Protein AF-A0A6B0SFL0-F1 (afdb_monomer_lite)

pLDDT: mean 84.22, std 16.07, range [32.31, 98.69]

Secondary structure (DSSP, 8-state):
--------------PPPEEEEETTEEEEE-TTSTTTTEEE-SS-GGG--EEPP-PPPTT-SPPPTTTT-EEEEEETTT--EEEEE-----SS-TTTHHHHHHHHHHHHHHHHHHHHHHHHHTSTT----EEEEEEEEPPTT-EESSS-HHHHHHHHHHHHHHHTT---EEEEEEEEEETTS--TTTHHHHS-SSS---HHHHHHTEEEEEEEEEEEEES----THHHHHHHHHH--EEEEE-SSTT---SB-SHHHHHHHHHHHHHT--EETTEESEEEEGGGGG----HHHHHHHHHHHHHHHHHHH---GGGTB---EEEEEEEEEEEEEHHHH--S----------S--EEEEEEEEEEEEE--PBEEEGGGTHHHHT-HHHHHH-TTHHHHHHHHHHHHHHHHHS---PPP-

Organism: NCBI:txid2692200

Radius of gyration: 28.0 Å; chains: 1; bounding box: 56×73×91 Å

Structure (mmCIF, N/CA/C/O backbone):
data_AF-A0A6B0SFL0-F1
#
_entry.id   AF-A0A6B0SFL0-F1
#
loop_
_atom_site.group_PDB
_atom_site.id
_atom_site.type_symbol
_atom_site.label_atom_id
_atom_site.label_alt_id
_atom_site.label_comp_id
_atom_site.label_asym_id
_atom_site.label_entity_id
_atom_site.label_seq_id
_atom_site.pdbx_PDB_ins_code
_atom_site.Cartn_x
_atom_site.Cartn_y
_atom_site.Cartn_z
_atom_site.occupancy
_atom_site.B_iso_or_equiv
_atom_site.auth_seq_id
_atom_site.auth_comp_id
_atom_site.auth_asym_id
_atom_site.auth_atom_id
_atom_site.pdbx_PDB_model_num
ATOM 1 N N . MET A 1 1 ? 10.114 -43.367 42.768 1.00 38.12 1 MET A N 1
ATOM 2 C CA . MET A 1 1 ? 10.511 -42.370 41.753 1.00 38.12 1 MET A CA 1
ATOM 3 C C . MET A 1 1 ? 9.283 -42.096 40.900 1.00 38.12 1 MET A C 1
ATOM 5 O O . MET A 1 1 ? 8.923 -42.945 40.103 1.00 38.12 1 MET A O 1
ATOM 9 N N . SER A 1 2 ? 8.577 -40.996 41.168 1.00 33.88 2 SER A N 1
ATOM 10 C CA . SER A 1 2 ? 7.399 -40.563 40.404 1.00 33.88 2 SER A CA 1
ATOM 11 C C . SER A 1 2 ? 7.755 -39.227 39.770 1.00 33.88 2 SER A C 1
ATOM 13 O O . SER A 1 2 ? 8.038 -38.274 40.492 1.00 33.88 2 SER A O 1
ATOM 15 N N . ALA A 1 3 ? 7.821 -39.190 38.442 1.00 37.44 3 ALA A N 1
ATOM 16 C CA . ALA A 1 3 ? 8.080 -37.978 37.682 1.00 37.44 3 ALA A CA 1
ATOM 17 C C . ALA A 1 3 ? 6.817 -37.106 37.705 1.00 37.44 3 ALA A C 1
ATOM 19 O O . ALA A 1 3 ? 5.772 -37.510 37.201 1.00 37.44 3 ALA A O 1
ATOM 20 N N . GLY A 1 4 ? 6.904 -35.946 38.356 1.00 33.75 4 GLY A N 1
ATOM 21 C CA . GLY A 1 4 ? 5.860 -34.928 38.336 1.00 33.75 4 GLY A CA 1
ATOM 22 C C . GLY A 1 4 ? 5.913 -34.145 37.027 1.00 33.75 4 GLY A C 1
ATOM 23 O O . GLY A 1 4 ? 6.911 -33.485 36.741 1.00 33.75 4 GLY A O 1
ATOM 24 N N . ASP A 1 5 ? 4.835 -34.237 36.253 1.00 43.72 5 ASP A N 1
ATOM 25 C CA . ASP A 1 5 ? 4.570 -33.466 35.038 1.00 43.72 5 ASP A CA 1
ATOM 26 C C . ASP A 1 5 ? 4.287 -31.998 35.422 1.00 43.72 5 ASP A C 1
ATOM 28 O O . ASP A 1 5 ? 3.163 -31.610 35.738 1.00 43.72 5 ASP A O 1
ATOM 32 N N . SER A 1 6 ? 5.342 -31.181 35.480 1.00 34.72 6 SER A N 1
ATOM 33 C CA . SER A 1 6 ? 5.263 -29.731 35.692 1.00 34.72 6 SER A CA 1
ATOM 34 C C . SER A 1 6 ? 4.993 -29.038 34.354 1.00 34.72 6 SER A C 1
ATOM 36 O O . SER A 1 6 ? 5.895 -28.466 33.732 1.00 34.72 6 SER A O 1
ATOM 38 N N . ARG A 1 7 ? 3.732 -29.042 33.918 1.00 35.38 7 ARG A N 1
ATOM 39 C CA . ARG A 1 7 ? 3.265 -28.121 32.877 1.00 35.38 7 ARG A CA 1
ATOM 40 C C . ARG A 1 7 ? 3.252 -26.710 33.457 1.00 35.38 7 ARG A C 1
ATOM 42 O O . ARG A 1 7 ? 2.317 -26.319 34.149 1.00 35.38 7 ARG A O 1
ATOM 49 N N . ARG A 1 8 ? 4.314 -25.945 33.195 1.00 33.91 8 ARG A N 1
ATOM 50 C CA . ARG A 1 8 ? 4.289 -24.488 33.358 1.00 33.91 8 ARG A CA 1
ATOM 51 C C . ARG A 1 8 ? 3.250 -23.939 32.384 1.00 33.91 8 ARG A C 1
ATOM 53 O O . ARG A 1 8 ? 3.479 -23.943 31.178 1.00 33.91 8 ARG A O 1
ATOM 60 N N . ALA A 1 9 ? 2.114 -23.494 32.914 1.00 35.31 9 ALA A N 1
ATOM 61 C CA . ALA A 1 9 ? 1.216 -22.615 32.183 1.00 35.31 9 ALA A CA 1
ATOM 62 C C . ALA A 1 9 ? 2.005 -21.365 31.741 1.00 35.31 9 ALA A C 1
ATOM 64 O O . ALA A 1 9 ? 2.836 -20.875 32.518 1.00 35.31 9 ALA A O 1
ATOM 65 N N . PRO A 1 10 ? 1.803 -20.857 30.514 1.00 33.91 10 PRO A N 1
ATOM 66 C CA . PRO A 1 10 ? 2.407 -19.601 30.111 1.00 33.91 10 PRO A CA 1
ATOM 67 C C . PRO A 1 10 ? 1.830 -18.493 30.996 1.00 33.91 10 PRO A C 1
ATOM 69 O O . PRO A 1 10 ? 0.628 -18.242 30.986 1.00 33.91 10 PRO A O 1
ATOM 72 N N . PHE A 1 11 ? 2.692 -17.849 31.781 1.00 32.31 11 PHE A N 1
ATOM 73 C CA . PHE A 1 11 ? 2.379 -16.585 32.436 1.00 32.31 11 PHE A CA 1
ATOM 74 C C . PHE A 1 11 ? 2.075 -15.557 31.334 1.00 32.31 11 PHE A C 1
ATOM 76 O O . PHE A 1 11 ? 2.993 -14.951 30.783 1.00 32.31 11 PHE A O 1
ATOM 83 N N . ARG A 1 12 ? 0.797 -15.370 30.980 1.00 37.88 12 ARG A N 1
ATOM 84 C CA . ARG A 1 12 ? 0.344 -14.098 30.410 1.00 37.88 12 ARG A CA 1
ATOM 85 C C . ARG A 1 12 ? 0.431 -13.107 31.565 1.00 37.88 12 ARG A C 1
ATOM 87 O O . ARG A 1 12 ? -0.352 -13.183 32.502 1.00 37.88 12 ARG A O 1
ATOM 94 N N . THR A 1 13 ? 1.445 -12.249 31.552 1.00 38.88 13 THR A N 1
ATOM 95 C CA . THR A 1 13 ? 1.439 -11.035 32.370 1.00 38.88 13 THR A CA 1
ATOM 96 C C . THR A 1 13 ? 0.148 -10.292 32.056 1.00 38.88 13 THR A C 1
ATOM 98 O O . THR A 1 13 ? -0.063 -9.943 30.894 1.00 38.88 13 THR A O 1
ATOM 101 N N . GLU A 1 14 ? -0.715 -10.109 33.056 1.00 42.31 14 GLU A N 1
ATOM 102 C CA . GLU A 1 14 ? -1.904 -9.264 32.954 1.00 42.31 14 GLU A CA 1
ATOM 103 C C . GLU A 1 14 ? -1.451 -7.894 32.444 1.00 42.31 14 GLU A C 1
ATOM 105 O O . GLU A 1 14 ? -0.725 -7.166 33.125 1.00 42.31 14 GLU A O 1
ATOM 110 N N . LYS A 1 15 ? -1.787 -7.576 31.191 1.00 51.19 15 LYS A N 1
ATOM 111 C CA . LYS A 1 15 ? -1.571 -6.233 30.667 1.00 51.19 15 LYS A CA 1
ATOM 112 C C . LYS A 1 15 ? -2.589 -5.344 31.374 1.00 51.19 15 LYS A C 1
ATOM 114 O O . LYS A 1 15 ? -3.782 -5.624 31.312 1.00 51.19 15 LYS A O 1
ATOM 119 N N . SER A 1 16 ? -2.119 -4.305 32.059 1.00 54.78 16 SER A N 1
ATOM 120 C CA . SER A 1 16 ? -2.984 -3.261 32.615 1.00 54.78 16 SER A CA 1
ATOM 121 C C . SER A 1 16 ? -3.909 -2.738 31.515 1.00 54.78 16 SER A C 1
ATOM 123 O O . SER A 1 16 ? -3.418 -2.392 30.434 1.00 54.78 16 SER A O 1
ATOM 125 N N . GLY A 1 17 ? -5.216 -2.705 31.776 1.00 60.44 17 GLY A N 1
ATOM 126 C CA . GLY A 1 17 ? -6.199 -2.369 30.753 1.00 60.44 17 GLY A CA 1
ATOM 127 C C . GLY A 1 17 ? -6.024 -0.976 30.143 1.00 60.44 17 GLY A C 1
ATOM 128 O O . GLY A 1 17 ? -5.354 -0.099 30.696 1.00 60.44 17 GLY A O 1
ATOM 129 N N . ILE A 1 18 ? -6.598 -0.779 28.957 1.00 69.81 18 ILE A N 1
ATOM 130 C CA . ILE A 1 18 ? -6.557 0.485 28.212 1.00 69.81 18 ILE A CA 1
ATOM 131 C C . ILE A 1 18 ? -7.777 1.321 28.581 1.00 69.81 18 ILE A C 1
ATOM 133 O O . ILE A 1 18 ? -8.865 1.040 28.098 1.00 69.81 18 ILE A O 1
ATOM 137 N N . ALA A 1 19 ? -7.615 2.326 29.442 1.00 75.81 19 ALA A N 1
ATOM 138 C CA . ALA A 1 19 ? -8.701 3.247 29.770 1.00 75.81 19 ALA A CA 1
ATOM 139 C C . ALA A 1 19 ? -8.926 4.266 28.641 1.00 75.81 19 ALA A C 1
ATOM 141 O O . ALA A 1 19 ? -7.960 4.807 28.096 1.00 75.81 19 ALA A O 1
ATOM 142 N N . TYR A 1 20 ? -10.190 4.514 28.308 1.00 75.94 20 TYR A N 1
ATOM 143 C CA . TYR A 1 20 ? -10.610 5.483 27.301 1.00 75.94 20 TYR A CA 1
ATOM 144 C C . TYR A 1 20 ? -11.957 6.124 27.664 1.00 75.94 20 TYR A C 1
ATOM 146 O O . TYR A 1 20 ? -12.727 5.594 28.472 1.00 75.94 20 TYR A O 1
ATOM 154 N N . GLY A 1 21 ? -12.211 7.295 27.088 1.00 77.50 21 GLY A N 1
ATOM 155 C CA . GLY A 1 21 ? -13.463 8.041 27.176 1.00 77.50 21 GLY A CA 1
ATOM 156 C C . GLY A 1 21 ? -14.233 7.949 25.864 1.00 77.50 21 GLY A C 1
ATOM 157 O O . GLY A 1 21 ? -13.642 7.724 24.810 1.00 77.50 21 GLY A O 1
ATOM 158 N N . SER A 1 22 ? -15.550 8.084 25.953 1.00 78.06 22 SER A N 1
ATOM 159 C CA . SER A 1 22 ? -16.486 8.212 24.831 1.00 78.06 22 SER A CA 1
ATOM 160 C C . SER A 1 22 ? -17.683 9.040 25.297 1.00 78.06 22 SER A C 1
ATOM 162 O O . SER A 1 22 ? -17.842 9.226 26.507 1.00 78.06 22 SER A O 1
ATOM 164 N N . ASP A 1 23 ? -18.555 9.458 24.382 1.00 77.31 23 ASP A N 1
ATOM 165 C CA . ASP A 1 23 ? -19.780 10.200 24.731 1.00 77.31 23 ASP A CA 1
ATOM 166 C C . ASP A 1 23 ? -20.696 9.437 25.722 1.00 77.31 23 ASP A C 1
ATOM 168 O O . ASP A 1 23 ? -21.453 10.043 26.480 1.00 77.31 23 ASP A O 1
ATOM 172 N N . ASP A 1 24 ? -20.569 8.105 25.795 1.00 73.81 24 ASP A N 1
ATOM 173 C CA . ASP A 1 24 ? -21.284 7.229 26.738 1.00 73.81 24 ASP A CA 1
ATOM 174 C C . ASP A 1 24 ? -20.595 7.070 28.116 1.00 73.81 24 ASP A C 1
ATOM 176 O O . ASP A 1 24 ? -21.060 6.305 28.971 1.00 73.81 24 ASP A O 1
ATOM 180 N N . GLY A 1 25 ? -19.459 7.739 28.344 1.00 74.00 25 GLY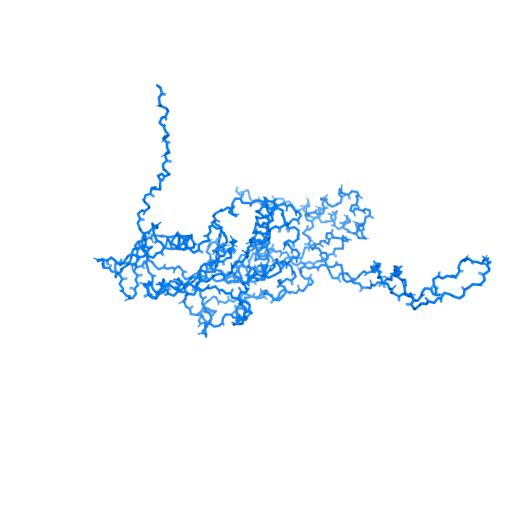 A N 1
ATOM 181 C CA . GLY A 1 25 ? -18.666 7.675 29.577 1.00 74.00 25 GLY A CA 1
ATOM 182 C C . GLY A 1 25 ? -17.349 6.891 29.461 1.00 74.00 25 GLY A C 1
ATOM 183 O O . GLY A 1 25 ? -16.849 6.620 28.367 1.00 74.00 25 GLY A O 1
ATOM 184 N N . SER A 1 26 ? -16.746 6.552 30.614 1.00 73.56 26 SER A N 1
ATOM 185 C CA . SER A 1 26 ? -15.437 5.875 30.670 1.00 73.56 26 SER A CA 1
ATOM 186 C C . SER A 1 26 ? -15.523 4.354 30.535 1.00 73.56 26 SER A C 1
ATOM 188 O O . SER A 1 26 ? -16.380 3.683 31.121 1.00 73.56 26 SER A O 1
ATOM 190 N N . ARG A 1 27 ? -14.573 3.794 29.789 1.00 76.25 27 ARG A N 1
ATOM 191 C CA . ARG A 1 27 ? -14.430 2.359 29.535 1.00 76.25 27 ARG A CA 1
ATOM 192 C C . ARG A 1 27 ? -12.961 1.954 29.706 1.00 76.25 27 ARG A C 1
ATOM 194 O O . ARG A 1 27 ? -12.054 2.772 29.558 1.00 76.25 27 ARG A O 1
ATOM 201 N N . GLN A 1 28 ? -12.707 0.693 30.032 1.00 70.56 28 GLN A N 1
ATOM 202 C CA . GLN A 1 28 ? -11.369 0.114 30.119 1.00 70.56 28 GLN A CA 1
ATOM 203 C C . GLN A 1 28 ? -11.315 -1.162 29.303 1.00 70.56 28 GLN A C 1
ATOM 205 O O . GLN A 1 28 ? -12.165 -2.029 29.468 1.00 70.56 28 GLN A O 1
ATOM 210 N N . ALA A 1 29 ? -10.284 -1.305 28.475 1.00 65.06 29 ALA A N 1
ATOM 211 C CA . ALA A 1 29 ? -10.096 -2.518 27.718 1.00 65.06 29 ALA A CA 1
ATOM 212 C C . ALA A 1 29 ? -9.156 -3.523 28.425 1.00 65.06 29 ALA A C 1
ATOM 214 O O . ALA A 1 29 ? -7.958 -3.243 28.508 1.00 65.06 29 ALA A O 1
ATOM 215 N N . ASN A 1 30 ? -9.644 -4.665 28.926 1.00 64.38 30 ASN A N 1
ATOM 216 C CA . ASN A 1 30 ? -8.859 -5.734 29.557 1.00 64.38 30 ASN A CA 1
ATOM 217 C C . ASN A 1 30 ? -8.643 -6.935 28.608 1.00 64.38 30 ASN A C 1
ATOM 219 O O . ASN A 1 30 ? -9.566 -7.699 28.361 1.00 64.38 30 ASN A O 1
ATOM 223 N N . PRO A 1 31 ? -7.419 -7.208 28.128 1.00 53.91 31 PRO A N 1
ATOM 224 C CA . PRO A 1 31 ? -7.148 -8.177 27.050 1.00 53.91 31 PRO A CA 1
ATOM 225 C C . PRO A 1 31 ? -7.230 -9.672 27.453 1.00 53.91 31 PRO A C 1
ATOM 227 O O . PRO A 1 31 ? -6.462 -10.506 26.969 1.00 53.91 31 PRO A O 1
ATOM 230 N N . SER A 1 32 ? -8.126 -10.034 28.374 1.00 48.06 32 SER A N 1
ATOM 231 C CA . SER A 1 32 ? -8.197 -11.367 28.984 1.00 48.06 32 SER A CA 1
ATOM 232 C C . SER A 1 32 ? -9.432 -12.193 28.589 1.00 48.06 32 SER A C 1
ATOM 234 O O . SER A 1 32 ? -9.444 -13.382 28.910 1.00 48.06 32 SER A O 1
ATOM 236 N N . ASN A 1 33 ? -10.448 -11.626 27.917 1.00 52.56 33 ASN A N 1
ATOM 237 C CA . ASN A 1 33 ? -11.645 -12.374 27.490 1.00 52.56 33 ASN A CA 1
ATOM 238 C C . ASN A 1 33 ? -12.402 -11.668 26.344 1.00 52.56 33 ASN A C 1
ATOM 240 O O . ASN A 1 33 ? -12.701 -10.499 26.493 1.00 52.56 33 ASN A O 1
ATOM 244 N N . ALA A 1 34 ? -12.791 -12.351 25.258 1.00 46.66 34 ALA A N 1
ATOM 245 C CA . ALA A 1 34 ? -13.352 -11.754 24.024 1.00 46.66 34 ALA A CA 1
ATOM 246 C C . ALA A 1 34 ? -14.526 -10.756 24.177 1.00 46.66 34 ALA A C 1
ATOM 248 O O . ALA A 1 34 ? -14.664 -9.850 23.360 1.00 46.66 34 ALA A O 1
ATOM 249 N N . ILE A 1 35 ? -15.377 -10.919 25.198 1.00 49.81 35 ILE A N 1
ATOM 250 C CA . ILE A 1 35 ? -16.490 -9.999 25.524 1.00 49.81 35 ILE A CA 1
ATOM 251 C C . ILE A 1 35 ? -16.125 -9.089 26.706 1.00 49.81 35 ILE A C 1
ATOM 253 O O . ILE A 1 35 ? -16.510 -7.925 26.720 1.00 49.81 35 ILE A O 1
ATOM 257 N N . ASP A 1 36 ? -15.306 -9.579 27.641 1.00 55.16 36 ASP A N 1
ATOM 258 C CA . ASP A 1 36 ? -14.780 -8.778 28.755 1.00 55.16 36 ASP A CA 1
ATOM 259 C C . ASP A 1 36 ? -13.549 -7.953 28.340 1.00 55.16 36 ASP A C 1
ATOM 261 O O . ASP A 1 36 ? -12.888 -7.360 29.193 1.00 55.16 36 ASP A O 1
ATOM 265 N N . VAL A 1 37 ? -13.231 -7.890 27.031 1.00 58.47 37 VAL A N 1
ATOM 266 C CA . VAL A 1 37 ? -12.192 -6.990 26.528 1.00 58.47 37 VAL A CA 1
ATOM 267 C C . VAL A 1 37 ? -12.556 -5.594 26.912 1.00 58.47 37 VAL A C 1
ATOM 269 O O . VAL A 1 37 ? -11.645 -4.847 27.163 1.00 58.47 37 VAL A O 1
ATOM 272 N N . PHE A 1 38 ? -13.830 -5.247 27.009 1.00 62.66 38 PHE A N 1
ATOM 273 C CA . PHE A 1 38 ? -14.257 -3.917 27.374 1.00 62.66 38 PHE A CA 1
ATOM 274 C C . PHE A 1 38 ? -15.097 -3.976 28.641 1.00 62.66 38 PHE A C 1
ATOM 276 O O . PHE A 1 38 ? -16.210 -4.490 28.658 1.00 62.66 38 PHE A O 1
ATOM 283 N N . GLU A 1 39 ? -14.554 -3.420 29.712 1.00 65.62 39 GLU A N 1
ATOM 284 C CA . GLU A 1 39 ? -15.231 -3.252 30.985 1.00 65.62 39 GLU A CA 1
ATOM 285 C C . GLU A 1 39 ? -15.618 -1.783 31.147 1.00 65.62 39 GLU A C 1
ATOM 287 O O . GLU A 1 39 ? -14.792 -0.878 31.010 1.00 65.62 39 GLU A O 1
ATOM 292 N N . GLN A 1 40 ? -16.884 -1.522 31.462 1.00 65.00 40 GLN A N 1
ATOM 293 C CA . GLN A 1 40 ? -17.289 -0.181 31.862 1.00 65.00 40 GLN A CA 1
ATOM 294 C C . GLN A 1 40 ? -16.694 0.122 33.240 1.00 65.00 40 GLN A C 1
ATOM 296 O O . GLN A 1 40 ? -16.871 -0.643 34.190 1.00 65.00 40 GLN A O 1
ATOM 301 N N . THR A 1 41 ? -15.991 1.244 33.361 1.00 67.00 41 THR A N 1
ATOM 302 C CA . THR A 1 41 ? -15.384 1.655 34.629 1.00 67.00 41 THR A CA 1
ATOM 303 C C . THR A 1 41 ? -16.188 2.771 35.275 1.00 67.00 41 THR A C 1
ATOM 305 O O . THR A 1 41 ? -16.720 3.637 34.593 1.00 67.00 41 THR A O 1
ATOM 308 N N . ASN A 1 42 ? -16.227 2.813 36.610 1.00 56.69 42 ASN A N 1
ATOM 309 C CA . ASN A 1 42 ? -16.803 3.937 37.365 1.00 56.69 42 ASN A CA 1
ATOM 310 C C . ASN A 1 42 ? -15.842 5.146 37.398 1.00 56.69 42 ASN A C 1
ATOM 312 O O . ASN A 1 42 ? -15.540 5.677 38.468 1.00 56.69 42 ASN A O 1
ATOM 316 N N . GLY A 1 43 ? -15.289 5.516 36.244 1.00 60.53 43 GLY A N 1
ATOM 317 C CA . GLY A 1 43 ? -14.375 6.642 36.074 1.00 60.53 43 GLY A CA 1
ATOM 318 C C . GLY A 1 43 ? -15.050 7.829 35.393 1.00 60.53 43 GLY A C 1
ATOM 319 O O . GLY A 1 43 ? -16.032 7.669 34.667 1.00 60.53 43 GLY A O 1
ATOM 320 N N . ASP A 1 44 ? -14.495 9.015 35.607 1.00 60.88 44 ASP A N 1
ATOM 321 C CA . ASP A 1 44 ? -14.902 10.229 34.904 1.00 60.88 44 ASP A CA 1
ATOM 322 C C . ASP A 1 44 ? -14.326 10.189 33.480 1.00 60.88 44 ASP A C 1
ATOM 324 O O . ASP A 1 44 ? -13.116 10.343 33.304 1.00 60.88 44 ASP A O 1
ATOM 328 N N . GLY A 1 45 ? -15.150 9.849 32.483 1.00 59.28 45 GLY A N 1
ATOM 329 C CA . GLY A 1 45 ? -14.724 9.736 31.078 1.00 59.28 45 GLY A CA 1
ATOM 330 C C . GLY A 1 45 ? -14.245 11.066 30.505 1.00 59.28 45 GLY A C 1
ATOM 331 O O . GLY A 1 45 ? -13.302 11.080 29.717 1.00 59.28 45 GLY A O 1
ATOM 332 N N . ASP A 1 46 ? -14.798 12.164 31.022 1.00 62.47 46 ASP A N 1
ATOM 333 C CA . ASP A 1 46 ? -14.504 13.546 30.633 1.00 62.47 46 ASP A CA 1
ATOM 334 C C . ASP A 1 46 ? -13.063 13.973 30.961 1.00 62.47 46 ASP A C 1
ATOM 336 O O . ASP A 1 46 ? -12.613 15.043 30.551 1.00 62.47 46 ASP A O 1
ATOM 340 N N . ARG A 1 47 ? -12.310 13.154 31.712 1.00 73.62 47 ARG A N 1
ATOM 341 C CA . ARG A 1 47 ? -10.911 13.447 32.054 1.00 73.62 47 ARG A CA 1
ATOM 342 C C . ARG A 1 47 ? -9.923 13.135 30.930 1.00 73.62 47 ARG A C 1
ATOM 344 O O . ARG A 1 47 ? -8.776 13.561 31.033 1.00 73.62 47 ARG A O 1
ATOM 351 N N . PHE A 1 48 ? -10.320 12.361 29.920 1.00 81.12 48 PHE A N 1
ATOM 352 C CA . PHE A 1 48 ? -9.449 12.020 28.796 1.00 81.12 48 PHE A CA 1
ATOM 353 C C . PHE A 1 48 ? -9.672 13.007 27.657 1.00 81.12 48 PHE A C 1
ATOM 355 O O . PHE A 1 48 ? -10.785 13.144 27.160 1.00 81.12 48 PHE A O 1
ATOM 362 N N . THR A 1 49 ? -8.611 13.693 27.240 1.00 84.00 49 THR A N 1
ATOM 363 C CA . THR A 1 49 ? -8.690 14.728 26.198 1.00 84.00 49 THR A CA 1
ATOM 364 C C . THR A 1 49 ? -7.835 14.422 24.972 1.00 84.00 49 THR A C 1
ATOM 366 O O . THR A 1 49 ? -7.946 15.127 23.969 1.00 84.00 49 THR A O 1
ATOM 369 N N . ASP A 1 50 ? -6.992 13.387 25.024 1.00 90.50 50 ASP A N 1
ATOM 370 C CA . ASP A 1 50 ? -6.082 13.057 23.929 1.00 90.50 50 ASP A CA 1
ATOM 371 C C . ASP A 1 50 ? -6.805 12.216 22.872 1.00 90.50 50 ASP A C 1
ATOM 373 O O . ASP A 1 50 ? -7.065 11.020 23.041 1.00 90.50 50 ASP A O 1
ATOM 377 N N . THR A 1 51 ? -7.159 12.876 21.772 1.00 94.25 51 THR A N 1
ATOM 378 C CA . THR A 1 51 ? -7.882 12.299 20.632 1.00 94.25 51 THR A CA 1
ATOM 379 C C . THR A 1 51 ? -6.923 11.814 19.547 1.00 94.25 51 THR A C 1
ATOM 381 O O . THR A 1 51 ? -5.741 12.166 19.507 1.00 94.25 51 THR A O 1
ATOM 384 N N . LEU A 1 52 ? -7.422 10.975 18.637 1.00 96.75 52 LEU A N 1
ATOM 385 C CA . LEU A 1 52 ? -6.639 10.521 17.489 1.00 96.75 52 LEU A CA 1
ATOM 386 C C . LEU A 1 52 ? -6.221 11.708 16.595 1.00 96.75 52 LEU A C 1
ATOM 388 O O . LEU A 1 52 ? -6.979 12.656 16.407 1.00 96.75 52 LEU A O 1
ATOM 392 N N . PRO A 1 53 ? -5.019 11.704 16.002 1.00 96.81 53 PRO A N 1
ATOM 393 C CA . PRO A 1 53 ? -4.521 12.888 15.312 1.00 96.81 53 PRO A CA 1
ATOM 394 C C . PRO A 1 53 ? -5.232 13.118 13.968 1.00 96.81 53 PRO A C 1
ATOM 396 O O . PRO A 1 53 ? -5.310 12.218 13.130 1.00 96.81 53 PRO A O 1
ATOM 399 N N . ALA A 1 54 ? -5.690 14.345 13.724 1.00 96.50 54 ALA A N 1
ATOM 400 C CA . ALA A 1 54 ? -6.265 14.795 12.454 1.00 96.50 54 ALA A CA 1
ATOM 401 C C . ALA A 1 54 ? -5.157 15.110 11.425 1.00 96.50 54 ALA A C 1
ATOM 403 O O . ALA A 1 54 ? -4.826 16.268 11.172 1.00 96.50 54 ALA A O 1
ATOM 404 N N . LEU A 1 55 ? -4.517 14.067 10.892 1.00 96.94 55 LEU A N 1
ATOM 405 C CA . LEU A 1 55 ? -3.347 14.191 10.013 1.00 96.94 55 LEU A CA 1
ATOM 406 C C . LEU A 1 55 ? -3.731 14.530 8.563 1.00 96.94 55 LEU A C 1
ATOM 408 O O . LEU A 1 55 ? -4.768 14.052 8.106 1.00 96.94 55 LEU A O 1
ATOM 412 N N . PRO A 1 56 ? -2.903 15.275 7.807 1.00 96.31 56 PRO A N 1
ATOM 413 C CA . PRO A 1 56 ? -3.096 15.443 6.366 1.00 96.31 56 PRO A CA 1
ATOM 414 C C . PRO A 1 56 ? -3.015 14.105 5.624 1.00 96.31 56 PRO A C 1
ATOM 416 O O . PRO A 1 56 ? -2.444 13.137 6.128 1.00 96.31 56 PRO A O 1
ATOM 419 N N . ILE A 1 57 ? -3.575 14.050 4.419 1.00 95.56 57 ILE A N 1
ATOM 420 C CA . ILE A 1 57 ? -3.487 12.886 3.522 1.00 95.56 57 ILE A CA 1
ATOM 421 C C . ILE A 1 57 ? -2.360 13.083 2.488 1.00 95.56 57 ILE A C 1
ATOM 423 O O . ILE A 1 57 ? -1.817 14.188 2.376 1.00 95.56 57 ILE A O 1
ATOM 427 N N . PRO A 1 58 ? -1.970 12.043 1.728 1.00 96.31 58 PRO A N 1
ATOM 428 C CA . PRO A 1 58 ? -0.876 12.132 0.769 1.00 96.31 58 PRO A CA 1
ATOM 429 C C . PRO A 1 58 ? -1.034 13.266 -0.255 1.00 96.31 58 PRO A C 1
ATOM 431 O O . PRO A 1 58 ? -2.141 13.655 -0.620 1.00 96.31 58 PRO A O 1
ATOM 434 N N . GLY A 1 59 ? 0.098 13.798 -0.712 1.00 95.56 59 GLY A N 1
ATOM 435 C CA . GLY A 1 59 ? 0.189 14.814 -1.762 1.00 95.56 59 GLY A CA 1
ATOM 436 C C . GLY A 1 59 ? 0.061 16.272 -1.310 1.00 95.56 59 GLY A C 1
ATOM 437 O O . GLY A 1 59 ? 0.256 17.160 -2.132 1.00 95.56 59 GLY A O 1
ATOM 438 N N . HIS A 1 60 ? -0.223 16.541 -0.034 1.00 95.44 60 HIS A N 1
ATOM 439 C CA . HIS A 1 60 ? -0.558 17.886 0.465 1.00 95.44 60 HIS A CA 1
ATOM 440 C C . HIS A 1 60 ? 0.596 18.640 1.151 1.00 95.44 60 HIS A C 1
ATOM 442 O O . HIS A 1 60 ? 0.378 19.484 2.018 1.00 95.44 60 HIS A O 1
ATOM 448 N N . GLY A 1 61 ? 1.839 18.330 0.797 1.00 92.69 61 GLY A N 1
ATOM 449 C CA . GLY A 1 61 ? 3.016 19.061 1.254 1.00 92.69 61 GLY A CA 1
ATOM 450 C C . GLY A 1 61 ? 3.854 19.568 0.087 1.00 92.69 61 GLY A C 1
ATOM 451 O O . GLY A 1 61 ? 3.335 19.962 -0.959 1.00 92.69 61 GLY A O 1
ATOM 452 N N . THR A 1 62 ? 5.171 19.614 0.270 1.00 90.62 62 THR A N 1
ATOM 453 C CA . THR A 1 62 ? 6.072 20.234 -0.702 1.00 90.62 62 THR A CA 1
ATOM 454 C C . THR A 1 62 ? 6.696 19.216 -1.647 1.00 90.62 62 THR A C 1
ATOM 456 O O . THR A 1 62 ? 6.979 18.062 -1.317 1.00 90.62 62 THR A O 1
ATOM 459 N N . ARG A 1 63 ? 6.909 19.662 -2.885 1.00 91.31 63 ARG A N 1
ATOM 460 C CA . ARG A 1 63 ? 7.691 18.930 -3.876 1.00 91.31 63 ARG A CA 1
ATOM 461 C C . ARG A 1 63 ? 9.175 19.195 -3.637 1.00 91.31 63 ARG A C 1
ATOM 463 O O . ARG A 1 63 ? 9.575 20.339 -3.443 1.00 91.31 63 ARG A O 1
ATOM 470 N N . ASP A 1 64 ? 9.963 18.127 -3.686 1.00 87.75 64 ASP A N 1
ATOM 471 C CA . ASP A 1 64 ? 11.421 18.216 -3.723 1.00 87.75 64 ASP A CA 1
ATOM 472 C C . ASP A 1 64 ? 11.871 18.976 -4.991 1.00 87.75 64 ASP A C 1
ATOM 474 O O . ASP A 1 64 ? 11.298 18.699 -6.052 1.00 87.75 64 ASP A O 1
ATOM 478 N N . PRO A 1 65 ? 12.847 19.904 -4.916 1.00 88.00 65 PRO A N 1
ATOM 479 C CA . PRO A 1 65 ? 13.291 20.694 -6.066 1.00 88.00 65 PRO A CA 1
ATOM 480 C C . PRO A 1 65 ? 13.685 19.867 -7.296 1.00 88.00 65 PRO A C 1
ATOM 482 O O . PRO A 1 65 ? 13.427 20.315 -8.409 1.00 88.00 65 PRO A O 1
ATOM 485 N N . GLU A 1 66 ? 14.240 18.668 -7.095 1.00 85.94 66 GLU A N 1
ATOM 486 C CA . GLU A 1 66 ? 14.701 17.770 -8.162 1.00 85.94 66 GLU A CA 1
ATOM 487 C C . GLU A 1 66 ? 13.620 16.746 -8.583 1.00 85.94 66 GLU A C 1
ATOM 489 O O . GLU A 1 66 ? 13.782 16.055 -9.591 1.00 85.94 66 GLU A O 1
ATOM 494 N N . CYS A 1 67 ? 12.492 16.596 -7.848 1.00 90.75 67 CYS A N 1
ATOM 495 C CA . CYS A 1 67 ? 11.386 15.696 -8.265 1.00 90.75 67 CYS A CA 1
ATOM 496 C C . CYS A 1 67 ? 10.885 16.190 -9.622 1.00 90.75 67 CYS A C 1
ATOM 498 O O . CYS A 1 67 ? 10.469 17.335 -9.746 1.00 90.75 67 CYS A O 1
ATOM 500 N N . GLY A 1 68 ? 10.845 15.304 -10.614 1.00 88.81 68 GLY A N 1
ATOM 501 C CA . GLY A 1 68 ? 10.337 15.555 -11.961 1.00 88.81 68 GLY A CA 1
ATOM 502 C C . GLY A 1 68 ? 11.378 15.931 -13.007 1.00 88.81 68 GLY A C 1
ATOM 503 O O . GLY A 1 68 ? 10.981 16.057 -14.162 1.00 88.81 68 GLY A O 1
ATOM 504 N N . ASP A 1 69 ? 12.654 16.031 -12.641 1.00 90.69 69 ASP A N 1
ATOM 505 C CA . ASP A 1 69 ? 13.747 16.163 -13.607 1.00 90.69 69 ASP A CA 1
ATOM 506 C C . ASP A 1 69 ? 13.775 14.982 -14.569 1.00 90.69 69 ASP A C 1
ATOM 508 O O . ASP A 1 69 ? 13.528 13.843 -14.173 1.00 90.69 69 ASP A O 1
ATOM 512 N N . ASP A 1 70 ? 14.065 15.242 -15.837 1.00 90.06 70 ASP A N 1
ATOM 513 C CA . ASP A 1 70 ? 14.055 14.198 -16.851 1.00 90.06 70 ASP A CA 1
ATOM 514 C C . ASP A 1 70 ? 15.172 13.173 -16.602 1.00 90.06 70 ASP A C 1
ATOM 516 O O . ASP A 1 70 ? 16.364 13.496 -16.642 1.00 90.06 70 ASP A O 1
ATOM 520 N N . VAL A 1 71 ? 14.788 11.928 -16.313 1.00 90.19 71 VAL A N 1
ATOM 521 C CA . VAL A 1 71 ? 15.729 10.836 -16.058 1.00 90.19 71 VAL A CA 1
ATOM 522 C C . VAL A 1 71 ? 15.412 9.634 -16.940 1.00 90.19 71 VAL A C 1
ATOM 524 O O . VAL A 1 71 ? 14.244 9.255 -17.077 1.00 90.19 71 VAL A O 1
ATOM 527 N N . PRO A 1 72 ? 16.442 8.983 -17.508 1.00 93.00 72 PRO A N 1
ATOM 528 C CA . PRO A 1 72 ? 16.221 7.756 -18.242 1.00 93.00 72 PRO A CA 1
ATOM 529 C C . PRO A 1 72 ? 15.791 6.642 -17.280 1.00 93.00 72 PRO A C 1
ATOM 531 O O . PRO A 1 72 ? 16.291 6.496 -16.155 1.00 93.00 72 PRO A O 1
ATOM 534 N N . ARG A 1 73 ? 14.850 5.833 -17.747 1.00 93.75 73 ARG A N 1
ATOM 535 C CA . ARG A 1 73 ? 14.424 4.564 -17.165 1.00 93.75 73 ARG A CA 1
ATOM 536 C C . ARG A 1 73 ? 14.446 3.499 -18.237 1.00 93.75 73 ARG A C 1
ATOM 538 O O . ARG A 1 73 ? 14.214 3.801 -19.399 1.00 93.75 73 ARG A O 1
ATOM 545 N N . PHE A 1 74 ? 14.664 2.254 -17.845 1.00 95.25 74 PHE A N 1
ATOM 546 C CA . PHE A 1 74 ? 14.716 1.145 -18.789 1.00 95.25 74 PHE A CA 1
ATOM 547 C C . PHE A 1 74 ? 13.740 0.038 -18.424 1.00 95.25 74 PHE A C 1
ATOM 549 O O . PHE A 1 74 ? 13.427 -0.178 -17.251 1.00 95.25 74 PHE A O 1
ATOM 556 N N . CYS A 1 75 ? 13.243 -0.655 -19.441 1.00 94.88 75 CYS A N 1
ATOM 557 C CA . CYS A 1 75 ? 12.427 -1.843 -19.280 1.00 94.88 75 CYS A CA 1
ATOM 558 C C . CYS A 1 75 ? 13.291 -3.034 -18.847 1.00 94.88 75 CYS A C 1
ATOM 560 O O . CYS A 1 75 ? 14.225 -3.410 -19.549 1.00 94.88 75 CYS A O 1
ATOM 562 N N . ALA A 1 76 ? 12.940 -3.668 -17.730 1.00 94.00 76 ALA A N 1
ATOM 563 C CA . ALA A 1 76 ? 13.624 -4.857 -17.222 1.00 94.00 76 ALA A CA 1
ATOM 564 C C . ALA A 1 76 ? 13.480 -6.092 -18.129 1.00 94.00 76 ALA A C 1
ATOM 566 O O . ALA A 1 76 ? 14.229 -7.045 -17.952 1.00 94.00 76 ALA A O 1
ATOM 567 N N . ASP A 1 77 ? 12.532 -6.087 -19.070 1.00 92.88 77 ASP A N 1
ATOM 568 C CA . ASP A 1 77 ? 12.219 -7.257 -19.896 1.00 92.88 77 ASP A CA 1
ATOM 569 C C . ASP A 1 77 ? 12.802 -7.142 -21.310 1.00 92.88 77 ASP A C 1
ATOM 571 O O . ASP A 1 77 ? 13.122 -8.156 -21.914 1.00 92.88 77 ASP A O 1
ATOM 575 N N . CYS A 1 78 ? 12.937 -5.926 -21.853 1.00 93.81 78 CYS A N 1
ATOM 576 C CA . CYS A 1 78 ? 13.435 -5.721 -23.219 1.00 93.81 78 CYS A CA 1
ATOM 577 C C . CYS A 1 78 ? 14.571 -4.701 -23.338 1.00 93.81 78 CYS A C 1
ATOM 579 O O . CYS A 1 78 ? 15.045 -4.476 -24.440 1.00 93.81 78 CYS A O 1
ATOM 581 N N . GLY A 1 79 ? 14.981 -4.039 -22.254 1.00 95.38 79 GLY A N 1
ATOM 582 C CA . GLY A 1 79 ? 16.027 -3.010 -22.276 1.00 95.38 79 GLY A CA 1
ATOM 583 C C . GLY A 1 79 ? 15.574 -1.629 -22.761 1.00 95.38 79 GLY A C 1
ATOM 584 O O . GLY A 1 79 ? 16.303 -0.664 -22.562 1.00 95.38 79 GLY A O 1
ATOM 585 N N . HIS A 1 80 ? 14.364 -1.495 -23.328 1.00 95.94 80 HIS A N 1
ATOM 586 C CA . HIS A 1 80 ? 13.895 -0.238 -23.923 1.00 95.94 80 HIS A CA 1
ATOM 587 C C . HIS A 1 80 ? 14.000 0.938 -22.949 1.00 95.94 80 HIS A C 1
ATOM 589 O O . HIS A 1 80 ? 13.459 0.881 -21.838 1.00 95.94 80 HIS A O 1
ATOM 595 N N . VAL A 1 81 ? 14.662 2.008 -23.388 1.00 94.56 81 VAL A N 1
ATOM 596 C CA . VAL A 1 81 ? 14.866 3.221 -22.599 1.00 94.56 81 VAL A CA 1
ATOM 597 C C . VAL A 1 81 ? 13.759 4.232 -22.880 1.00 94.56 81 VAL A C 1
ATOM 599 O O . VAL A 1 81 ? 13.471 4.579 -24.020 1.00 94.56 81 VAL A O 1
ATOM 602 N N . SER A 1 82 ? 13.166 4.741 -21.807 1.00 92.31 82 SER A N 1
ATOM 603 C CA . SER A 1 82 ? 12.163 5.801 -21.813 1.00 92.31 82 SER A CA 1
ATOM 604 C C . SER A 1 82 ? 12.582 6.911 -20.858 1.00 92.31 82 SER A C 1
ATOM 606 O O . SER A 1 82 ? 13.289 6.683 -19.877 1.00 92.31 82 SER A O 1
ATOM 608 N N . HIS A 1 83 ? 12.141 8.125 -21.145 1.00 89.88 83 HIS A N 1
ATOM 609 C CA . HIS A 1 83 ? 12.438 9.300 -20.344 1.00 89.88 83 HIS A CA 1
ATOM 610 C C . HIS A 1 83 ? 11.207 9.674 -19.531 1.00 89.88 83 HIS A C 1
ATOM 612 O O . HIS A 1 83 ? 10.121 9.874 -20.078 1.00 89.88 83 HIS A O 1
ATOM 618 N N . VAL A 1 84 ? 11.361 9.707 -18.209 1.00 86.94 84 VAL A N 1
ATOM 619 C CA . VAL A 1 84 ? 10.287 10.090 -17.295 1.00 86.94 84 VAL A CA 1
ATOM 620 C C . VAL A 1 84 ? 10.835 11.016 -16.223 1.00 86.94 84 VAL A C 1
ATOM 622 O O . VAL A 1 84 ? 11.990 10.913 -15.820 1.00 86.94 84 VAL A O 1
ATOM 625 N N . GLY A 1 85 ? 9.986 11.892 -15.690 1.00 88.44 85 GLY A N 1
ATOM 626 C CA . GLY A 1 85 ? 10.407 12.755 -14.590 1.00 88.44 85 GLY A CA 1
ATOM 627 C C . GLY A 1 85 ? 10.748 11.949 -13.326 1.00 88.44 85 GLY A C 1
ATOM 628 O O . GLY A 1 85 ? 9.958 11.100 -12.887 1.00 88.44 85 GLY A O 1
ATOM 629 N N . SER A 1 86 ? 11.871 12.271 -12.690 1.00 88.25 86 SER A N 1
ATOM 630 C CA . SER A 1 86 ? 12.410 11.648 -11.479 1.00 88.25 86 SER A CA 1
ATOM 631 C C . SER A 1 86 ? 11.357 11.571 -10.369 1.00 88.25 86 SER A C 1
ATOM 633 O O . SER A 1 86 ? 10.450 12.399 -10.289 1.00 88.25 86 SER A O 1
ATOM 635 N N . THR A 1 87 ? 11.409 10.560 -9.503 1.00 89.62 87 THR A N 1
ATOM 636 C CA . THR A 1 87 ? 10.408 10.382 -8.438 1.00 89.62 87 THR A CA 1
ATOM 637 C C . THR A 1 87 ? 11.078 10.489 -7.071 1.00 89.62 87 THR A C 1
ATOM 639 O O . THR A 1 87 ? 11.903 9.642 -6.749 1.00 89.62 87 THR A O 1
ATOM 642 N N . CYS A 1 88 ? 10.708 11.475 -6.242 1.00 91.94 88 CYS A N 1
ATOM 643 C CA . CYS A 1 88 ? 11.248 11.592 -4.877 1.00 91.94 88 CYS A CA 1
ATOM 644 C C . CYS A 1 88 ? 10.613 10.607 -3.882 1.00 91.94 88 CYS A C 1
ATOM 646 O O . CYS A 1 88 ? 11.122 10.430 -2.782 1.00 91.94 88 CYS A O 1
ATOM 648 N N . TYR A 1 89 ? 9.505 9.955 -4.259 1.00 93.06 89 TYR A N 1
ATOM 649 C CA . TYR A 1 89 ? 8.774 8.989 -3.426 1.00 93.06 89 TYR A CA 1
ATOM 650 C C . TYR A 1 89 ? 8.344 9.535 -2.048 1.00 93.06 89 TYR A C 1
ATOM 652 O O . TYR A 1 89 ? 8.125 8.754 -1.123 1.00 93.06 89 TYR A O 1
ATOM 660 N N . SER A 1 90 ? 8.206 10.857 -1.910 1.00 95.12 90 SER A N 1
ATOM 661 C CA . SER A 1 90 ? 7.655 11.485 -0.707 1.00 95.12 90 SER A CA 1
ATOM 662 C C . SER A 1 90 ? 6.131 11.368 -0.683 1.00 95.12 90 SER A C 1
ATOM 664 O O . SER A 1 90 ? 5.476 11.603 -1.701 1.00 95.12 90 SER A O 1
ATOM 666 N N . TRP A 1 91 ? 5.573 11.052 0.490 1.00 96.31 91 TRP A N 1
ATOM 667 C CA . TRP A 1 91 ? 4.127 11.056 0.738 1.00 96.31 91 TRP A CA 1
ATOM 668 C C . TRP A 1 91 ? 3.524 12.456 0.717 1.00 96.31 91 TRP A C 1
ATOM 670 O O . TRP A 1 91 ? 2.336 12.598 0.466 1.00 96.31 91 TRP A O 1
ATOM 680 N N . GLU A 1 92 ? 4.334 13.482 0.954 1.00 95.50 92 GLU A N 1
ATOM 681 C CA . GLU A 1 92 ? 3.908 14.881 0.963 1.00 95.50 92 GLU A CA 1
ATOM 682 C C . GLU A 1 92 ? 3.910 15.489 -0.442 1.00 95.50 92 GLU A C 1
ATOM 684 O O . GLU A 1 92 ? 3.224 16.469 -0.696 1.00 95.50 92 GLU A O 1
ATOM 689 N N . CYS A 1 93 ? 4.644 14.911 -1.393 1.00 95.50 93 CYS A N 1
ATOM 690 C CA . CYS A 1 93 ? 4.781 15.516 -2.710 1.00 95.50 93 CYS A CA 1
ATOM 691 C C . CYS A 1 93 ? 3.509 15.329 -3.568 1.00 95.50 93 CYS A C 1
ATOM 693 O O . CYS A 1 93 ? 3.172 14.179 -3.872 1.00 95.50 93 CYS A O 1
ATOM 695 N N . PRO A 1 94 ? 2.882 16.408 -4.086 1.00 94.50 94 PRO A N 1
ATOM 696 C CA . PRO A 1 94 ? 1.647 16.337 -4.888 1.00 94.50 94 PRO A CA 1
ATOM 697 C C . PRO A 1 94 ? 1.789 15.536 -6.186 1.00 94.50 94 PRO A C 1
ATOM 699 O O . PRO A 1 94 ? 0.821 14.986 -6.702 1.00 94.50 94 PRO A O 1
ATOM 702 N N . ARG A 1 95 ? 3.014 15.425 -6.707 1.00 92.44 95 ARG A N 1
ATOM 703 C CA . ARG A 1 95 ? 3.335 14.624 -7.893 1.00 92.44 95 ARG A CA 1
ATOM 704 C C . ARG A 1 95 ? 3.744 13.194 -7.549 1.00 92.44 95 ARG A C 1
ATOM 706 O O . ARG A 1 95 ? 3.378 12.244 -8.232 1.00 92.44 95 ARG A O 1
ATOM 713 N N . CYS A 1 96 ? 4.603 13.055 -6.544 1.00 93.50 96 CYS A N 1
ATOM 714 C CA . CYS A 1 96 ? 5.412 11.858 -6.340 1.00 93.50 96 CYS A CA 1
ATOM 715 C C . CYS A 1 96 ? 4.758 10.857 -5.329 1.00 93.50 96 CYS A C 1
ATOM 717 O O . CYS A 1 96 ? 5.216 9.711 -5.246 1.00 93.50 96 CYS A O 1
ATOM 719 N N . TRP A 1 97 ? 3.665 11.218 -4.625 1.00 95.12 97 TRP A N 1
ATOM 720 C CA . TRP A 1 97 ? 3.018 10.376 -3.593 1.00 95.12 97 TRP A CA 1
ATOM 721 C C . TRP A 1 97 ? 2.460 9.041 -4.116 1.00 95.12 97 TRP A C 1
ATOM 723 O O . TRP A 1 97 ? 2.630 8.013 -3.462 1.00 95.12 97 TRP A O 1
ATOM 733 N N . LYS A 1 98 ? 1.892 9.000 -5.331 1.00 94.19 98 LYS A N 1
ATOM 734 C CA . LYS A 1 98 ? 1.405 7.753 -5.967 1.00 94.19 98 LYS A CA 1
ATOM 735 C C . LYS A 1 98 ? 2.533 6.730 -6.163 1.00 94.19 98 LYS A C 1
ATOM 737 O O . LYS A 1 98 ? 2.330 5.520 -6.084 1.00 94.19 98 LYS A O 1
ATOM 742 N N . GLY A 1 99 ? 3.755 7.215 -6.397 1.00 93.19 99 GLY A N 1
ATOM 743 C CA . GLY A 1 99 ? 4.952 6.378 -6.453 1.00 93.19 99 GLY A CA 1
ATOM 744 C C . GLY A 1 99 ? 5.337 5.818 -5.081 1.00 93.19 99 GLY A C 1
ATOM 745 O O . GLY A 1 99 ? 5.747 4.656 -4.989 1.00 93.19 99 GLY A O 1
ATOM 746 N N . ALA A 1 100 ? 5.204 6.625 -4.021 1.00 95.38 100 ALA A N 1
ATOM 747 C CA . ALA A 1 100 ? 5.424 6.200 -2.636 1.00 95.38 100 ALA A CA 1
ATOM 748 C C . ALA A 1 100 ? 4.431 5.097 -2.235 1.00 95.38 100 ALA A C 1
ATOM 750 O O . ALA A 1 100 ? 4.847 4.055 -1.718 1.00 95.38 100 ALA A O 1
ATOM 751 N N . ASP A 1 101 ? 3.156 5.292 -2.588 1.00 96.94 101 ASP A N 1
ATOM 752 C CA . ASP A 1 101 ? 2.078 4.314 -2.445 1.00 96.94 101 ASP A CA 1
ATOM 753 C C . ASP A 1 101 ? 2.447 2.991 -3.101 1.00 96.94 101 ASP A C 1
ATOM 755 O O . ASP A 1 101 ? 2.642 1.998 -2.401 1.00 96.94 101 ASP A O 1
ATOM 759 N N . ARG A 1 102 ? 2.698 2.995 -4.415 1.00 95.12 102 ARG A N 1
ATOM 760 C CA . ARG A 1 102 ? 3.069 1.796 -5.176 1.00 95.12 102 ARG A CA 1
ATOM 761 C C . ARG A 1 102 ? 4.229 1.037 -4.532 1.00 95.12 102 ARG A C 1
ATOM 763 O O . ARG A 1 102 ? 4.178 -0.184 -4.357 1.00 95.12 102 ARG A O 1
ATOM 770 N N . ARG A 1 103 ? 5.290 1.760 -4.154 1.00 94.50 103 ARG A N 1
ATOM 771 C CA . ARG A 1 103 ? 6.480 1.170 -3.527 1.00 94.50 103 ARG A CA 1
ATOM 772 C C . ARG A 1 103 ? 6.126 0.488 -2.209 1.00 94.50 103 ARG A C 1
ATOM 774 O O . ARG A 1 103 ? 6.669 -0.585 -1.924 1.00 94.50 103 ARG A O 1
ATOM 781 N N . ARG A 1 104 ? 5.244 1.088 -1.406 1.00 97.44 104 ARG A N 1
ATOM 782 C CA . ARG A 1 104 ? 4.847 0.521 -0.118 1.00 97.44 104 ARG A CA 1
ATOM 783 C C . ARG A 1 104 ? 3.799 -0.574 -0.243 1.00 97.44 104 ARG A C 1
ATOM 785 O O . ARG A 1 104 ? 3.931 -1.584 0.448 1.00 97.44 104 ARG A O 1
ATOM 792 N N . ALA A 1 105 ? 2.855 -0.435 -1.163 1.00 98.19 105 ALA A N 1
ATOM 793 C CA . ALA A 1 105 ? 1.870 -1.450 -1.489 1.00 98.19 105 ALA A CA 1
ATOM 794 C C . ALA A 1 105 ? 2.553 -2.757 -1.890 1.00 98.19 105 ALA A C 1
ATOM 796 O O . ALA A 1 105 ? 2.243 -3.797 -1.316 1.00 98.19 105 ALA A O 1
ATOM 797 N N . LYS A 1 106 ? 3.574 -2.693 -2.759 1.00 97.75 106 LYS A N 1
ATOM 798 C CA . LYS A 1 106 ? 4.395 -3.859 -3.118 1.00 97.75 106 LYS A CA 1
ATOM 799 C C . LYS A 1 106 ? 4.921 -4.588 -1.883 1.00 97.75 106 LYS A C 1
ATOM 801 O O . LYS A 1 106 ? 4.775 -5.800 -1.790 1.00 97.75 106 LYS A O 1
ATOM 806 N N . ALA A 1 107 ? 5.512 -3.856 -0.936 1.00 97.69 107 ALA A N 1
ATOM 807 C CA . ALA A 1 107 ? 6.094 -4.442 0.270 1.00 97.69 107 ALA A CA 1
ATOM 808 C C . ALA A 1 107 ? 5.043 -5.090 1.188 1.00 97.69 107 ALA A C 1
ATOM 810 O O . ALA A 1 107 ? 5.319 -6.105 1.821 1.00 97.69 107 ALA A O 1
ATOM 811 N N . VAL A 1 108 ? 3.845 -4.509 1.280 1.00 98.50 108 VAL A N 1
ATOM 812 C CA . VAL A 1 108 ? 2.747 -5.075 2.075 1.00 98.50 108 VAL A CA 1
ATOM 813 C C . VAL A 1 108 ? 2.196 -6.338 1.407 1.00 98.50 108 VAL A C 1
ATOM 815 O O . VAL A 1 108 ? 2.079 -7.373 2.064 1.00 98.50 108 VAL A O 1
ATOM 818 N N . VAL A 1 109 ? 1.893 -6.262 0.106 1.00 98.69 109 VAL A N 1
ATOM 819 C CA . VAL A 1 109 ? 1.342 -7.366 -0.695 1.00 98.69 109 VAL A CA 1
ATOM 820 C C . VAL A 1 109 ? 2.303 -8.551 -0.697 1.00 98.69 109 VAL A C 1
ATOM 822 O O . VAL A 1 109 ? 1.888 -9.663 -0.376 1.00 98.69 109 VAL A O 1
ATOM 825 N N . SER A 1 110 ? 3.593 -8.320 -0.972 1.00 98.50 110 SER A N 1
ATOM 826 C CA . SER A 1 110 ? 4.594 -9.391 -1.024 1.00 98.50 110 SER A CA 1
ATOM 827 C C . SER A 1 110 ? 4.761 -10.092 0.321 1.00 98.50 110 SER A C 1
ATOM 829 O O . SER A 1 110 ? 4.814 -11.318 0.367 1.00 98.50 110 SER A O 1
ATOM 831 N N . LYS A 1 111 ? 4.787 -9.348 1.435 1.00 98.56 111 LYS A N 1
ATOM 832 C CA . LYS A 1 111 ? 4.887 -9.932 2.779 1.00 98.56 111 LYS A CA 1
ATOM 833 C C . LYS A 1 111 ? 3.676 -10.784 3.143 1.00 98.56 111 LYS A C 1
ATOM 835 O O . LYS A 1 111 ? 3.845 -11.887 3.660 1.00 98.56 111 LYS A O 1
ATOM 840 N N . LEU A 1 112 ? 2.468 -10.272 2.906 1.00 98.56 112 LEU A N 1
ATOM 841 C CA . LEU A 1 112 ? 1.228 -10.987 3.211 1.00 98.56 112 LEU A CA 1
ATOM 842 C C . LEU A 1 112 ? 1.101 -12.256 2.368 1.00 98.56 112 LEU A C 1
ATOM 844 O O . LEU A 1 112 ? 0.781 -13.318 2.906 1.00 98.56 112 LEU A O 1
ATOM 848 N N . ASP A 1 113 ? 1.398 -12.161 1.073 1.00 98.19 113 ASP A N 1
ATOM 849 C CA . ASP A 1 113 ? 1.312 -13.300 0.171 1.00 98.19 113 ASP A CA 1
ATOM 850 C C . ASP A 1 113 ? 2.379 -14.358 0.448 1.00 98.19 113 ASP A C 1
ATOM 852 O O . ASP A 1 113 ? 2.070 -15.544 0.578 1.00 98.19 113 ASP A O 1
ATOM 856 N N . ALA A 1 114 ? 3.622 -13.938 0.669 1.00 97.81 114 ALA A N 1
ATOM 857 C CA . ALA A 1 114 ? 4.688 -14.865 1.013 1.00 97.81 114 ALA A CA 1
ATOM 858 C C . ALA A 1 114 ? 4.420 -15.579 2.349 1.00 97.81 114 ALA A C 1
ATOM 860 O O . ALA A 1 114 ? 4.634 -16.789 2.458 1.00 97.81 114 ALA A O 1
ATOM 861 N N . LEU A 1 115 ? 3.869 -14.873 3.345 1.00 97.75 115 LEU A N 1
ATOM 862 C CA . LEU A 1 115 ? 3.459 -15.495 4.601 1.00 97.75 115 LEU A CA 1
ATOM 863 C C . LEU A 1 115 ? 2.323 -16.509 4.396 1.00 97.75 115 LEU A C 1
ATOM 865 O O . LEU A 1 115 ? 2.361 -17.593 4.985 1.00 97.75 115 LEU A O 1
ATOM 869 N N . ARG A 1 116 ? 1.326 -16.191 3.560 1.00 97.19 116 ARG A N 1
ATOM 870 C CA . ARG A 1 116 ? 0.245 -17.124 3.208 1.00 97.19 116 ARG A CA 1
ATOM 871 C C . ARG A 1 116 ? 0.816 -18.398 2.588 1.00 97.19 116 ARG A C 1
ATOM 873 O O . ARG A 1 116 ? 0.584 -19.477 3.136 1.00 97.19 116 ARG A O 1
ATOM 880 N N . ARG A 1 117 ? 1.640 -18.276 1.540 1.00 95.69 117 ARG A N 1
ATOM 881 C CA . ARG A 1 117 ? 2.296 -19.417 0.871 1.00 95.69 117 ARG A CA 1
ATOM 882 C C . ARG A 1 117 ? 3.120 -20.253 1.854 1.00 95.69 117 ARG A C 1
ATOM 884 O O . ARG A 1 117 ? 3.012 -21.477 1.863 1.00 95.69 117 ARG A O 1
ATOM 891 N N . ALA A 1 118 ? 3.880 -19.615 2.746 1.00 95.31 118 ALA A N 1
ATOM 892 C CA . ALA A 1 118 ? 4.675 -20.304 3.765 1.00 95.31 118 ALA A CA 1
ATOM 893 C C . ALA A 1 118 ? 3.826 -21.036 4.823 1.00 95.31 118 ALA A C 1
ATOM 895 O O . ALA A 1 118 ? 4.252 -22.049 5.385 1.00 95.31 118 ALA A O 1
ATOM 896 N N . LYS A 1 119 ? 2.626 -20.538 5.137 1.00 94.19 119 LYS A N 1
ATOM 897 C CA . LYS A 1 119 ? 1.693 -21.221 6.043 1.00 94.19 119 LYS A CA 1
ATOM 898 C C . LYS A 1 119 ? 0.957 -22.371 5.351 1.00 94.19 119 LYS A C 1
ATOM 900 O O . LYS A 1 119 ? 0.691 -23.381 6.005 1.00 94.19 119 LYS A O 1
ATOM 905 N N . GLU A 1 120 ? 0.644 -22.236 4.067 1.00 94.06 120 GLU A N 1
ATOM 906 C CA . GLU A 1 120 ? -0.011 -23.267 3.251 1.00 94.06 120 GLU A CA 1
ATOM 907 C C . GLU A 1 120 ? 0.952 -24.404 2.878 1.00 94.06 120 GLU A C 1
ATOM 909 O O . GLU A 1 120 ? 0.573 -25.571 2.948 1.00 94.06 120 GLU A O 1
ATOM 914 N N . SER A 1 121 ? 2.236 -24.118 2.630 1.00 92.19 121 SER A N 1
ATOM 915 C CA . SER A 1 121 ? 3.251 -25.144 2.330 1.00 92.19 121 SER A CA 1
ATOM 916 C C . SER A 1 121 ? 3.458 -26.152 3.467 1.00 92.19 121 SER A C 1
ATOM 918 O O . SER A 1 121 ? 3.772 -27.318 3.229 1.00 92.19 121 SER A O 1
ATOM 920 N N . LYS A 1 122 ? 3.199 -25.744 4.718 1.00 90.38 122 LYS A N 1
ATOM 921 C CA . LYS A 1 122 ? 3.212 -26.629 5.898 1.00 90.38 122 LYS A CA 1
ATOM 922 C C . LYS A 1 122 ? 2.086 -27.672 5.875 1.00 90.38 122 LYS A C 1
ATOM 924 O O . LYS A 1 122 ? 2.091 -28.584 6.702 1.00 90.38 122 LYS A O 1
ATOM 929 N N . ARG A 1 123 ? 1.094 -27.524 4.989 1.00 87.50 123 ARG A N 1
ATOM 930 C CA . ARG A 1 123 ? -0.053 -28.426 4.817 1.00 87.50 123 ARG A CA 1
ATOM 931 C C . ARG A 1 123 ? -0.387 -28.571 3.323 1.00 87.50 123 ARG A C 1
ATOM 933 O O . ARG A 1 123 ? -1.362 -27.976 2.868 1.00 87.50 123 ARG A O 1
ATOM 940 N N . PRO A 1 124 ? 0.390 -29.369 2.565 1.00 82.81 124 PRO A N 1
ATOM 941 C CA . PRO A 1 124 ? 0.163 -29.553 1.134 1.00 82.81 124 PRO A CA 1
ATOM 942 C C . PRO A 1 124 ? -1.293 -29.931 0.822 1.00 82.81 124 PRO A C 1
ATOM 944 O O . PRO A 1 124 ? -1.850 -30.832 1.451 1.00 82.81 124 PRO A O 1
ATOM 947 N N . GLY A 1 125 ? -1.910 -29.227 -0.130 1.00 78.38 125 GLY A N 1
ATOM 948 C CA . GLY A 1 125 ? -3.309 -29.426 -0.532 1.00 78.38 125 GLY A CA 1
ATOM 949 C C . GLY A 1 125 ? -4.357 -28.711 0.332 1.00 78.38 125 GLY A C 1
ATOM 950 O O . GLY A 1 125 ? -5.550 -28.860 0.074 1.00 78.38 125 GLY A O 1
ATOM 951 N N . TRP A 1 126 ? -3.953 -27.935 1.345 1.00 82.88 126 TRP A N 1
ATOM 952 C CA . TRP A 1 126 ? -4.868 -27.146 2.170 1.00 82.88 126 TRP A CA 1
ATOM 953 C C . TRP A 1 126 ? -4.688 -25.638 1.934 1.00 82.88 126 TRP A C 1
ATOM 955 O O . TRP A 1 126 ? -3.687 -25.056 2.343 1.00 82.88 126 TRP A O 1
ATOM 965 N N . ASN A 1 127 ? -5.717 -25.006 1.359 1.00 80.94 127 ASN A N 1
ATOM 966 C CA . ASN A 1 127 ? -5.766 -23.569 1.046 1.00 80.94 127 ASN A CA 1
ATOM 967 C C . ASN A 1 127 ? -6.769 -22.861 1.964 1.00 80.94 127 ASN A C 1
ATOM 969 O O . ASN A 1 127 ? -7.853 -22.448 1.546 1.00 80.94 127 ASN A O 1
ATOM 973 N N . GLY A 1 128 ? -6.482 -22.855 3.265 1.00 88.31 128 GLY A N 1
ATOM 974 C CA . GLY A 1 128 ? -7.414 -22.323 4.259 1.00 88.31 128 GLY A CA 1
ATOM 975 C C . GLY A 1 128 ? -7.029 -20.974 4.844 1.00 88.31 128 GLY A C 1
ATOM 976 O O . GLY A 1 128 ? -7.771 -20.497 5.697 1.00 88.31 128 GLY A O 1
ATOM 977 N N . TRP A 1 129 ? -5.907 -20.372 4.439 1.00 94.69 129 TRP A N 1
ATOM 978 C CA . TRP A 1 129 ? -5.567 -19.004 4.831 1.00 94.69 129 TRP A CA 1
ATOM 979 C C . TRP A 1 129 ? -6.132 -18.021 3.814 1.00 94.69 129 TRP A C 1
ATOM 981 O O . TRP A 1 129 ? -6.014 -18.214 2.610 1.00 94.69 129 TRP A O 1
ATOM 991 N N . LYS A 1 130 ? -6.767 -16.963 4.308 1.00 95.69 130 LYS A N 1
ATOM 992 C CA . LYS A 1 130 ? -7.472 -15.973 3.503 1.00 95.69 130 LYS A CA 1
ATOM 993 C C . LYS A 1 130 ? -7.029 -14.576 3.899 1.00 95.69 130 LYS A C 1
ATOM 995 O O . LYS A 1 130 ? -6.650 -14.324 5.045 1.00 95.69 130 LYS A O 1
ATOM 1000 N N . PHE A 1 131 ? -7.125 -13.665 2.945 1.00 97.75 131 PHE A N 1
ATOM 1001 C CA . PHE A 1 131 ? -6.975 -12.245 3.206 1.00 97.75 131 PHE A CA 1
ATOM 1002 C C . PHE A 1 131 ? -8.328 -11.648 3.611 1.00 97.75 131 PHE A C 1
ATOM 1004 O O . PHE A 1 131 ? -9.376 -11.967 3.038 1.00 97.75 131 PHE A O 1
ATOM 1011 N N . HIS A 1 132 ? -8.308 -10.782 4.619 1.00 97.12 132 HIS A N 1
ATOM 1012 C CA . HIS A 1 132 ? -9.488 -10.102 5.140 1.00 97.12 132 HIS A CA 1
ATOM 1013 C C . HIS A 1 132 ? -9.232 -8.601 5.198 1.00 97.12 132 HIS A C 1
ATOM 1015 O O . HIS A 1 132 ? -8.204 -8.174 5.712 1.00 97.12 132 HIS A O 1
ATOM 1021 N N . HIS A 1 133 ? -10.181 -7.818 4.697 1.00 96.88 133 HIS A N 1
ATOM 1022 C CA . HIS A 1 133 ? -10.235 -6.370 4.841 1.00 96.88 133 HIS A CA 1
ATOM 1023 C C . HIS A 1 133 ? -11.228 -6.023 5.945 1.00 96.88 133 HIS A C 1
ATOM 1025 O O . HIS A 1 133 ? -12.406 -6.367 5.845 1.00 96.88 133 HIS A O 1
ATOM 1031 N N . LEU A 1 134 ? -10.745 -5.400 7.011 1.00 96.06 134 LEU A N 1
ATOM 1032 C CA . LEU A 1 134 ? -11.544 -4.978 8.155 1.00 96.06 134 LEU A CA 1
ATOM 1033 C C . LEU A 1 134 ? -11.456 -3.460 8.303 1.00 96.06 134 LEU A C 1
ATOM 1035 O O . LEU A 1 134 ? -10.419 -2.870 7.996 1.00 96.06 134 LEU A O 1
ATOM 1039 N N . VAL A 1 135 ? -12.528 -2.858 8.798 1.00 95.62 135 VAL A N 1
ATOM 1040 C CA . VAL A 1 135 ? -12.588 -1.469 9.247 1.00 95.62 135 VAL A CA 1
ATOM 1041 C C . VAL A 1 135 ? -12.928 -1.484 10.726 1.00 95.62 135 VAL A C 1
ATOM 1043 O O . VAL A 1 135 ? -13.885 -2.138 11.132 1.00 95.62 135 VAL A O 1
ATOM 1046 N N . LEU A 1 136 ? -12.130 -0.783 11.525 1.00 96.25 136 LEU A N 1
ATOM 1047 C CA . LEU A 1 136 ? -12.398 -0.558 12.938 1.00 96.25 136 LEU A CA 1
ATOM 1048 C C . LEU A 1 136 ? -12.537 0.942 13.162 1.00 96.25 136 LEU A C 1
ATOM 1050 O O . LEU A 1 136 ? -11.579 1.679 12.918 1.00 96.25 136 LEU A O 1
ATOM 1054 N N . SER A 1 137 ? -13.707 1.381 13.619 1.00 95.81 137 SER A N 1
ATOM 1055 C CA . SER A 1 137 ? -13.960 2.785 13.953 1.00 95.81 137 SER A CA 1
ATOM 1056 C C . SER A 1 137 ? -14.192 2.913 15.461 1.00 95.81 137 SER A C 1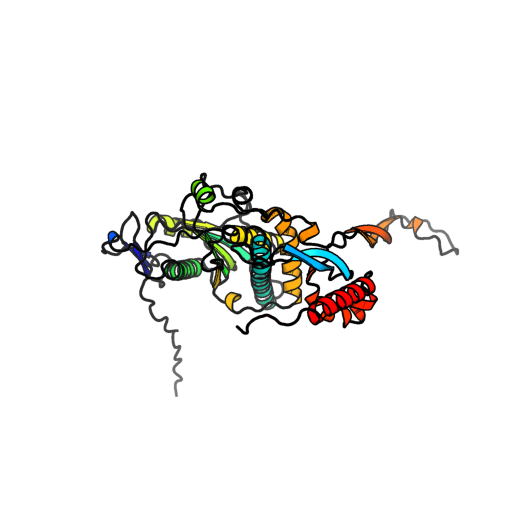
ATOM 1058 O O . SER A 1 137 ? -14.993 2.151 16.010 1.00 95.81 137 SER A O 1
ATOM 1060 N N . PRO A 1 138 ? -13.483 3.828 16.140 1.00 94.44 138 PRO A N 1
ATOM 1061 C CA . PRO A 1 138 ? -13.759 4.151 17.528 1.00 94.44 138 PRO A CA 1
ATOM 1062 C C . PRO A 1 138 ? -15.140 4.818 17.668 1.00 94.44 138 PRO A C 1
ATOM 1064 O O . PRO A 1 138 ? -15.650 5.361 16.686 1.00 94.44 138 PRO A O 1
ATOM 1067 N N . PRO A 1 139 ? -15.734 4.800 18.875 1.00 91.12 139 PRO A N 1
ATOM 1068 C CA . PRO A 1 139 ? -16.959 5.542 19.161 1.00 91.12 139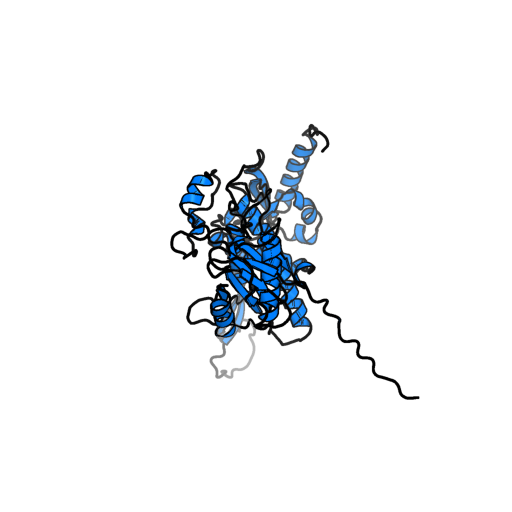 PRO A CA 1
ATOM 1069 C C . PRO A 1 139 ? -16.753 7.060 19.055 1.00 91.12 139 PRO A C 1
ATOM 1071 O O . PRO A 1 139 ? -15.627 7.559 19.143 1.00 91.12 139 PRO A O 1
ATOM 1074 N N . ASP A 1 140 ? -17.853 7.802 18.951 1.00 88.69 140 ASP A N 1
ATOM 1075 C CA . ASP A 1 140 ? -17.826 9.263 19.017 1.00 88.69 140 ASP A CA 1
ATOM 1076 C C . ASP A 1 140 ? -17.250 9.752 20.360 1.00 88.69 140 ASP A C 1
ATOM 1078 O O . ASP A 1 140 ? -17.397 9.119 21.416 1.00 88.69 140 ASP A O 1
ATOM 1082 N N . GLY A 1 141 ? -16.503 10.857 20.296 1.00 87.75 141 GLY A N 1
ATOM 1083 C CA . GLY A 1 141 ? -15.808 11.425 21.455 1.00 87.75 141 GLY A CA 1
ATOM 1084 C C . GLY A 1 141 ? -14.619 10.597 21.959 1.00 87.75 141 GLY A C 1
ATOM 1085 O O . GLY A 1 141 ? -14.117 10.862 23.050 1.00 87.75 141 GLY A O 1
ATOM 1086 N N . PHE A 1 142 ? -14.153 9.593 21.202 1.00 91.25 142 PHE A N 1
ATOM 1087 C CA . PHE A 1 142 ? -13.078 8.708 21.649 1.00 91.25 142 PHE A CA 1
ATOM 1088 C C . PHE A 1 142 ? -11.779 9.453 21.991 1.00 91.25 142 PHE A C 1
ATOM 1090 O O . PHE A 1 142 ? -11.144 10.082 21.139 1.00 91.25 142 PHE A O 1
ATOM 1097 N N . ALA A 1 143 ? -11.350 9.297 23.242 1.00 90.94 143 ALA A N 1
ATOM 1098 C CA . ALA A 1 143 ? -10.100 9.832 23.766 1.00 90.94 143 ALA A CA 1
ATOM 1099 C C . ALA A 1 143 ? -9.428 8.819 24.699 1.00 90.94 143 ALA A C 1
ATOM 1101 O O . ALA A 1 143 ? -10.095 8.019 25.358 1.00 90.94 143 ALA A O 1
ATOM 1102 N N . VAL A 1 144 ? -8.101 8.853 24.782 1.00 88.25 144 VAL A N 1
ATOM 1103 C CA . VAL A 1 144 ? -7.308 7.942 25.624 1.00 88.25 144 VAL A CA 1
ATOM 1104 C C . VAL A 1 144 ? -6.413 8.721 26.581 1.00 88.25 144 VAL A C 1
ATOM 1106 O O . VAL A 1 144 ? -6.095 9.875 26.342 1.00 88.25 144 VAL A O 1
ATOM 1109 N N . ASP A 1 145 ? -5.990 8.083 27.670 1.00 86.12 145 ASP A N 1
ATOM 1110 C CA . ASP A 1 145 ? -4.994 8.634 28.604 1.00 86.12 145 ASP A CA 1
ATOM 1111 C C . ASP A 1 145 ? -3.576 8.363 28.075 1.00 86.12 145 ASP A C 1
ATOM 1113 O O . ASP A 1 145 ? -2.938 7.372 28.457 1.00 86.12 145 ASP A O 1
ATOM 1117 N N . SER A 1 146 ? -3.119 9.131 27.080 1.00 89.69 146 SER A N 1
ATOM 1118 C CA . SER A 1 146 ? -1.807 8.899 26.471 1.00 89.69 146 SER A CA 1
ATOM 1119 C C . SER A 1 146 ? -1.287 10.079 25.659 1.00 89.69 146 SER A C 1
ATOM 1121 O O . SER A 1 146 ? -1.964 10.552 24.754 1.00 89.69 146 SER A O 1
ATOM 1123 N N . ASP A 1 147 ? -0.002 10.399 25.846 1.00 90.38 147 ASP A N 1
ATOM 1124 C CA . ASP A 1 147 ? 0.741 11.341 24.993 1.00 90.38 147 ASP A CA 1
ATOM 1125 C C . ASP A 1 147 ? 0.883 10.867 23.524 1.00 90.38 147 ASP A C 1
ATOM 1127 O O . ASP A 1 147 ? 1.260 11.644 22.649 1.00 90.38 147 ASP A O 1
ATOM 1131 N N . ASP A 1 148 ? 0.615 9.584 23.236 1.00 93.44 148 ASP A N 1
ATOM 1132 C CA . ASP A 1 148 ? 0.571 9.022 21.878 1.00 93.44 148 ASP A CA 1
ATOM 1133 C C . ASP A 1 148 ? -0.745 8.249 21.665 1.00 93.44 148 ASP A C 1
ATOM 1135 O O . ASP A 1 148 ? -0.776 7.006 21.708 1.00 93.44 148 ASP A O 1
ATOM 1139 N N . PRO A 1 149 ? -1.856 8.973 21.436 1.00 95.06 149 PRO A N 1
ATOM 1140 C CA . PRO A 1 149 ? -3.181 8.376 21.358 1.00 95.06 149 PRO A CA 1
ATOM 1141 C C . PRO A 1 149 ? -3.305 7.389 20.195 1.00 95.06 149 PRO A C 1
ATOM 1143 O O . PRO A 1 149 ? -3.962 6.354 20.326 1.00 95.06 149 PRO A O 1
ATOM 1146 N N . LEU A 1 150 ? -2.613 7.634 19.076 1.00 96.00 150 LEU A N 1
ATOM 1147 C CA . LEU A 1 150 ? -2.605 6.723 17.933 1.00 96.00 150 LEU A CA 1
ATOM 1148 C C . LEU A 1 150 ? -1.961 5.384 18.292 1.00 96.00 150 LEU A C 1
ATOM 1150 O O . LEU A 1 150 ? -2.562 4.331 18.072 1.00 96.00 150 LEU A O 1
ATOM 1154 N N . LYS A 1 151 ? -0.759 5.396 18.876 1.00 94.75 151 LYS A N 1
ATOM 1155 C CA . LYS A 1 151 ? -0.091 4.157 19.288 1.00 94.75 151 LYS A CA 1
ATOM 1156 C C . LYS A 1 151 ? -0.914 3.396 20.321 1.00 94.75 151 LYS A C 1
ATOM 1158 O O . LYS A 1 151 ? -1.058 2.179 20.190 1.00 94.75 151 LYS A O 1
ATOM 1163 N N . ARG A 1 152 ? -1.474 4.095 21.312 1.00 93.31 152 ARG A N 1
ATOM 1164 C CA . ARG A 1 152 ? -2.292 3.471 22.357 1.00 93.31 152 ARG A CA 1
ATOM 1165 C C . ARG A 1 152 ? -3.552 2.820 21.788 1.00 93.31 152 ARG A C 1
ATOM 1167 O O . ARG A 1 152 ? -3.885 1.694 22.151 1.00 93.31 152 ARG A O 1
ATOM 1174 N N . THR A 1 153 ? -4.198 3.479 20.834 1.00 94.50 153 THR A N 1
ATOM 1175 C CA . THR A 1 153 ? -5.370 2.939 20.133 1.00 94.50 153 THR A CA 1
ATOM 1176 C C . THR A 1 153 ? -5.008 1.753 19.244 1.00 94.50 153 THR A C 1
ATOM 1178 O O . THR A 1 153 ? -5.740 0.772 19.187 1.00 94.50 153 THR A O 1
ATOM 1181 N N . LEU A 1 154 ? -3.842 1.770 18.597 1.00 94.50 154 LEU A N 1
ATOM 1182 C CA . LEU A 1 154 ? -3.366 0.630 17.810 1.00 94.50 154 LEU A CA 1
ATOM 1183 C C . LEU A 1 154 ? -3.073 -0.605 18.665 1.00 94.50 154 LEU A C 1
ATOM 1185 O O . LEU A 1 154 ? -3.207 -1.726 18.177 1.00 94.50 154 LEU A O 1
ATOM 1189 N N . GLU A 1 155 ? -2.641 -0.432 19.915 1.00 92.19 155 GLU A N 1
ATOM 1190 C CA . GLU A 1 155 ? -2.540 -1.545 20.863 1.00 92.19 155 GLU A CA 1
ATOM 1191 C C . GLU A 1 155 ? -3.921 -2.145 21.129 1.00 92.19 155 GLU A C 1
ATOM 1193 O O . GLU A 1 155 ? -4.073 -3.355 20.991 1.00 92.19 155 GLU A O 1
ATOM 1198 N N . LEU A 1 156 ? -4.929 -1.306 21.396 1.00 90.00 156 LEU A N 1
ATOM 1199 C CA . LEU A 1 156 ? -6.317 -1.742 21.569 1.00 90.00 156 LEU A CA 1
ATOM 1200 C C . LEU A 1 156 ? -6.840 -2.504 20.344 1.00 90.00 156 LEU A C 1
ATOM 1202 O O . LEU A 1 156 ? -7.307 -3.633 20.475 1.00 90.00 156 LEU A O 1
ATOM 1206 N N . VAL A 1 157 ? -6.694 -1.926 19.149 1.00 92.38 157 VAL A N 1
ATOM 1207 C CA . VAL A 1 157 ? -7.116 -2.537 17.878 1.00 92.38 157 VAL A CA 1
ATOM 1208 C C . VAL A 1 157 ? -6.499 -3.924 17.697 1.00 92.38 157 VAL A C 1
ATOM 1210 O O . VAL A 1 157 ? -7.194 -4.861 17.315 1.00 92.38 157 VAL A O 1
ATOM 1213 N N . LYS A 1 158 ? -5.207 -4.098 18.000 1.00 90.94 158 LYS A N 1
ATOM 1214 C CA . LYS A 1 158 ? -4.530 -5.401 17.876 1.00 90.94 158 LYS A CA 1
ATOM 1215 C C . LYS A 1 158 ? -5.065 -6.443 18.856 1.00 90.94 158 LYS A C 1
ATOM 1217 O O . LYS A 1 158 ? -5.136 -7.611 18.484 1.00 90.94 158 LYS A O 1
ATOM 1222 N N . GLU A 1 159 ? -5.421 -6.046 20.076 1.00 86.06 159 GLU A N 1
ATOM 1223 C CA . GLU A 1 159 ? -6.024 -6.962 21.054 1.00 86.06 159 GLU A CA 1
ATOM 1224 C C . GLU A 1 159 ? -7.423 -7.398 20.600 1.00 86.06 159 GLU A C 1
ATOM 1226 O O . GLU A 1 159 ? -7.705 -8.593 20.555 1.00 86.06 159 GLU A O 1
ATOM 1231 N N . VAL A 1 160 ? -8.259 -6.450 20.159 1.00 87.44 160 VAL A N 1
ATOM 1232 C CA . VAL A 1 160 ? -9.596 -6.735 19.607 1.00 87.44 160 VAL A CA 1
ATOM 1233 C C . VAL A 1 160 ? -9.506 -7.697 18.423 1.00 87.44 160 VAL A C 1
ATOM 1235 O O . VAL A 1 160 ? -10.216 -8.696 18.371 1.00 87.44 160 VAL A O 1
ATOM 1238 N N . LEU A 1 161 ? -8.590 -7.439 17.487 1.00 90.56 161 LEU A N 1
ATOM 1239 C CA . LEU A 1 161 ? -8.341 -8.327 16.351 1.00 90.56 161 LEU A CA 1
ATOM 1240 C C . LEU A 1 161 ? -7.924 -9.735 16.796 1.00 90.56 161 LEU A C 1
ATOM 1242 O O . LEU A 1 161 ? -8.408 -10.714 16.229 1.00 90.56 161 LEU A O 1
ATOM 1246 N N . GLY A 1 162 ? -7.074 -9.845 17.821 1.00 88.75 162 GLY A N 1
ATOM 1247 C CA . GLY A 1 162 ? -6.648 -11.127 18.382 1.00 88.75 162 GLY A CA 1
ATOM 1248 C C . GLY A 1 162 ? -7.823 -11.996 18.832 1.00 88.75 162 GLY A C 1
ATOM 1249 O O . GLY A 1 162 ? -7.856 -13.188 18.521 1.00 88.75 162 GLY A O 1
ATOM 1250 N N . GLU A 1 163 ? -8.815 -11.390 19.484 1.00 83.69 163 GLU A N 1
ATOM 1251 C CA . GLU A 1 163 ? -10.038 -12.073 19.926 1.00 83.69 163 GLU A CA 1
ATOM 1252 C C . GLU A 1 163 ? -10.970 -12.445 18.762 1.00 83.69 163 GLU A C 1
ATOM 1254 O O . GLU A 1 163 ? -11.648 -13.467 18.822 1.00 83.69 163 GLU A O 1
ATOM 1259 N N . LEU A 1 164 ? -10.936 -11.699 17.651 1.00 86.56 164 LEU A N 1
ATOM 1260 C CA . LEU A 1 164 ? -11.646 -12.045 16.408 1.00 86.56 164 LEU A CA 1
ATOM 1261 C C . LEU A 1 164 ? -10.927 -13.115 15.564 1.00 86.56 164 LEU A C 1
ATOM 1263 O O . LEU A 1 164 ? -11.298 -13.361 14.411 1.00 86.56 164 LEU A O 1
ATOM 1267 N N . GLY A 1 165 ? -9.879 -13.738 16.112 1.00 89.81 165 GLY A N 1
ATOM 1268 C CA . GLY A 1 165 ? -9.083 -14.757 15.433 1.00 89.81 165 GLY A CA 1
ATOM 1269 C C . GLY A 1 165 ? -8.071 -14.188 14.437 1.00 89.81 165 GLY A C 1
ATOM 1270 O O . GLY A 1 165 ? -7.650 -14.896 13.518 1.00 89.81 165 GLY A O 1
ATOM 1271 N N . VAL A 1 166 ? -7.676 -12.922 14.589 1.00 93.56 166 VAL A N 1
ATOM 1272 C CA . VAL A 1 166 ? -6.715 -12.230 13.724 1.00 93.56 166 VAL A CA 1
ATOM 1273 C C . VAL A 1 166 ? -5.444 -11.888 14.500 1.00 93.56 166 VAL A C 1
ATOM 1275 O O . VAL A 1 166 ? -5.399 -10.949 15.287 1.00 93.56 166 VAL A O 1
ATOM 1278 N N . ASP A 1 167 ? -4.359 -12.607 14.222 1.00 95.06 167 ASP A N 1
ATOM 1279 C CA . ASP A 1 167 ? -3.080 -12.448 14.926 1.00 95.06 167 ASP A CA 1
ATOM 1280 C C . ASP A 1 167 ? -1.992 -11.744 14.100 1.00 95.06 167 ASP A C 1
ATOM 1282 O O . ASP A 1 167 ? -0.937 -11.393 14.636 1.00 95.06 167 ASP A O 1
ATOM 1286 N N . THR A 1 168 ? -2.224 -11.505 12.805 1.00 98.12 168 THR A N 1
ATOM 1287 C CA . THR A 1 168 ? -1.237 -10.882 11.920 1.00 98.12 168 THR A CA 1
ATOM 1288 C C . THR A 1 168 ? -1.856 -10.140 10.735 1.00 98.12 168 THR A C 1
ATOM 1290 O O . THR A 1 168 ? -2.884 -10.543 10.185 1.00 98.12 168 THR A O 1
ATOM 1293 N N . GLY A 1 169 ? -1.202 -9.055 10.317 1.00 98.19 169 GLY A N 1
ATOM 1294 C CA . GLY A 1 169 ? -1.645 -8.245 9.188 1.00 98.19 169 GLY A CA 1
ATOM 1295 C C . GLY A 1 169 ? -0.917 -6.908 9.063 1.00 98.19 169 GLY A C 1
ATOM 1296 O O . GLY A 1 169 ? 0.110 -6.666 9.712 1.00 98.19 169 GLY A O 1
ATOM 1297 N N . ALA A 1 170 ? -1.477 -6.042 8.221 1.00 98.62 170 ALA A N 1
ATOM 1298 C CA . ALA A 1 170 ? -1.105 -4.640 8.068 1.00 98.62 170 ALA A CA 1
ATOM 1299 C C . ALA A 1 170 ? -2.283 -3.723 8.440 1.00 98.62 170 ALA A C 1
ATOM 1301 O O . ALA A 1 170 ? -3.427 -4.029 8.108 1.00 98.62 170 ALA A O 1
ATOM 1302 N N . TRP A 1 171 ? -2.016 -2.647 9.180 1.00 98.44 171 TRP A N 1
ATOM 1303 C CA . TRP A 1 171 ? -3.003 -1.646 9.601 1.00 98.44 171 TRP A CA 1
ATOM 1304 C C . TRP A 1 171 ? -2.693 -0.319 8.918 1.00 98.44 171 TRP A C 1
ATOM 1306 O O . TRP A 1 171 ? -1.521 -0.029 8.689 1.00 98.44 171 TRP A O 1
ATOM 1316 N N . PHE A 1 172 ? -3.719 0.477 8.636 1.00 98.50 172 PHE A N 1
ATOM 1317 C CA . PHE A 1 172 ? -3.651 1.778 7.972 1.00 98.50 172 PHE A CA 1
ATOM 1318 C C . PHE A 1 172 ? -4.555 2.745 8.738 1.00 98.50 172 PHE A C 1
ATOM 1320 O O . PHE A 1 172 ? -5.733 2.449 8.933 1.00 98.50 172 PHE A O 1
ATOM 1327 N N . TYR A 1 173 ? -4.000 3.855 9.220 1.00 98.44 173 TYR A N 1
ATOM 1328 C CA . TYR A 1 173 ? -4.745 4.860 9.974 1.00 98.44 173 TYR A CA 1
ATOM 1329 C C . TYR A 1 173 ? -5.278 5.949 9.045 1.00 98.44 173 TYR A C 1
ATOM 1331 O O . TYR A 1 173 ? -4.503 6.647 8.382 1.00 98.44 173 TYR A O 1
ATOM 1339 N N . HIS A 1 174 ? -6.599 6.090 9.009 1.00 97.69 174 HIS A N 1
ATOM 1340 C CA . HIS A 1 174 ? -7.316 7.032 8.158 1.00 97.69 174 HIS A CA 1
ATOM 1341 C C . HIS A 1 174 ? -8.019 8.063 9.043 1.00 97.69 174 HIS A C 1
ATOM 1343 O O . HIS A 1 174 ? -8.943 7.703 9.765 1.00 97.69 174 HIS A O 1
ATOM 1349 N N . PRO A 1 175 ? -7.576 9.330 9.045 1.00 96.88 175 PRO A N 1
ATOM 1350 C CA . PRO A 1 175 ? -8.154 10.358 9.913 1.00 96.88 175 PRO A CA 1
ATOM 1351 C C . PRO A 1 175 ? -9.506 10.906 9.425 1.00 96.88 175 PRO A C 1
ATOM 1353 O O . PRO A 1 175 ? -10.219 11.540 10.202 1.00 96.88 175 PRO A O 1
ATOM 1356 N N . TRP A 1 176 ? -9.854 10.681 8.157 1.00 95.31 176 TRP A N 1
ATOM 1357 C CA . TRP A 1 176 ? -10.970 11.343 7.482 1.00 95.31 176 TRP A CA 1
ATOM 1358 C C . TRP A 1 176 ? -11.838 10.353 6.711 1.00 9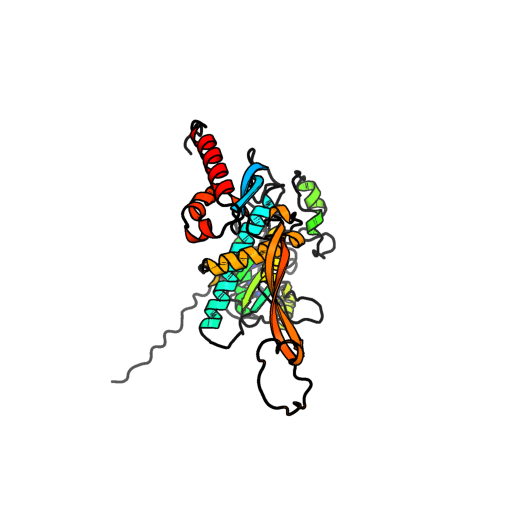5.31 176 TRP A C 1
ATOM 1360 O O . TRP A 1 176 ? -11.343 9.325 6.253 1.00 95.31 176 TRP A O 1
ATOM 1370 N N . ARG A 1 177 ? -13.104 10.721 6.519 1.00 91.62 177 ARG A N 1
ATOM 1371 C CA . ARG A 1 177 ? -14.046 10.115 5.568 1.00 91.62 177 ARG A CA 1
ATOM 1372 C C . ARG A 1 177 ? -14.569 11.186 4.616 1.00 91.62 177 ARG A C 1
ATOM 1374 O O . ARG A 1 177 ? -14.551 12.371 4.966 1.00 91.62 177 ARG A O 1
ATOM 1381 N N . GLY A 1 178 ? -15.060 10.777 3.451 1.00 84.19 178 GLY A N 1
ATOM 1382 C CA . GLY A 1 178 ? -15.823 11.664 2.577 1.00 84.19 178 GLY A CA 1
ATOM 1383 C C . GLY A 1 178 ? -17.117 12.161 3.223 1.00 84.19 178 GLY A C 1
ATOM 1384 O O . GLY A 1 178 ? -17.643 11.529 4.140 1.00 84.19 178 GLY A O 1
ATOM 1385 N N . GLU A 1 179 ? -17.620 13.304 2.745 1.00 70.25 179 GLU A N 1
ATOM 1386 C CA . GLU A 1 179 ? -18.778 14.021 3.312 1.00 70.25 179 GLU A CA 1
ATOM 1387 C C . GLU A 1 179 ? -20.039 13.140 3.450 1.00 70.25 179 GLU A C 1
ATOM 1389 O O . GLU A 1 179 ? -20.758 13.246 4.442 1.00 70.25 179 GLU A O 1
ATOM 1394 N N . ASP A 1 180 ? -20.250 12.197 2.525 1.00 67.19 180 ASP A N 1
ATOM 1395 C CA . ASP A 1 180 ? -21.411 11.291 2.508 1.00 67.19 180 ASP A CA 1
ATOM 1396 C C . ASP A 1 180 ? -21.148 9.904 3.134 1.00 67.19 180 ASP A C 1
ATOM 1398 O O . ASP A 1 180 ? -22.010 9.024 3.100 1.00 67.19 180 ASP A O 1
ATOM 1402 N N . GLY A 1 181 ? -19.949 9.659 3.673 1.00 59.84 181 GLY A N 1
ATOM 1403 C CA . GLY A 1 181 ? -19.557 8.358 4.229 1.00 59.84 181 GLY A CA 1
ATOM 1404 C C . GLY A 1 181 ? -19.341 7.230 3.204 1.00 59.84 181 GLY A C 1
ATOM 1405 O O . GLY A 1 181 ? -18.950 6.132 3.602 1.00 59.84 181 GLY A O 1
ATOM 1406 N N . ASP A 1 182 ? -19.556 7.474 1.902 1.00 53.34 182 ASP A N 1
ATOM 1407 C CA . ASP A 1 182 ? -19.148 6.572 0.816 1.00 53.34 182 ASP A CA 1
ATOM 1408 C C . ASP A 1 182 ? -17.803 7.006 0.223 1.00 53.34 182 ASP A C 1
ATOM 1410 O O . ASP A 1 182 ? -17.693 7.950 -0.558 1.00 53.34 182 ASP A O 1
ATOM 1414 N N . ASP A 1 183 ? -16.760 6.263 0.577 1.00 63.47 183 ASP A N 1
ATOM 1415 C CA . ASP A 1 183 ? -15.388 6.539 0.165 1.00 63.47 183 ASP A CA 1
ATOM 1416 C C . ASP A 1 183 ? -15.036 5.915 -1.212 1.00 63.47 183 ASP A C 1
ATOM 1418 O O . ASP A 1 183 ? -13.896 6.022 -1.698 1.00 63.47 183 ASP A O 1
ATOM 1422 N N . ARG A 1 184 ? -15.976 5.223 -1.883 1.00 63.16 184 ARG A N 1
ATOM 1423 C CA . ARG A 1 184 ? -15.704 4.478 -3.128 1.00 63.16 184 ARG A CA 1
ATOM 1424 C C . ARG A 1 184 ? -15.499 5.407 -4.326 1.00 63.16 184 ARG A C 1
ATOM 1426 O O . ARG A 1 184 ? -16.419 5.747 -5.057 1.00 63.16 184 ARG A O 1
ATOM 1433 N N . GLY A 1 185 ? -14.239 5.747 -4.581 1.00 63.31 185 GLY A N 1
ATOM 1434 C CA . GLY A 1 185 ? -13.827 6.575 -5.722 1.00 63.31 185 GLY A CA 1
ATOM 1435 C C . GLY A 1 185 ? -13.809 8.074 -5.426 1.00 63.31 185 GLY A C 1
ATOM 1436 O O . GLY A 1 185 ? -13.187 8.815 -6.183 1.00 63.31 185 GLY A O 1
ATOM 1437 N N . PHE A 1 186 ? -14.382 8.492 -4.295 1.00 75.44 186 PHE A N 1
ATOM 1438 C CA . PHE A 1 186 ? -14.363 9.864 -3.788 1.00 75.44 186 PHE A CA 1
ATOM 1439 C C . PHE A 1 186 ? -12.938 10.441 -3.716 1.00 75.44 186 PHE A C 1
ATOM 1441 O O . PHE A 1 186 ? -12.655 11.502 -4.272 1.00 75.44 186 PHE A O 1
ATOM 1448 N N . TRP A 1 187 ? -11.995 9.671 -3.162 1.00 81.38 187 TRP A N 1
ATOM 1449 C CA . TRP A 1 187 ? -10.597 10.088 -2.995 1.00 81.38 187 TRP A CA 1
ATOM 1450 C C . TRP A 1 187 ? -9.882 10.484 -4.289 1.00 81.38 187 TRP A C 1
ATOM 1452 O O . TRP A 1 187 ? -8.957 11.289 -4.251 1.00 81.38 187 TRP A O 1
ATOM 1462 N N . LYS A 1 188 ? -10.300 9.957 -5.447 1.00 76.31 188 LYS A N 1
ATOM 1463 C CA . LYS A 1 188 ? -9.650 10.267 -6.729 1.00 76.31 188 LYS A CA 1
ATOM 1464 C C . LYS A 1 188 ? -9.766 11.750 -7.096 1.00 76.31 188 LYS A C 1
ATOM 1466 O O . LYS A 1 188 ? -8.912 12.250 -7.819 1.00 76.31 188 LYS A O 1
ATOM 1471 N N . HIS A 1 189 ? -10.812 12.427 -6.627 1.00 79.69 189 HIS A N 1
ATOM 1472 C CA . HIS A 1 189 ? -11.054 13.842 -6.910 1.00 79.69 189 HIS A CA 1
ATOM 1473 C C . HIS A 1 189 ? -10.385 14.781 -5.902 1.00 79.69 189 HIS A C 1
ATOM 1475 O O . HIS A 1 189 ? -10.122 15.928 -6.245 1.00 79.69 189 HIS A O 1
ATOM 1481 N N . LEU A 1 190 ? -10.085 14.286 -4.698 1.00 83.38 190 LEU A N 1
ATOM 1482 C CA . LEU A 1 190 ? -9.454 15.060 -3.626 1.00 83.38 190 LEU A CA 1
ATOM 1483 C C . LEU A 1 190 ? -7.927 14.992 -3.620 1.00 83.38 190 LEU A C 1
ATOM 1485 O O . LEU A 1 190 ? -7.275 15.838 -3.015 1.00 83.38 190 LEU A O 1
ATOM 1489 N N . LEU A 1 191 ? -7.351 13.935 -4.193 1.00 86.25 191 LEU A N 1
ATOM 1490 C CA . LEU A 1 191 ? -5.915 13.709 -4.124 1.00 86.25 191 LEU A CA 1
ATOM 1491 C C . LEU A 1 191 ? -5.190 14.430 -5.272 1.00 86.25 191 LEU A C 1
ATOM 1493 O O . LEU A 1 191 ? -5.554 14.227 -6.434 1.00 86.25 191 LEU A O 1
ATOM 1497 N N . PRO A 1 192 ? -4.119 15.189 -4.976 1.00 88.06 192 PRO A N 1
ATOM 1498 C CA . PRO A 1 192 ? -3.352 15.907 -5.983 1.00 88.06 192 PRO A CA 1
ATOM 1499 C C . PRO A 1 192 ? -2.809 15.003 -7.092 1.00 88.06 192 PRO A C 1
ATOM 1501 O O . PRO A 1 192 ? -2.361 13.877 -6.842 1.00 88.06 192 PRO A O 1
ATOM 1504 N N . ASP A 1 193 ? -2.786 15.530 -8.316 1.00 86.75 193 ASP A N 1
ATOM 1505 C CA . ASP A 1 193 ? -2.208 14.869 -9.487 1.00 86.75 193 ASP A CA 1
ATOM 1506 C C . ASP A 1 193 ? -1.180 15.766 -10.183 1.00 86.75 193 ASP A C 1
ATOM 1508 O O . ASP A 1 193 ? -1.372 16.244 -11.297 1.00 86.75 193 ASP A O 1
ATOM 1512 N N . GLY A 1 194 ? -0.075 16.032 -9.484 1.00 84.69 194 GLY A N 1
ATOM 1513 C CA . GLY A 1 194 ? 1.045 16.817 -10.008 1.00 84.69 194 GLY A CA 1
ATOM 1514 C C . GLY A 1 194 ? 1.096 18.250 -9.491 1.00 84.69 194 GLY A C 1
ATOM 1515 O O . GLY A 1 194 ? 2.167 18.684 -9.054 1.00 84.69 194 GLY A O 1
ATOM 1516 N N . ASP A 1 195 ? -0.041 18.941 -9.487 1.00 86.19 195 ASP A N 1
ATOM 1517 C CA . ASP A 1 195 ? -0.159 20.310 -8.983 1.00 86.19 195 ASP A CA 1
ATOM 1518 C C . ASP A 1 195 ? -0.407 20.330 -7.471 1.00 86.19 195 ASP A C 1
ATOM 1520 O O . ASP A 1 195 ? -1.087 19.465 -6.924 1.00 86.19 195 ASP A O 1
ATOM 1524 N N . SER A 1 196 ? 0.168 21.311 -6.773 1.00 88.06 196 SER A N 1
ATOM 1525 C CA . SER A 1 196 ? -0.060 21.486 -5.337 1.00 88.06 196 SER A CA 1
ATOM 1526 C C . SER A 1 196 ? -1.502 21.909 -5.062 1.00 88.06 196 SER A C 1
ATOM 1528 O O . SER A 1 196 ? -1.972 22.875 -5.662 1.00 88.06 196 SER A O 1
ATOM 1530 N N . GLN A 1 197 ? -2.143 21.252 -4.100 1.00 89.19 197 GLN A N 1
ATOM 1531 C CA . GLN A 1 197 ? -3.462 21.612 -3.582 1.00 89.19 197 GLN A CA 1
ATOM 1532 C C . GLN A 1 197 ? -3.333 22.054 -2.123 1.00 89.19 197 GLN A C 1
ATOM 1534 O O . GLN A 1 197 ? -2.543 21.478 -1.368 1.00 89.19 197 GLN A O 1
ATOM 1539 N N . ASP A 1 198 ? -4.080 23.086 -1.726 1.00 90.12 198 ASP A N 1
ATOM 1540 C CA . ASP A 1 198 ? -4.080 23.544 -0.339 1.00 90.12 198 ASP A CA 1
ATOM 1541 C C . ASP A 1 198 ? -4.808 22.523 0.543 1.00 90.12 198 ASP A C 1
ATOM 1543 O O . ASP A 1 198 ? -5.962 22.170 0.300 1.00 90.12 198 ASP A O 1
ATOM 1547 N N . TRP A 1 199 ? -4.131 22.045 1.588 1.00 92.88 199 TRP A N 1
ATOM 1548 C CA . TRP A 1 199 ? -4.714 21.083 2.523 1.00 92.88 199 TRP A CA 1
ATOM 1549 C C . TRP A 1 199 ? -5.987 21.606 3.197 1.00 92.88 199 TRP A C 1
ATOM 1551 O O . TRP A 1 199 ? -6.888 20.827 3.492 1.00 92.88 199 TRP A O 1
ATOM 1561 N N . THR A 1 200 ? -6.076 22.910 3.457 1.00 92.44 200 THR A N 1
ATOM 1562 C CA . THR A 1 200 ? -7.229 23.528 4.119 1.00 92.44 200 THR A CA 1
ATOM 1563 C C . THR A 1 200 ? -8.486 23.375 3.278 1.00 92.44 200 THR A C 1
ATOM 1565 O O . THR A 1 200 ? -9.519 23.026 3.841 1.00 92.44 200 THR A O 1
ATOM 1568 N N . GLU A 1 201 ? -8.380 23.573 1.961 1.00 90.88 201 GLU A N 1
ATOM 1569 C CA . GLU A 1 201 ? -9.490 23.412 1.014 1.00 90.88 201 GLU A CA 1
ATOM 1570 C C . GLU A 1 201 ? -9.928 21.946 0.950 1.00 90.88 201 GLU A C 1
ATOM 1572 O O . GLU A 1 201 ? -11.090 21.643 1.201 1.00 90.88 201 GLU A O 1
ATOM 1577 N N . THR A 1 202 ? -8.988 21.014 0.749 1.00 90.94 202 THR A N 1
ATOM 1578 C CA . THR A 1 202 ? -9.295 19.571 0.747 1.00 90.94 202 THR A CA 1
ATOM 1579 C C . THR A 1 202 ? -9.943 19.122 2.056 1.00 90.94 202 THR A C 1
ATOM 1581 O O . THR A 1 202 ? -10.872 18.320 2.059 1.00 90.94 202 THR A O 1
ATOM 1584 N N . ARG A 1 203 ? -9.468 19.637 3.195 1.00 92.19 203 ARG A N 1
ATOM 1585 C CA . ARG A 1 203 ? -9.997 19.306 4.523 1.00 92.19 203 ARG A CA 1
ATOM 1586 C C . ARG A 1 203 ? -11.439 19.785 4.714 1.00 92.19 203 ARG A C 1
ATOM 1588 O O . ARG A 1 203 ? -12.158 19.173 5.493 1.00 92.19 203 ARG A O 1
ATOM 1595 N N . GLU A 1 204 ? -11.865 20.865 4.062 1.00 91.81 204 GLU A N 1
ATOM 1596 C CA . GLU A 1 204 ? -13.248 21.358 4.165 1.00 91.81 204 GLU A CA 1
ATOM 1597 C C . GLU A 1 204 ? -14.268 20.412 3.513 1.00 91.81 204 GLU A C 1
ATOM 1599 O O . GLU A 1 204 ? -15.423 20.406 3.927 1.00 91.81 204 GLU A O 1
ATOM 1604 N N . GLU A 1 205 ? -13.832 19.560 2.580 1.00 90.00 205 GLU A N 1
ATOM 1605 C CA . GLU A 1 205 ? -14.646 18.508 1.947 1.00 90.00 205 GLU A CA 1
ATOM 1606 C C . GLU A 1 205 ? -14.635 17.179 2.734 1.00 90.00 205 GLU A C 1
ATOM 1608 O O . GLU A 1 205 ? -15.194 16.170 2.297 1.00 90.00 205 GLU A O 1
ATOM 1613 N N . LEU A 1 206 ? -13.968 17.150 3.892 1.00 91.94 206 LEU A N 1
ATOM 1614 C CA . LEU A 1 206 ? -13.733 15.944 4.677 1.00 91.94 206 LEU A CA 1
ATOM 1615 C C . LEU A 1 206 ? -14.356 16.030 6.067 1.00 91.94 206 LEU A C 1
ATOM 1617 O O . LEU A 1 206 ? -14.246 17.027 6.781 1.00 91.94 206 LEU A O 1
ATOM 1621 N N . SER A 1 207 ? -14.931 14.911 6.502 1.00 93.06 207 SER A N 1
ATOM 1622 C CA . SER A 1 207 ? -15.393 14.743 7.877 1.00 93.06 207 SER A CA 1
ATOM 1623 C C . SER A 1 207 ? -14.319 14.056 8.710 1.00 93.06 207 SER A C 1
ATOM 1625 O O . SER A 1 207 ? -13.824 12.985 8.348 1.00 93.06 207 SER A O 1
ATOM 1627 N N . TYR A 1 208 ? -13.952 14.662 9.845 1.00 94.81 208 TYR A N 1
ATOM 1628 C CA . TYR A 1 208 ? -13.063 14.020 10.814 1.00 94.81 208 TYR A CA 1
ATOM 1629 C C . TYR A 1 208 ? -13.781 12.811 11.420 1.00 94.81 208 TYR A C 1
ATOM 1631 O O . TYR A 1 208 ? -14.715 12.956 12.204 1.00 94.81 208 TYR A O 1
ATOM 1639 N N . SER A 1 209 ? -13.354 11.619 11.016 1.00 94.25 209 SER A N 1
ATOM 1640 C CA . SER A 1 209 ? -13.921 10.341 11.441 1.00 94.25 209 SER A CA 1
ATOM 1641 C C . SER A 1 209 ? -12.794 9.307 11.405 1.00 94.25 209 SER A C 1
ATOM 1643 O O . SER A 1 209 ? -12.634 8.573 10.421 1.00 94.25 209 SER A O 1
ATOM 1645 N N . PRO A 1 210 ? -11.925 9.317 12.432 1.00 96.25 210 PRO A N 1
ATOM 1646 C CA . PRO A 1 210 ? -10.723 8.505 12.435 1.00 96.25 210 PRO A CA 1
ATOM 1647 C C . PRO A 1 210 ? -11.091 7.023 12.468 1.00 96.25 210 PRO A C 1
ATOM 1649 O O . PRO A 1 210 ? -11.902 6.602 13.282 1.00 96.25 210 PRO A O 1
ATOM 1652 N N . HIS A 1 211 ? -10.480 6.211 11.616 1.00 97.19 211 HIS A N 1
ATOM 1653 C CA . HIS A 1 211 ? -10.718 4.773 11.566 1.00 97.19 211 HIS A CA 1
ATOM 1654 C C . HIS A 1 211 ? -9.470 4.018 11.101 1.00 97.19 211 HIS A C 1
ATOM 1656 O O . HIS A 1 211 ? -8.485 4.590 10.627 1.00 97.19 211 HIS A O 1
ATOM 1662 N N . PHE A 1 212 ? -9.495 2.700 11.281 1.00 98.06 212 PHE A N 1
ATOM 1663 C CA . PHE A 1 212 ? -8.391 1.816 10.937 1.00 98.06 212 PHE A CA 1
ATOM 1664 C C . PHE A 1 212 ? -8.840 0.816 9.891 1.00 98.06 212 PHE A C 1
ATOM 1666 O O . PHE A 1 212 ? -9.673 -0.048 10.168 1.00 98.06 212 PHE A O 1
ATOM 1673 N N . HIS A 1 213 ? -8.227 0.876 8.714 1.00 98.00 213 HIS A N 1
ATOM 1674 C CA . HIS A 1 213 ? -8.284 -0.247 7.796 1.00 98.00 213 HIS A CA 1
ATOM 1675 C C . HIS A 1 213 ? -7.247 -1.288 8.190 1.00 98.00 213 HIS A C 1
ATOM 1677 O O . HIS A 1 213 ? -6.110 -0.980 8.549 1.00 98.00 213 HIS A O 1
ATOM 1683 N N . VAL A 1 214 ? -7.638 -2.548 8.094 1.00 98.25 214 VAL A N 1
ATOM 1684 C CA . VAL A 1 214 ? -6.814 -3.695 8.438 1.00 98.25 214 VAL A CA 1
ATOM 1685 C C . VAL A 1 214 ? -6.876 -4.697 7.300 1.00 98.25 214 VAL A C 1
ATOM 1687 O O . VAL A 1 214 ? -7.948 -5.157 6.921 1.00 98.25 214 VAL A O 1
ATOM 1690 N N . VAL A 1 215 ? -5.710 -5.060 6.777 1.00 98.44 215 VAL A N 1
ATOM 1691 C CA . VAL A 1 215 ? -5.546 -6.167 5.836 1.00 98.44 215 VAL A CA 1
ATOM 1692 C C . VAL A 1 215 ? -4.873 -7.313 6.578 1.00 98.44 215 VAL A C 1
ATOM 1694 O O . VAL A 1 215 ? -3.672 -7.293 6.853 1.00 98.44 215 VAL A O 1
ATOM 1697 N N . ALA A 1 216 ? -5.680 -8.295 6.955 1.00 97.62 216 ALA A N 1
ATOM 1698 C CA . ALA A 1 216 ? -5.306 -9.405 7.815 1.00 97.62 216 ALA A CA 1
ATOM 1699 C C . ALA A 1 216 ? -5.143 -10.712 7.038 1.00 97.62 216 ALA A C 1
ATOM 1701 O O . ALA A 1 216 ? -5.833 -10.948 6.046 1.00 97.62 216 ALA A O 1
ATOM 1702 N N . LEU A 1 217 ? -4.275 -11.590 7.541 1.00 97.62 217 LEU A N 1
ATOM 1703 C CA . LEU A 1 217 ? -4.146 -12.969 7.076 1.00 97.62 217 LEU A CA 1
ATOM 1704 C C . LEU A 1 217 ? -4.661 -13.906 8.170 1.00 97.62 217 LEU A C 1
ATOM 1706 O O . LEU A 1 217 ? -3.993 -14.111 9.180 1.00 97.62 217 LEU A O 1
ATOM 1710 N N . SER A 1 218 ? -5.835 -14.498 7.964 1.00 96.19 218 SER A N 1
ATOM 1711 C CA . SER A 1 218 ? -6.418 -15.459 8.905 1.00 96.19 218 SER A CA 1
ATOM 1712 C C . SER A 1 218 ? -7.204 -16.550 8.182 1.00 96.19 218 SER A C 1
ATOM 1714 O O . SER A 1 218 ? -7.452 -16.477 6.983 1.00 96.19 218 SER A O 1
ATOM 1716 N N . LYS A 1 219 ? -7.567 -17.616 8.896 1.00 93.31 219 LYS A N 1
ATOM 1717 C CA . LYS A 1 219 ? -8.447 -18.671 8.368 1.00 93.31 219 LYS A CA 1
ATOM 1718 C C . LYS A 1 219 ? -9.908 -18.235 8.347 1.00 93.31 219 LYS A C 1
ATOM 1720 O O . LYS A 1 219 ? -10.671 -18.625 7.463 1.00 93.31 219 LYS A O 1
ATOM 1725 N N . ASN A 1 220 ? -10.284 -17.478 9.368 1.00 90.75 220 ASN A N 1
ATOM 1726 C CA . ASN A 1 220 ? -11.606 -16.923 9.567 1.00 90.75 220 ASN A CA 1
ATOM 1727 C C . ASN A 1 220 ? -11.476 -15.621 10.356 1.00 90.75 220 ASN A C 1
ATOM 1729 O O . ASN A 1 220 ? -10.511 -15.446 11.094 1.00 90.75 220 ASN A O 1
ATOM 1733 N N . VAL A 1 221 ? -12.469 -14.751 10.220 1.00 90.06 221 VAL A N 1
ATOM 1734 C CA . VAL A 1 221 ? -12.667 -13.625 11.132 1.00 90.06 221 VAL A CA 1
ATOM 1735 C C . VAL A 1 221 ? -14.063 -13.767 11.690 1.00 90.06 221 VAL A C 1
ATOM 1737 O O . VAL A 1 221 ? -15.020 -13.892 10.918 1.00 90.06 221 VAL A O 1
ATOM 1740 N N . ASP A 1 222 ? -14.171 -13.781 13.011 1.00 84.75 222 ASP A N 1
ATOM 1741 C CA . ASP A 1 222 ? -15.469 -13.867 13.659 1.00 84.75 222 ASP A CA 1
ATOM 1742 C C . ASP A 1 222 ? -16.237 -12.563 13.420 1.00 84.75 222 ASP A C 1
ATOM 1744 O O . ASP A 1 222 ? -15.766 -11.469 13.715 1.00 84.75 222 ASP A O 1
ATOM 1748 N N . GLY A 1 223 ? -17.409 -12.679 12.799 1.00 81.94 223 GLY A N 1
ATOM 1749 C CA . GLY A 1 223 ? -18.219 -11.543 12.367 1.00 81.94 223 GLY A CA 1
ATOM 1750 C C . GLY A 1 223 ? -19.687 -11.691 12.749 1.00 81.94 223 GLY A C 1
ATOM 1751 O O . GLY A 1 223 ? -20.122 -12.685 13.341 1.00 81.94 223 GLY A O 1
ATOM 1752 N N . GLY A 1 224 ? -20.488 -10.697 12.376 1.00 81.56 224 GLY A N 1
ATOM 1753 C CA . GLY A 1 224 ? -21.934 -10.736 12.539 1.00 81.56 224 GLY A CA 1
ATOM 1754 C C . GLY A 1 224 ? -22.353 -10.519 13.988 1.00 81.56 224 GLY A C 1
ATOM 1755 O O . GLY A 1 224 ? -22.556 -9.388 14.399 1.00 81.56 224 GLY A O 1
ATOM 1756 N N . HIS A 1 225 ? -22.592 -11.587 14.749 1.00 81.38 225 HIS A N 1
ATOM 1757 C CA . HIS A 1 225 ? -23.078 -11.450 16.129 1.00 81.38 225 HIS A CA 1
ATOM 1758 C C . HIS A 1 225 ? -21.980 -10.997 17.100 1.00 81.38 225 HIS A C 1
ATOM 1760 O O . HIS A 1 225 ? -22.276 -10.233 18.008 1.00 81.38 225 HIS A O 1
ATOM 1766 N N . VAL A 1 226 ? -20.727 -11.423 16.888 1.00 81.88 226 VAL A N 1
ATOM 1767 C CA . VAL A 1 226 ? -19.594 -11.023 17.739 1.00 81.88 226 VAL A CA 1
ATOM 1768 C C . VAL A 1 226 ? -19.287 -9.540 17.558 1.00 81.88 226 VAL A C 1
ATOM 1770 O O . VAL A 1 226 ? -19.251 -8.805 18.535 1.00 81.88 226 VAL A O 1
ATOM 1773 N N . THR A 1 227 ? -19.142 -9.077 16.313 1.00 86.25 227 THR A N 1
ATOM 1774 C CA . THR A 1 227 ? -18.851 -7.664 16.028 1.00 86.25 227 THR A CA 1
ATOM 1775 C C . THR A 1 227 ? -19.991 -6.741 16.456 1.00 86.25 227 THR A C 1
ATOM 1777 O O . THR A 1 227 ? -19.715 -5.708 17.050 1.00 86.25 227 THR A O 1
ATOM 1780 N N . ARG A 1 228 ? -21.259 -7.148 16.271 1.00 86.06 228 ARG A N 1
ATOM 1781 C CA . ARG A 1 228 ? -22.417 -6.408 16.806 1.00 86.06 228 ARG A CA 1
ATOM 1782 C C . ARG A 1 228 ? -22.434 -6.354 18.329 1.00 86.06 228 ARG A C 1
ATOM 1784 O O . ARG A 1 228 ? -22.728 -5.312 18.883 1.00 86.06 228 ARG A O 1
ATOM 1791 N N . ALA A 1 229 ? -22.087 -7.445 19.012 1.00 81.56 229 ALA A N 1
ATOM 1792 C CA . ALA A 1 229 ? -22.010 -7.436 20.471 1.00 81.56 229 ALA A CA 1
ATOM 1793 C C . ALA A 1 229 ? -20.911 -6.491 20.988 1.00 81.56 229 ALA A C 1
ATOM 1795 O O . ALA A 1 229 ? -21.105 -5.844 22.014 1.00 81.56 229 ALA A O 1
ATOM 1796 N N . VAL A 1 230 ? -19.777 -6.393 20.282 1.00 83.62 230 VAL A N 1
ATOM 1797 C CA . VAL A 1 230 ? -18.728 -5.408 20.592 1.00 83.62 230 VAL A CA 1
ATOM 1798 C C . VAL A 1 230 ? -19.244 -3.989 20.360 1.00 83.62 230 VAL A C 1
ATOM 1800 O O . VAL A 1 230 ? -19.093 -3.149 21.242 1.00 83.62 230 VAL A O 1
ATOM 1803 N N . GLU A 1 231 ? -19.891 -3.726 19.228 1.00 88.88 231 GLU A N 1
ATOM 1804 C CA . GLU A 1 231 ? -20.475 -2.418 18.916 1.00 88.88 231 GLU A CA 1
ATOM 1805 C C . GLU A 1 231 ? -21.531 -2.004 19.954 1.00 88.88 231 GLU A C 1
ATOM 1807 O O . GLU A 1 231 ? -21.389 -0.956 20.579 1.00 88.88 231 GLU A O 1
ATOM 1812 N N . ASP A 1 232 ? -22.510 -2.866 20.243 1.00 84.56 232 ASP A N 1
ATOM 1813 C CA . ASP A 1 232 ? -23.582 -2.622 21.219 1.00 84.56 232 ASP A CA 1
ATOM 1814 C C . ASP A 1 232 ? -23.037 -2.323 22.629 1.00 84.56 232 ASP A C 1
ATOM 1816 O O . ASP A 1 232 ? -23.611 -1.528 23.374 1.00 84.56 232 ASP A O 1
ATOM 1820 N N . ALA A 1 233 ? -21.937 -2.972 23.024 1.00 78.56 233 ALA A N 1
ATOM 1821 C CA . ALA A 1 233 ? -21.353 -2.808 24.353 1.00 78.56 233 ALA A CA 1
ATOM 1822 C C . ALA A 1 233 ? -20.386 -1.615 24.459 1.00 78.56 233 ALA A C 1
ATOM 1824 O O . ALA A 1 233 ? -20.179 -1.083 25.553 1.00 78.56 233 ALA A O 1
ATOM 1825 N N . THR A 1 234 ? -19.748 -1.218 23.354 1.00 81.56 234 THR A N 1
ATOM 1826 C CA . THR A 1 234 ? -18.536 -0.377 23.396 1.00 81.56 234 THR A CA 1
ATOM 1827 C C . THR A 1 234 ? -18.530 0.786 22.415 1.00 81.56 234 THR A C 1
ATOM 1829 O O . THR A 1 234 ? -17.596 1.593 22.460 1.00 81.56 234 THR A O 1
ATOM 1832 N N . GLY A 1 235 ? -19.524 0.861 21.532 1.00 87.44 235 GLY A N 1
ATOM 1833 C CA . GLY A 1 235 ? -19.599 1.804 20.420 1.00 87.44 235 GLY A CA 1
ATOM 1834 C C . GLY A 1 235 ? -18.507 1.624 19.359 1.00 87.44 235 GLY A C 1
ATOM 1835 O O . GLY A 1 235 ? -18.479 2.378 18.394 1.00 87.44 235 GLY A O 1
ATOM 1836 N N . TRP A 1 236 ? -17.602 0.648 19.505 1.00 91.62 236 TRP A N 1
ATOM 1837 C CA . TRP A 1 236 ? -16.620 0.336 18.471 1.00 91.62 236 TRP A CA 1
ATOM 1838 C C . TRP A 1 236 ? -17.283 -0.397 17.314 1.00 91.62 236 TRP A C 1
ATOM 1840 O O . TRP A 1 236 ? -17.708 -1.546 17.453 1.00 91.62 236 TRP A O 1
ATOM 1850 N N . LEU A 1 237 ? -17.288 0.237 16.148 1.00 93.75 237 LEU A N 1
ATOM 1851 C CA . LEU A 1 237 ? -17.729 -0.394 14.915 1.00 93.75 237 LEU A CA 1
ATOM 1852 C C . LEU A 1 237 ? -16.607 -1.277 14.367 1.00 93.75 237 LEU A C 1
ATOM 1854 O O . LEU A 1 237 ? -15.493 -0.805 14.130 1.00 93.75 237 LEU A O 1
ATOM 1858 N N . ILE A 1 238 ? -16.915 -2.549 14.118 1.00 93.69 238 ILE A N 1
ATOM 1859 C CA . ILE A 1 238 ? -16.003 -3.492 13.467 1.00 93.69 238 ILE A CA 1
ATOM 1860 C C . ILE A 1 238 ? -16.713 -4.120 12.279 1.00 93.69 238 ILE A C 1
ATOM 1862 O O . ILE A 1 238 ? -17.591 -4.973 12.431 1.00 93.69 238 ILE A O 1
ATOM 1866 N N . GLU A 1 239 ? -16.283 -3.741 11.086 1.00 91.88 239 GLU A N 1
ATOM 1867 C CA . GLU A 1 239 ? -16.870 -4.212 9.844 1.00 91.88 239 GLU A CA 1
ATOM 1868 C C . GLU A 1 239 ? -15.856 -5.009 9.030 1.00 91.88 239 GLU A C 1
ATOM 1870 O O . GLU A 1 239 ? -14.698 -4.624 8.874 1.00 91.88 239 GLU A O 1
ATOM 1875 N N . ARG A 1 240 ? -16.299 -6.139 8.476 1.00 92.12 240 ARG A N 1
ATOM 1876 C CA . ARG A 1 240 ? -15.531 -6.891 7.488 1.00 92.12 240 ARG A CA 1
ATOM 1877 C C . ARG A 1 240 ? -16.029 -6.542 6.094 1.00 92.12 240 ARG A C 1
ATOM 1879 O O . ARG A 1 240 ? -17.120 -6.954 5.719 1.00 92.12 240 ARG A O 1
ATOM 1886 N N . ILE A 1 241 ? -15.182 -5.885 5.310 1.00 90.50 241 ILE A N 1
ATOM 1887 C CA . ILE A 1 241 ? -15.509 -5.444 3.955 1.00 90.50 241 ILE A CA 1
ATOM 1888 C C . ILE A 1 241 ? -15.505 -6.641 3.002 1.00 90.50 241 ILE A C 1
ATOM 1890 O O . ILE A 1 241 ? -14.528 -7.398 2.929 1.00 90.50 241 ILE A O 1
ATOM 1894 N N . THR A 1 242 ? -16.598 -6.820 2.263 1.00 89.31 242 THR A N 1
ATOM 1895 C CA . THR A 1 242 ? -16.758 -7.862 1.242 1.00 89.31 242 THR A CA 1
ATOM 1896 C C . THR A 1 242 ? -16.967 -7.270 -0.149 1.00 89.31 242 THR A C 1
ATOM 1898 O O . THR A 1 242 ? -17.207 -6.075 -0.311 1.00 89.31 242 THR A O 1
ATOM 1901 N N . LYS A 1 243 ? -16.853 -8.103 -1.193 1.00 79.31 243 LYS A N 1
ATOM 1902 C CA . LYS A 1 243 ? -17.026 -7.679 -2.598 1.00 79.31 243 LYS A CA 1
ATOM 1903 C C . LYS A 1 243 ? -18.438 -7.184 -2.957 1.00 79.31 243 LYS A C 1
ATOM 1905 O O . LYS A 1 243 ? -18.636 -6.728 -4.079 1.00 79.31 243 LYS A O 1
ATOM 1910 N N . GLY A 1 244 ? -19.400 -7.293 -2.047 1.00 75.19 244 GLY A N 1
ATOM 1911 C CA . GLY A 1 244 ? -20.789 -6.886 -2.231 1.00 75.19 244 GLY A CA 1
ATOM 1912 C C . GLY A 1 244 ? -21.707 -7.600 -1.244 1.00 75.19 244 GLY A C 1
ATOM 1913 O O . GLY A 1 244 ? -21.282 -8.551 -0.582 1.00 75.19 244 GLY A O 1
ATOM 1914 N N . ASP A 1 245 ? -22.962 -7.163 -1.196 1.00 72.75 245 ASP A N 1
ATOM 1915 C CA . ASP A 1 245 ? -23.950 -7.583 -0.191 1.00 72.75 245 ASP A CA 1
ATOM 1916 C C . ASP A 1 245 ? -24.229 -9.098 -0.211 1.00 72.75 245 ASP A C 1
ATOM 1918 O O . ASP A 1 245 ? -24.488 -9.703 0.827 1.00 72.75 245 ASP A O 1
ATOM 1922 N N . ASP A 1 246 ? -24.077 -9.734 -1.378 1.00 76.06 246 ASP A N 1
ATOM 1923 C CA . ASP A 1 246 ? -24.303 -11.173 -1.577 1.00 76.06 246 ASP A CA 1
ATOM 1924 C C . ASP A 1 246 ? -23.020 -12.026 -1.497 1.00 76.06 246 ASP A C 1
ATOM 1926 O O . ASP A 1 246 ? -23.046 -13.237 -1.735 1.00 76.06 246 ASP A O 1
ATOM 1930 N N . SER A 1 247 ? -21.866 -11.424 -1.183 1.00 80.44 247 SER A N 1
ATOM 1931 C CA . SER A 1 247 ? -20.582 -12.126 -1.134 1.00 80.44 247 SER A CA 1
ATOM 1932 C C . SER A 1 247 ? -20.010 -12.179 0.276 1.00 80.44 247 SER A C 1
ATOM 1934 O O . SER A 1 247 ? -19.743 -11.164 0.905 1.00 80.44 247 SER A O 1
ATOM 1936 N N . ASN A 1 248 ? -19.686 -13.388 0.738 1.00 82.12 248 ASN A N 1
ATOM 1937 C CA . ASN A 1 248 ? -18.910 -13.592 1.966 1.00 82.12 248 ASN A CA 1
ATOM 1938 C C . ASN A 1 248 ? -17.389 -13.495 1.739 1.00 82.12 248 ASN A C 1
ATOM 1940 O O . ASN A 1 248 ? -16.600 -13.753 2.660 1.00 82.12 248 ASN A O 1
ATOM 1944 N N . VAL A 1 249 ? -16.957 -13.177 0.514 1.00 85.50 249 VAL A N 1
ATOM 1945 C CA . VAL A 1 249 ? -15.547 -13.050 0.136 1.00 85.50 249 VAL A CA 1
ATOM 1946 C C . VAL A 1 249 ? -15.092 -11.614 0.361 1.00 85.50 249 VAL A C 1
ATOM 1948 O O . VAL A 1 249 ? -15.685 -10.677 -0.169 1.00 85.50 249 VAL A O 1
ATOM 1951 N N . SER A 1 250 ? -14.022 -11.466 1.142 1.00 90.81 250 SER A N 1
ATOM 1952 C CA . SER A 1 250 ? -13.396 -10.173 1.421 1.00 90.81 250 SER A CA 1
ATOM 1953 C C . SER A 1 250 ? -12.358 -9.844 0.351 1.00 90.81 250 SER A C 1
ATOM 1955 O O . SER A 1 250 ? -12.650 -9.101 -0.581 1.00 90.81 250 SER A O 1
ATOM 1957 N N . ILE A 1 251 ? -11.199 -10.499 0.407 1.00 95.38 251 ILE A N 1
ATOM 1958 C CA . ILE A 1 251 ? -10.136 -10.403 -0.596 1.00 95.38 251 ILE A CA 1
ATOM 1959 C C . ILE A 1 251 ? -9.926 -11.814 -1.161 1.00 95.38 251 ILE A C 1
ATOM 1961 O O . ILE A 1 251 ? -9.675 -12.745 -0.393 1.00 95.38 251 ILE A O 1
ATOM 1965 N N . TYR A 1 252 ? -10.094 -12.001 -2.474 1.00 92.50 252 TYR A N 1
ATOM 1966 C CA . TYR A 1 252 ? -10.073 -13.334 -3.088 1.00 92.50 252 TYR A CA 1
ATOM 1967 C C . TYR A 1 252 ? -8.662 -13.783 -3.474 1.00 92.50 252 TYR A C 1
ATOM 1969 O O . TYR A 1 252 ? -8.298 -14.930 -3.232 1.00 92.50 252 TYR A O 1
ATOM 1977 N N . ASN A 1 253 ? -7.884 -12.886 -4.075 1.00 94.12 253 ASN A N 1
ATOM 1978 C CA . ASN A 1 253 ? -6.568 -13.182 -4.635 1.00 94.12 253 ASN A CA 1
ATOM 1979 C C . ASN A 1 253 ? -5.598 -12.000 -4.463 1.00 94.12 253 ASN A C 1
ATOM 1981 O O . ASN A 1 253 ? -5.916 -10.985 -3.841 1.00 94.12 253 ASN A O 1
ATOM 1985 N N . GLU A 1 254 ? -4.402 -12.147 -5.016 1.00 96.81 254 GLU A N 1
ATOM 1986 C CA . GLU A 1 254 ? -3.298 -11.192 -4.955 1.00 96.81 254 GLU A CA 1
ATOM 1987 C C . GLU A 1 254 ? -3.626 -9.885 -5.692 1.00 96.81 254 GLU A C 1
ATOM 1989 O O . GLU A 1 254 ? -3.221 -8.811 -5.247 1.00 96.81 254 GLU A O 1
ATOM 1994 N N . PHE A 1 255 ? -4.424 -9.953 -6.763 1.00 95.50 255 PHE A N 1
ATOM 1995 C CA . PHE A 1 255 ? -4.929 -8.773 -7.468 1.00 95.50 255 PHE A CA 1
ATOM 1996 C C . PHE A 1 255 ? -5.858 -7.939 -6.573 1.00 95.50 255 PHE A C 1
ATOM 1998 O O . PHE A 1 255 ? -5.663 -6.732 -6.423 1.00 95.50 255 PHE A O 1
ATOM 2005 N N . ASP A 1 256 ? -6.835 -8.572 -5.912 1.00 95.75 256 ASP A N 1
ATOM 2006 C CA . ASP A 1 256 ? -7.693 -7.882 -4.943 1.00 95.75 256 ASP A CA 1
ATOM 2007 C C . ASP A 1 256 ? -6.885 -7.333 -3.767 1.00 95.75 256 ASP A C 1
ATOM 2009 O O . ASP A 1 256 ? -7.149 -6.224 -3.303 1.00 95.75 256 ASP A O 1
ATOM 2013 N N . LEU A 1 257 ? -5.905 -8.104 -3.283 1.00 98.12 257 LEU A N 1
ATOM 2014 C CA . LEU A 1 257 ? -5.029 -7.702 -2.189 1.00 98.12 257 LEU A CA 1
ATOM 2015 C C . LEU A 1 257 ? -4.263 -6.431 -2.563 1.00 98.12 257 LEU A C 1
ATOM 2017 O O . LEU A 1 257 ? -4.276 -5.464 -1.802 1.00 98.12 257 LEU A O 1
ATOM 2021 N N . ALA A 1 258 ? -3.652 -6.403 -3.748 1.00 97.94 258 ALA A N 1
ATOM 2022 C CA . ALA A 1 258 ? -2.971 -5.226 -4.269 1.00 97.94 258 ALA A CA 1
ATOM 2023 C C . ALA A 1 258 ? -3.924 -4.034 -4.401 1.00 97.94 258 ALA A C 1
ATOM 2025 O O . ALA A 1 258 ? -3.569 -2.922 -4.005 1.00 97.94 258 ALA A O 1
ATOM 2026 N N . ARG A 1 259 ? -5.150 -4.253 -4.894 1.00 95.44 259 ARG A N 1
ATOM 2027 C CA . ARG A 1 259 ? -6.161 -3.195 -5.031 1.00 95.44 259 ARG A CA 1
ATOM 2028 C C . ARG A 1 259 ? -6.554 -2.597 -3.680 1.00 95.44 259 ARG A C 1
ATOM 2030 O O . ARG A 1 259 ? -6.604 -1.381 -3.551 1.00 95.44 259 ARG A O 1
ATOM 2037 N N . VAL A 1 260 ? -6.814 -3.434 -2.676 1.00 95.81 260 VAL A N 1
ATOM 2038 C CA . VAL A 1 260 ? -7.189 -2.975 -1.329 1.00 95.81 260 VAL A CA 1
ATOM 2039 C C . VAL A 1 260 ? -6.032 -2.242 -0.661 1.00 95.81 260 VAL A C 1
ATOM 2041 O O . VAL A 1 260 ? -6.233 -1.173 -0.100 1.00 95.81 260 VAL A O 1
ATOM 2044 N N . VAL A 1 261 ? -4.815 -2.781 -0.744 1.00 98.25 261 VAL A N 1
ATOM 2045 C CA . VAL A 1 261 ? -3.637 -2.172 -0.115 1.00 98.25 261 VAL A CA 1
ATOM 2046 C C . VAL A 1 261 ? -3.295 -0.818 -0.743 1.00 98.25 261 VAL A C 1
ATOM 2048 O O . VAL A 1 261 ? -3.059 0.131 -0.000 1.00 98.25 261 VAL A O 1
ATOM 2051 N N . THR A 1 262 ? -3.291 -0.712 -2.077 1.00 96.62 262 THR A N 1
ATOM 2052 C CA . THR A 1 262 ? -3.072 0.576 -2.773 1.00 96.62 262 THR A CA 1
ATOM 2053 C C . THR A 1 262 ? -4.163 1.582 -2.428 1.00 96.62 262 THR A C 1
ATOM 2055 O O . THR A 1 262 ? -3.881 2.737 -2.136 1.00 96.62 262 THR A O 1
ATOM 2058 N N . TYR A 1 263 ? -5.420 1.138 -2.365 1.00 94.62 263 TYR A N 1
ATOM 2059 C CA . TYR A 1 263 ? -6.515 2.009 -1.960 1.00 94.62 263 TYR A CA 1
ATOM 2060 C C . TYR A 1 263 ? -6.322 2.513 -0.526 1.00 94.62 263 TYR A C 1
ATOM 2062 O O . TYR A 1 263 ? -6.331 3.719 -0.312 1.00 94.62 263 TYR A O 1
ATOM 2070 N N . CYS A 1 264 ? -6.062 1.632 0.446 1.00 96.00 264 CYS A N 1
ATOM 2071 C CA . CYS A 1 264 ? -5.850 2.043 1.834 1.00 96.00 264 CYS A CA 1
ATOM 2072 C C . CYS A 1 264 ? -4.652 2.990 1.993 1.00 96.00 264 CYS A C 1
ATOM 2074 O O . CYS A 1 264 ? -4.702 3.909 2.804 1.00 96.00 264 CYS A O 1
ATOM 2076 N N . LEU A 1 265 ? -3.569 2.799 1.244 1.00 97.25 265 LEU A N 1
ATOM 2077 C CA . LEU A 1 265 ? -2.401 3.675 1.332 1.00 97.25 265 LEU A CA 1
ATOM 2078 C C . LEU A 1 265 ? -2.670 5.088 0.790 1.00 97.25 265 LEU A C 1
ATOM 2080 O O . LEU A 1 265 ? -2.142 6.045 1.359 1.00 97.25 265 LEU A O 1
ATOM 2084 N N . SER A 1 266 ? -3.540 5.220 -0.215 1.00 94.50 266 SER A N 1
ATOM 2085 C CA . SER A 1 266 ? -3.751 6.475 -0.951 1.00 94.50 266 SER A CA 1
ATOM 2086 C C . SER A 1 266 ? -4.279 7.649 -0.120 1.00 94.50 266 SER A C 1
ATOM 2088 O O . SER A 1 266 ? -4.060 8.797 -0.485 1.00 94.50 266 SER A O 1
ATOM 2090 N N . HIS A 1 267 ? -4.930 7.375 1.010 1.00 94.81 267 HIS A N 1
ATOM 2091 C CA . HIS A 1 267 ? -5.501 8.370 1.930 1.00 94.81 267 HIS A CA 1
ATOM 2092 C C . HIS A 1 267 ? -5.152 8.064 3.396 1.00 94.81 267 HIS A C 1
ATOM 2094 O O . HIS A 1 267 ? -5.830 8.486 4.331 1.00 94.81 267 HIS A O 1
ATOM 2100 N N . THR A 1 268 ? -4.058 7.331 3.616 1.00 96.56 268 THR A N 1
ATOM 2101 C CA . THR A 1 268 ? -3.510 7.146 4.963 1.00 96.56 268 THR A CA 1
ATOM 2102 C C . THR A 1 268 ? -2.980 8.474 5.504 1.00 96.56 268 THR A C 1
ATOM 2104 O O . THR A 1 268 ? -2.303 9.201 4.782 1.00 96.56 268 THR A O 1
ATOM 2107 N N . GLY A 1 269 ? -3.215 8.769 6.787 1.00 97.69 269 GLY A N 1
ATOM 2108 C CA . GLY A 1 269 ? -2.681 9.980 7.415 1.00 97.69 269 GLY A CA 1
ATOM 2109 C C . GLY A 1 269 ? -1.156 10.081 7.280 1.00 97.69 269 GLY A C 1
ATOM 2110 O O . GLY A 1 269 ? -0.452 9.076 7.380 1.00 97.69 269 GLY A O 1
ATOM 2111 N N . VAL A 1 270 ? -0.635 11.287 7.073 1.00 97.69 270 VAL A N 1
ATOM 2112 C CA . VAL A 1 270 ? 0.791 11.589 6.899 1.00 97.69 270 VAL A CA 1
ATOM 2113 C C . VAL A 1 270 ? 1.277 12.436 8.072 1.00 97.69 270 VAL A C 1
ATOM 2115 O O . VAL A 1 270 ? 0.647 13.416 8.457 1.00 97.69 270 VAL A O 1
ATOM 2118 N N . ARG A 1 271 ? 2.398 12.038 8.672 1.00 95.69 271 ARG A N 1
ATOM 2119 C CA . ARG A 1 271 ? 3.061 12.741 9.775 1.00 95.69 271 ARG A CA 1
ATOM 2120 C C . ARG A 1 271 ? 4.564 12.630 9.579 1.00 95.69 271 ARG A C 1
ATOM 2122 O O . ARG A 1 271 ? 5.063 11.527 9.359 1.00 95.69 271 ARG A O 1
ATOM 2129 N N . ASP A 1 272 ? 5.254 13.764 9.647 1.00 93.38 272 ASP A N 1
ATOM 2130 C CA . ASP A 1 272 ? 6.709 13.864 9.488 1.00 93.38 272 ASP A CA 1
ATOM 2131 C C . ASP A 1 272 ? 7.200 13.172 8.196 1.00 93.38 272 ASP A C 1
ATOM 2133 O O . ASP A 1 272 ? 8.061 12.288 8.225 1.00 93.38 272 ASP A O 1
ATOM 2137 N N . GLY A 1 273 ? 6.565 13.480 7.055 1.00 92.50 273 GLY A N 1
ATOM 2138 C CA . GLY A 1 273 ? 6.877 12.872 5.754 1.00 92.50 273 GLY A CA 1
ATOM 2139 C C . GLY A 1 273 ? 6.526 11.385 5.603 1.00 92.50 273 GLY A C 1
ATOM 2140 O O . GLY A 1 273 ? 6.771 10.797 4.547 1.00 92.50 273 GLY A O 1
ATOM 2141 N N . SER A 1 274 ? 5.949 10.752 6.630 1.00 93.44 274 SER A N 1
ATOM 2142 C CA . SER A 1 274 ? 5.665 9.315 6.663 1.00 93.44 274 SER A CA 1
ATOM 2143 C C . SER A 1 274 ? 4.173 9.026 6.790 1.00 93.44 274 SER A C 1
ATOM 2145 O O . SER A 1 274 ? 3.477 9.570 7.650 1.00 93.44 274 SER A O 1
ATOM 2147 N N . ASN A 1 275 ? 3.667 8.104 5.976 1.00 94.81 275 ASN A N 1
ATOM 2148 C CA . ASN A 1 275 ? 2.298 7.622 6.117 1.00 94.81 275 ASN A CA 1
ATOM 2149 C C . ASN A 1 275 ? 2.130 6.704 7.347 1.00 94.81 275 ASN A C 1
ATOM 2151 O O . ASN A 1 275 ? 3.024 5.944 7.725 1.00 94.81 275 ASN A O 1
ATOM 2155 N N . GLN A 1 276 ? 0.958 6.763 7.973 1.00 97.62 276 GLN A N 1
ATOM 2156 C CA . GLN A 1 276 ? 0.620 6.066 9.214 1.00 97.62 276 GLN A CA 1
ATOM 2157 C C . GLN A 1 276 ? -0.009 4.692 8.953 1.00 97.62 276 GLN A C 1
ATOM 2159 O O . GLN A 1 276 ? -1.218 4.497 9.030 1.00 97.62 276 GLN A O 1
ATOM 2164 N N . TYR A 1 277 ? 0.834 3.712 8.662 1.00 97.88 277 TYR A N 1
ATOM 2165 C CA . TYR A 1 277 ? 0.471 2.300 8.525 1.00 97.88 277 TYR A CA 1
ATOM 2166 C C . TYR A 1 277 ? 1.573 1.460 9.185 1.00 97.88 277 TYR A C 1
ATOM 2168 O O . TYR A 1 277 ? 2.683 1.931 9.456 1.00 97.88 277 TYR A O 1
ATOM 2176 N N . GLY A 1 278 ? 1.314 0.179 9.409 1.00 97.75 278 GLY A N 1
ATOM 2177 C CA . GLY A 1 278 ? 2.337 -0.714 9.931 1.00 97.75 278 GLY A CA 1
ATOM 2178 C C . GLY A 1 278 ? 1.909 -2.167 9.940 1.00 97.75 278 GLY A C 1
ATOM 2179 O O . GLY A 1 278 ? 0.807 -2.513 9.537 1.00 97.75 278 GLY A O 1
ATOM 2180 N N . TYR A 1 279 ? 2.799 -3.028 10.420 1.00 98.25 279 TYR A N 1
ATOM 2181 C CA . TYR A 1 279 ? 2.554 -4.465 10.524 1.00 98.25 279 TYR A CA 1
ATOM 2182 C C . TYR A 1 279 ? 2.475 -4.908 11.982 1.00 98.25 279 TYR A C 1
ATOM 2184 O O . TYR A 1 279 ? 3.106 -4.296 12.850 1.00 98.25 279 TYR A O 1
ATOM 2192 N N . TRP A 1 280 ? 1.795 -6.022 12.241 1.00 97.56 280 TRP A N 1
ATOM 2193 C CA . TRP A 1 280 ? 1.880 -6.740 13.516 1.00 97.56 280 TRP A CA 1
ATOM 2194 C C . TRP A 1 280 ? 1.850 -8.258 13.317 1.00 97.56 280 TRP A C 1
ATOM 2196 O O . TRP A 1 280 ? 1.506 -8.771 12.249 1.00 97.56 280 TRP A O 1
ATOM 2206 N N . GLY A 1 281 ? 2.209 -8.986 14.372 1.00 97.06 281 GLY A N 1
ATOM 2207 C CA . GLY A 1 281 ? 2.277 -10.441 14.333 1.00 97.06 281 GLY A CA 1
ATOM 2208 C C . GLY A 1 281 ? 3.389 -10.946 13.416 1.00 97.06 281 GLY A C 1
ATOM 2209 O O . GLY A 1 281 ? 4.412 -10.285 13.223 1.00 97.06 281 GLY A O 1
ATOM 2210 N N . GLU A 1 282 ? 3.184 -12.131 12.848 1.00 97.19 282 GLU A N 1
ATOM 2211 C CA . GLU A 1 282 ? 4.183 -12.847 12.048 1.00 97.19 282 GLU A CA 1
ATOM 2212 C C . GLU A 1 282 ? 4.613 -12.075 10.786 1.00 97.19 282 GLU A C 1
ATOM 2214 O O . GLU A 1 282 ? 5.801 -12.043 10.467 1.00 97.19 282 GLU A O 1
ATOM 2219 N N . VAL A 1 283 ? 3.692 -11.368 10.118 1.00 97.56 283 VAL A N 1
ATOM 2220 C CA . VAL A 1 283 ? 3.986 -10.615 8.884 1.00 97.56 283 VAL A CA 1
ATOM 2221 C C . VAL A 1 283 ? 4.961 -9.452 9.099 1.00 97.56 283 VAL A C 1
ATOM 2223 O O . VAL A 1 283 ? 5.674 -9.068 8.172 1.00 97.56 283 VAL A O 1
ATOM 2226 N N . HIS A 1 284 ? 5.058 -8.908 10.320 1.00 96.94 284 HIS A N 1
ATOM 2227 C CA . HIS A 1 284 ? 5.955 -7.786 10.617 1.00 96.94 284 HIS A CA 1
ATOM 2228 C C . HIS A 1 284 ? 7.415 -8.123 10.290 1.00 96.94 284 HIS A C 1
ATOM 2230 O O . HIS A 1 284 ? 8.084 -7.365 9.582 1.00 96.94 284 HIS A O 1
ATOM 2236 N N . ASN A 1 285 ? 7.861 -9.302 10.729 1.00 95.38 285 ASN A N 1
ATOM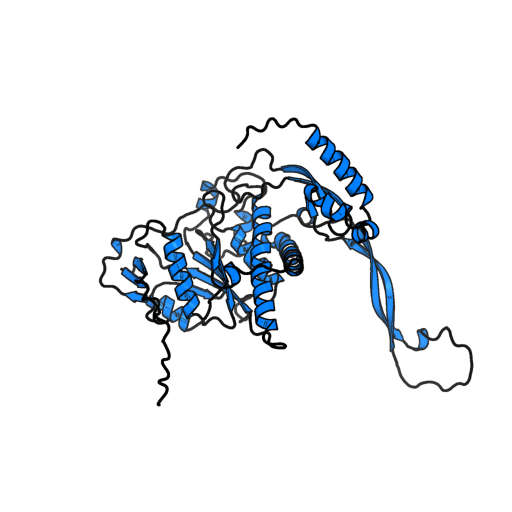 2237 C CA . ASN A 1 285 ? 9.226 -9.797 10.541 1.00 95.38 285 ASN A CA 1
ATOM 2238 C C . ASN A 1 285 ? 9.369 -10.736 9.337 1.00 95.38 285 ASN A C 1
ATOM 2240 O O . ASN A 1 285 ? 10.445 -11.290 9.124 1.00 95.38 285 ASN A O 1
ATOM 2244 N N . PHE A 1 286 ? 8.304 -10.939 8.559 1.00 96.44 286 PHE A N 1
ATOM 2245 C CA . PHE A 1 286 ? 8.365 -11.804 7.391 1.00 96.44 286 PHE A CA 1
ATOM 2246 C C . PHE A 1 286 ? 9.119 -11.111 6.252 1.00 96.44 286 PHE A C 1
ATOM 2248 O O . PHE A 1 286 ? 8.881 -9.932 5.964 1.00 96.44 286 PHE A O 1
ATOM 2255 N N . VAL A 1 287 ? 10.029 -11.846 5.613 1.00 97.00 287 VAL A N 1
ATOM 2256 C CA . VAL A 1 287 ? 10.805 -11.385 4.458 1.00 97.00 287 VAL A CA 1
ATOM 2257 C C . VAL A 1 287 ? 10.380 -12.223 3.253 1.00 97.00 287 VAL A C 1
ATOM 2259 O O . VAL A 1 287 ? 10.554 -13.442 3.288 1.00 97.00 287 VAL A O 1
ATOM 2262 N N . PRO A 1 288 ? 9.773 -11.614 2.224 1.00 97.12 288 PRO A N 1
ATOM 2263 C CA . PRO A 1 288 ? 9.359 -12.328 1.025 1.00 97.12 288 PRO A CA 1
ATOM 2264 C C . PRO A 1 288 ? 10.573 -12.737 0.184 1.00 97.12 288 PRO A C 1
ATOM 2266 O O . PRO A 1 288 ? 11.607 -12.068 0.180 1.00 97.12 288 PRO A O 1
ATOM 2269 N N . GLU A 1 289 ? 10.436 -13.830 -0.561 1.00 96.44 289 GLU A N 1
ATOM 2270 C CA . GLU A 1 289 ? 11.433 -14.206 -1.560 1.00 96.44 289 GLU A CA 1
ATOM 2271 C C . GLU A 1 289 ? 11.377 -13.252 -2.769 1.00 96.44 289 GLU A C 1
ATOM 2273 O O . GLU A 1 289 ? 10.288 -12.781 -3.119 1.00 96.44 289 GLU A O 1
ATOM 2278 N N . PRO A 1 290 ? 12.503 -13.003 -3.470 1.00 93.94 290 PRO A N 1
ATOM 2279 C CA . PRO A 1 290 ? 12.545 -12.047 -4.579 1.00 93.94 290 PRO A CA 1
ATOM 2280 C C . PRO A 1 290 ? 11.524 -12.311 -5.692 1.00 93.94 290 PRO A C 1
ATOM 2282 O O . PRO A 1 290 ? 11.018 -11.369 -6.296 1.00 93.94 290 PRO A O 1
ATOM 2285 N N . HIS A 1 291 ? 11.193 -13.577 -5.970 1.00 94.44 291 HIS A N 1
ATOM 2286 C CA . HIS A 1 291 ? 10.201 -13.913 -6.994 1.00 94.44 291 HIS A CA 1
ATOM 2287 C C . HIS A 1 291 ? 8.782 -13.466 -6.596 1.00 94.44 291 HIS A C 1
ATOM 2289 O O . HIS A 1 291 ? 8.075 -12.895 -7.422 1.00 94.44 291 HIS A O 1
ATOM 2295 N N . ILE A 1 292 ? 8.409 -13.606 -5.319 1.00 96.44 292 ILE A N 1
ATOM 2296 C CA . ILE A 1 292 ? 7.114 -13.146 -4.791 1.00 96.44 292 ILE A CA 1
ATOM 2297 C C . ILE A 1 292 ? 7.055 -11.616 -4.792 1.00 96.44 292 ILE A C 1
ATOM 2299 O O . ILE A 1 292 ? 6.015 -11.034 -5.085 1.00 96.44 292 ILE A O 1
ATOM 2303 N N . GLU A 1 293 ? 8.171 -10.935 -4.508 1.00 95.94 293 GLU A N 1
ATOM 2304 C CA . GLU A 1 293 ? 8.226 -9.475 -4.637 1.00 95.94 293 GLU A CA 1
ATOM 2305 C C . GLU A 1 293 ? 8.008 -8.998 -6.076 1.00 95.94 293 GLU A C 1
ATOM 2307 O O . GLU A 1 293 ? 7.358 -7.971 -6.274 1.00 95.94 293 GLU A O 1
ATOM 2312 N N . ARG A 1 294 ? 8.535 -9.722 -7.074 1.00 91.31 294 ARG A N 1
ATOM 2313 C CA . ARG A 1 294 ? 8.308 -9.413 -8.495 1.00 91.31 294 ARG A CA 1
ATOM 2314 C C . ARG A 1 294 ? 6.849 -9.626 -8.894 1.00 91.31 294 ARG A C 1
ATOM 2316 O O . ARG A 1 294 ? 6.283 -8.752 -9.544 1.00 91.31 294 ARG A O 1
ATOM 2323 N N . GLU A 1 295 ? 6.236 -10.727 -8.463 1.00 95.25 295 GLU A N 1
ATOM 2324 C CA . GLU A 1 295 ? 4.807 -10.990 -8.685 1.00 95.25 295 GLU A CA 1
ATOM 2325 C C . GLU A 1 295 ? 3.935 -9.909 -8.029 1.00 95.25 295 GLU A C 1
ATOM 2327 O O . GLU A 1 295 ? 3.063 -9.332 -8.675 1.00 95.25 295 GLU A O 1
ATOM 2332 N N . ALA A 1 296 ? 4.212 -9.557 -6.768 1.00 96.88 296 ALA A N 1
ATOM 2333 C CA . ALA A 1 296 ? 3.515 -8.483 -6.065 1.00 96.88 296 ALA A CA 1
ATOM 2334 C C . ALA A 1 296 ? 3.665 -7.127 -6.769 1.00 96.88 296 ALA A C 1
ATOM 2336 O O . ALA A 1 296 ? 2.701 -6.371 -6.847 1.00 96.88 296 ALA A O 1
ATOM 2337 N N . ASP A 1 297 ? 4.851 -6.812 -7.299 1.00 93.94 297 ASP A N 1
ATOM 2338 C CA . ASP A 1 297 ? 5.067 -5.591 -8.078 1.00 93.94 297 ASP A CA 1
ATOM 2339 C C . ASP A 1 297 ? 4.208 -5.578 -9.348 1.00 93.94 297 ASP A C 1
ATOM 2341 O O . ASP A 1 297 ? 3.567 -4.569 -9.629 1.00 93.94 297 ASP A O 1
ATOM 2345 N N . ALA A 1 298 ? 4.126 -6.700 -10.072 1.00 90.62 298 ALA A N 1
ATOM 2346 C CA . ALA A 1 298 ? 3.261 -6.827 -11.245 1.00 90.62 298 ALA A CA 1
ATOM 2347 C C . ALA A 1 298 ? 1.780 -6.602 -10.889 1.00 90.62 298 ALA A C 1
ATOM 2349 O O . ALA A 1 298 ? 1.110 -5.785 -11.528 1.00 90.62 298 ALA A O 1
ATOM 2350 N N . TRP A 1 299 ? 1.289 -7.227 -9.811 1.00 95.38 299 TRP A N 1
ATOM 2351 C CA . TRP A 1 299 ? -0.078 -7.008 -9.329 1.00 95.38 299 TRP A CA 1
ATOM 2352 C C . TRP A 1 299 ? -0.331 -5.546 -8.966 1.00 95.38 299 TRP A C 1
ATOM 2354 O O . TRP A 1 299 ? -1.309 -4.956 -9.423 1.00 95.38 299 TRP A O 1
ATOM 2364 N N . VAL A 1 300 ? 0.571 -4.926 -8.204 1.00 95.69 300 VAL A N 1
ATOM 2365 C CA . VAL A 1 300 ? 0.434 -3.526 -7.789 1.00 95.69 300 VAL A CA 1
ATOM 2366 C C . VAL A 1 300 ? 0.459 -2.582 -8.994 1.00 95.69 300 VAL A C 1
ATOM 2368 O O . VAL A 1 300 ? -0.369 -1.672 -9.052 1.00 95.69 300 VAL A O 1
ATOM 2371 N N . ARG A 1 301 ? 1.341 -2.790 -9.981 1.00 91.12 301 ARG A N 1
ATOM 2372 C CA . ARG A 1 301 ? 1.345 -2.004 -11.230 1.00 91.12 301 ARG A CA 1
ATOM 2373 C C . ARG A 1 301 ? 0.006 -2.106 -11.957 1.00 91.12 301 ARG A C 1
ATOM 2375 O O . ARG A 1 301 ? -0.558 -1.072 -12.310 1.00 91.12 301 ARG A O 1
ATOM 2382 N N . SER A 1 302 ? -0.524 -3.323 -12.098 1.00 89.56 302 SER A N 1
ATOM 2383 C CA . SER A 1 302 ? -1.781 -3.574 -12.816 1.00 89.56 302 SER A CA 1
ATOM 2384 C C . SER A 1 302 ? -2.988 -2.859 -12.192 1.00 89.56 302 SER A C 1
ATOM 2386 O O . SER A 1 302 ? -3.862 -2.374 -12.909 1.00 89.56 302 SER A O 1
ATOM 2388 N N . VAL A 1 303 ? -3.029 -2.727 -10.859 1.00 91.81 303 VAL A N 1
ATOM 2389 C CA . VAL A 1 303 ? -4.148 -2.063 -10.166 1.00 91.81 303 VAL A CA 1
ATOM 2390 C C . VAL A 1 303 ? -3.950 -0.558 -10.012 1.00 91.81 303 VAL A C 1
ATOM 2392 O O . VAL A 1 303 ? -4.934 0.173 -9.952 1.00 91.81 303 VAL A O 1
ATOM 2395 N N . SER A 1 304 ? -2.704 -0.072 -9.974 1.00 89.81 304 SER A N 1
ATOM 2396 C CA . SER A 1 304 ? -2.392 1.332 -9.668 1.00 89.81 304 SER A CA 1
ATOM 2397 C C . SER A 1 304 ? -2.944 2.318 -10.700 1.00 89.81 304 SER A C 1
ATOM 2399 O O . SER A 1 304 ? -3.267 3.450 -10.348 1.00 89.81 304 SER A O 1
ATOM 2401 N N . VAL A 1 305 ? -3.117 1.896 -11.953 1.00 85.94 305 VAL A N 1
ATOM 2402 C CA . VAL A 1 305 ? -3.771 2.710 -12.993 1.00 85.94 305 VAL A CA 1
ATOM 2403 C C . VAL A 1 305 ? -5.205 3.051 -12.595 1.00 85.94 305 VAL A C 1
ATOM 2405 O O . VAL A 1 305 ? -5.619 4.206 -12.651 1.00 85.94 305 VAL A O 1
ATOM 2408 N N . ASN A 1 306 ? -5.949 2.060 -12.106 1.00 85.50 306 ASN A N 1
ATOM 2409 C CA . ASN A 1 306 ? -7.344 2.242 -11.718 1.00 85.50 306 ASN A CA 1
ATOM 2410 C C . ASN A 1 306 ? -7.480 2.835 -10.312 1.00 85.50 306 ASN A C 1
ATOM 2412 O O . ASN A 1 306 ? -8.305 3.724 -10.109 1.00 85.50 306 ASN A O 1
ATOM 2416 N N . THR A 1 307 ? -6.672 2.373 -9.355 1.00 85.69 307 THR A N 1
ATOM 2417 C CA . THR A 1 307 ? -6.775 2.801 -7.954 1.00 85.69 307 THR A CA 1
ATOM 2418 C C . THR A 1 307 ? -6.202 4.198 -7.722 1.00 85.69 307 THR A C 1
ATOM 2420 O O . THR A 1 307 ? -6.797 4.978 -6.990 1.00 85.69 307 THR A O 1
ATOM 2423 N N . LEU A 1 308 ? -5.064 4.526 -8.344 1.00 86.31 308 LEU A N 1
ATOM 2424 C CA . LEU A 1 308 ? -4.346 5.791 -8.125 1.00 86.31 308 LEU A CA 1
ATOM 2425 C C . LEU A 1 308 ? -4.486 6.765 -9.306 1.00 86.31 308 LEU A C 1
ATOM 2427 O O . LEU A 1 308 ? -3.993 7.890 -9.239 1.00 86.31 308 LEU A O 1
ATOM 2431 N N . GLY A 1 309 ? -5.115 6.346 -10.408 1.00 82.81 309 GLY A N 1
ATOM 2432 C CA . GLY A 1 309 ? -5.216 7.163 -11.618 1.00 82.81 309 GLY A CA 1
ATOM 2433 C C . GLY A 1 309 ? -3.868 7.402 -12.300 1.00 82.81 309 GLY A C 1
ATOM 2434 O O . GLY A 1 309 ? -3.679 8.461 -12.885 1.00 82.81 309 GLY A O 1
ATOM 2435 N N . LEU A 1 310 ? -2.906 6.480 -12.176 1.00 82.62 310 LEU A N 1
ATOM 2436 C CA . LEU A 1 310 ? -1.627 6.589 -12.884 1.00 82.62 310 LEU A CA 1
ATOM 2437 C C . LEU A 1 310 ? -1.803 6.318 -14.381 1.00 82.62 310 LEU A C 1
ATOM 2439 O O . LEU A 1 310 ? -2.553 5.422 -14.766 1.00 82.62 310 LEU A O 1
ATOM 2443 N N . ALA A 1 311 ? -1.060 7.041 -15.218 1.00 78.88 311 ALA A N 1
ATOM 2444 C CA . ALA A 1 311 ? -0.959 6.720 -16.637 1.00 78.88 311 ALA A CA 1
ATOM 2445 C C . ALA A 1 311 ? -0.231 5.375 -16.825 1.00 78.88 311 ALA A C 1
ATOM 2447 O O . ALA A 1 311 ? 0.719 5.073 -16.097 1.00 78.88 311 ALA A O 1
ATOM 2448 N N . TYR A 1 312 ? -0.687 4.549 -17.768 1.00 76.06 312 TYR A N 1
ATOM 2449 C CA . TYR A 1 312 ? -0.161 3.190 -17.957 1.00 76.06 312 TYR A CA 1
ATOM 2450 C C . TYR A 1 312 ? 1.328 3.180 -18.350 1.00 76.06 312 TYR A C 1
ATOM 2452 O O . TYR A 1 312 ? 2.129 2.436 -17.785 1.00 76.06 312 TYR A O 1
ATOM 2460 N N . ASP A 1 313 ? 1.714 4.089 -19.240 1.00 75.31 313 ASP A N 1
ATOM 2461 C CA . ASP A 1 313 ? 3.092 4.331 -19.686 1.00 75.31 313 ASP A CA 1
ATOM 2462 C C . ASP A 1 313 ? 4.036 4.815 -18.569 1.00 75.31 313 ASP A C 1
ATOM 2464 O O . ASP A 1 313 ? 5.251 4.667 -18.662 1.00 75.31 313 ASP A O 1
ATOM 2468 N N . SER A 1 314 ? 3.495 5.338 -17.465 1.00 77.19 314 SER A N 1
ATOM 2469 C CA . SER A 1 314 ? 4.285 5.726 -16.289 1.00 77.19 314 SER A CA 1
ATOM 2470 C C . SER A 1 314 ? 4.633 4.553 -15.363 1.00 77.19 314 SER A C 1
ATOM 2472 O O . SER A 1 314 ? 5.468 4.693 -14.458 1.00 77.19 314 SER A O 1
ATOM 2474 N N . VAL A 1 315 ? 3.978 3.399 -15.547 1.00 79.88 315 VAL A N 1
ATOM 2475 C CA . VAL A 1 315 ? 4.142 2.221 -14.686 1.00 79.88 315 VAL A CA 1
ATOM 2476 C C . VAL A 1 315 ? 4.725 1.016 -15.415 1.00 79.88 315 VAL A C 1
ATOM 2478 O O . VAL A 1 315 ? 5.421 0.234 -14.768 1.00 79.88 315 VAL A O 1
ATOM 2481 N N . ALA A 1 316 ? 4.497 0.875 -16.720 1.00 85.12 316 ALA A N 1
ATOM 2482 C CA . ALA A 1 316 ? 4.941 -0.267 -17.511 1.00 85.12 316 ALA A CA 1
ATOM 2483 C C . ALA A 1 316 ? 5.485 0.163 -18.878 1.00 85.12 316 ALA A C 1
ATOM 2485 O O . ALA A 1 316 ? 5.149 1.227 -19.392 1.00 85.12 316 ALA A O 1
ATOM 2486 N N . CYS A 1 317 ? 6.335 -0.680 -19.462 1.00 88.25 317 CYS A N 1
ATOM 2487 C CA . CYS A 1 317 ? 6.832 -0.490 -20.815 1.00 88.25 317 CYS A CA 1
ATOM 2488 C C . CYS A 1 317 ? 5.694 -0.666 -21.829 1.00 88.25 317 CYS A C 1
ATOM 2490 O O . CYS A 1 317 ? 5.053 -1.713 -21.875 1.00 88.25 317 CYS A O 1
ATOM 2492 N N . THR A 1 318 ? 5.473 0.347 -22.660 1.00 88.88 318 THR A N 1
ATOM 2493 C CA . THR A 1 318 ? 4.444 0.365 -23.712 1.00 88.88 318 THR A CA 1
ATOM 2494 C C . THR A 1 318 ? 5.014 0.155 -25.107 1.00 88.88 318 THR A C 1
ATOM 2496 O O . THR A 1 318 ? 4.320 0.393 -26.091 1.00 88.88 318 THR A O 1
ATOM 2499 N N . LEU A 1 319 ? 6.278 -0.264 -25.209 1.00 90.69 319 LEU A N 1
ATOM 2500 C CA . LEU A 1 319 ? 6.866 -0.592 -26.496 1.00 90.69 319 LEU A CA 1
ATOM 2501 C C . LEU A 1 319 ? 6.107 -1.782 -27.096 1.00 90.69 319 LEU A C 1
ATOM 2503 O O . LEU A 1 319 ? 6.058 -2.854 -26.486 1.00 90.69 319 LEU A O 1
ATOM 2507 N N . GLU A 1 320 ? 5.508 -1.570 -28.265 1.00 89.31 320 GLU A N 1
ATOM 2508 C CA . GLU A 1 320 ? 4.912 -2.638 -29.062 1.00 89.31 320 GLU A CA 1
ATOM 2509 C C . GLU A 1 320 ? 6.025 -3.532 -29.608 1.00 89.31 320 GLU A C 1
ATOM 2511 O O . GLU A 1 320 ? 6.980 -3.038 -30.209 1.00 89.31 320 GLU A O 1
ATOM 2516 N N . ARG A 1 321 ? 5.883 -4.843 -29.418 1.00 84.62 321 ARG A N 1
ATOM 2517 C CA . ARG A 1 321 ? 6.799 -5.850 -29.952 1.00 84.62 321 ARG A CA 1
ATOM 2518 C C . ARG A 1 321 ? 6.035 -6.982 -30.615 1.00 84.62 321 ARG A C 1
ATOM 2520 O O . ARG A 1 321 ? 4.908 -7.299 -30.228 1.00 84.62 321 ARG A O 1
ATOM 2527 N N . ASP A 1 322 ? 6.678 -7.607 -31.589 1.00 83.31 322 ASP A N 1
ATOM 2528 C CA . ASP A 1 322 ? 6.180 -8.840 -32.178 1.00 83.31 322 ASP A CA 1
ATOM 2529 C C . ASP A 1 322 ? 6.517 -9.992 -31.221 1.00 83.31 322 ASP A C 1
ATOM 2531 O O . ASP A 1 322 ? 7.671 -10.220 -30.856 1.00 83.31 322 ASP A O 1
ATOM 2535 N N . LYS A 1 323 ? 5.490 -10.700 -30.756 1.00 78.69 323 LYS A N 1
ATOM 2536 C CA . LYS A 1 323 ? 5.625 -11.855 -29.875 1.00 78.69 323 LYS A CA 1
ATOM 2537 C C . LYS A 1 323 ? 5.079 -13.076 -30.588 1.00 78.69 323 LYS A C 1
ATOM 2539 O O . LYS A 1 323 ? 3.942 -13.074 -31.055 1.00 78.69 323 LYS A O 1
ATOM 2544 N N . LEU A 1 324 ? 5.888 -14.127 -30.640 1.00 78.44 324 LEU A N 1
ATOM 2545 C CA . LEU A 1 324 ? 5.430 -15.433 -31.092 1.00 78.44 324 LEU A CA 1
ATOM 2546 C C . LEU A 1 324 ? 4.521 -16.018 -30.013 1.00 78.44 324 LEU A C 1
ATOM 2548 O O . LEU A 1 324 ? 4.949 -16.266 -28.883 1.00 78.44 324 LEU A O 1
ATOM 2552 N N . VAL A 1 325 ? 3.250 -16.185 -30.357 1.00 80.25 325 VAL A N 1
ATOM 2553 C CA . VAL A 1 325 ? 2.259 -16.837 -29.510 1.00 80.25 325 VAL A CA 1
ATOM 2554 C C . VAL A 1 325 ? 1.976 -18.202 -30.109 1.00 80.25 325 VAL A C 1
ATOM 2556 O O . VAL A 1 325 ? 1.573 -18.311 -31.265 1.00 80.25 325 VAL A O 1
ATOM 2559 N N . THR A 1 326 ? 2.194 -19.240 -29.310 1.00 81.75 326 THR A N 1
ATOM 2560 C CA . THR A 1 326 ? 1.779 -20.599 -29.641 1.00 81.75 326 THR A CA 1
ATOM 2561 C C . THR A 1 326 ? 0.330 -20.768 -29.205 1.00 81.75 326 THR A C 1
ATOM 2563 O O . THR A 1 326 ? 0.028 -20.738 -28.010 1.00 81.75 326 THR A O 1
ATOM 2566 N N . GLU A 1 327 ? -0.575 -20.917 -30.166 1.00 85.38 327 GLU A N 1
ATOM 2567 C CA . GLU A 1 327 ? -1.982 -21.209 -29.914 1.00 85.38 327 GLU A CA 1
ATOM 2568 C C . GLU A 1 327 ? -2.266 -22.674 -30.253 1.00 85.38 327 GLU A C 1
ATOM 2570 O O . GLU A 1 327 ? -1.852 -23.189 -31.293 1.00 85.38 327 GLU A O 1
ATOM 2575 N N . THR A 1 328 ? -2.973 -23.366 -29.359 1.00 84.25 328 THR A N 1
ATOM 2576 C CA . THR A 1 328 ? -3.454 -24.722 -29.624 1.00 84.25 328 THR A CA 1
ATOM 2577 C C . THR A 1 328 ? -4.741 -24.634 -30.433 1.00 84.25 328 THR A C 1
ATOM 2579 O O . THR A 1 328 ? -5.772 -24.191 -29.926 1.00 84.25 328 THR A O 1
ATOM 2582 N N . VAL A 1 329 ? -4.686 -25.065 -31.690 1.00 86.50 329 VAL A N 1
ATOM 2583 C CA . VAL A 1 329 ? -5.826 -25.063 -32.607 1.00 86.50 329 VAL A CA 1
ATOM 2584 C C . VAL A 1 329 ? -6.285 -26.499 -32.835 1.00 86.50 329 VAL A C 1
ATOM 2586 O O . VAL A 1 329 ? -5.501 -27.377 -33.196 1.00 86.50 329 VAL A O 1
ATOM 2589 N N . GLU A 1 330 ? -7.579 -26.758 -32.653 1.00 85.25 330 GLU A N 1
ATOM 2590 C CA . GLU A 1 330 ? -8.173 -28.041 -33.027 1.00 85.25 330 GLU A CA 1
ATOM 2591 C C . GLU A 1 330 ? -8.393 -28.090 -34.544 1.00 85.25 330 GLU A C 1
ATOM 2593 O O . GLU A 1 330 ? -9.197 -27.339 -35.104 1.00 85.25 330 GLU A O 1
ATOM 2598 N N . VAL A 1 331 ? -7.707 -29.008 -35.225 1.00 82.75 331 VAL A N 1
ATOM 2599 C CA . VAL A 1 331 ? -7.897 -29.263 -36.658 1.00 82.75 331 VAL A CA 1
ATOM 2600 C C . VAL A 1 331 ? -8.421 -30.677 -36.905 1.00 82.75 331 VAL A C 1
ATOM 2602 O O . VAL A 1 331 ? -8.026 -31.616 -36.216 1.00 82.75 331 VAL A O 1
ATOM 2605 N N . PRO A 1 332 ? -9.286 -30.886 -37.914 1.00 81.25 332 PRO A N 1
ATOM 2606 C CA . PRO A 1 332 ? -9.707 -32.229 -38.307 1.00 81.25 332 PRO A CA 1
ATOM 2607 C C . PRO A 1 332 ? -8.500 -33.115 -38.656 1.00 81.25 332 PRO A C 1
ATOM 2609 O O . PRO A 1 332 ? -7.637 -32.695 -39.434 1.00 81.25 332 PRO A O 1
ATOM 2612 N N . ALA A 1 333 ? -8.453 -34.352 -38.145 1.00 73.31 333 ALA A N 1
ATOM 2613 C CA . ALA A 1 333 ? -7.326 -35.279 -38.327 1.00 73.31 333 ALA A CA 1
ATOM 2614 C C . ALA A 1 333 ? -6.975 -35.556 -39.798 1.00 73.31 333 ALA A C 1
ATOM 2616 O O . ALA A 1 333 ? -5.822 -35.828 -40.143 1.00 73.31 333 ALA A O 1
ATOM 2617 N N . GLU A 1 334 ? -7.953 -35.426 -40.694 1.00 70.00 334 GLU A N 1
ATOM 2618 C CA . GLU A 1 334 ? -7.772 -35.539 -42.141 1.00 70.00 334 GLU A CA 1
ATOM 2619 C C . GLU A 1 334 ? -6.863 -34.450 -42.745 1.00 70.00 334 GLU A C 1
ATOM 2621 O O . GLU A 1 334 ? -6.213 -34.702 -43.760 1.00 70.00 334 GLU A O 1
ATOM 2626 N N . LYS A 1 335 ? -6.746 -33.270 -42.118 1.00 62.12 335 LYS A N 1
ATOM 2627 C CA . LYS A 1 335 ? -5.878 -32.175 -42.594 1.00 62.12 335 LYS A CA 1
ATOM 2628 C C . LYS A 1 335 ? -4.419 -32.296 -42.148 1.00 62.12 335 LYS A C 1
ATOM 2630 O O . LYS A 1 335 ? -3.554 -31.691 -42.774 1.00 62.12 335 LYS A O 1
ATOM 2635 N N . VAL A 1 336 ? -4.135 -33.090 -41.116 1.00 61.91 336 VAL A N 1
ATOM 2636 C CA . VAL A 1 336 ? -2.782 -33.249 -40.544 1.00 61.91 336 VAL A CA 1
ATOM 2637 C C . VAL A 1 336 ? -1.960 -34.312 -41.307 1.00 61.91 336 VAL A C 1
ATOM 2639 O O . VAL A 1 336 ? -0.735 -34.351 -41.231 1.00 61.91 336 VAL A O 1
ATOM 2642 N N . ASN A 1 337 ? -2.607 -35.141 -42.137 1.00 55.53 337 ASN A N 1
ATOM 2643 C CA . ASN A 1 337 ? -1.998 -36.272 -42.853 1.00 55.53 337 ASN A CA 1
ATOM 2644 C C . ASN A 1 337 ? -1.521 -35.945 -44.289 1.00 55.53 337 ASN A C 1
ATOM 2646 O O . ASN A 1 337 ? -1.886 -36.619 -45.250 1.00 55.53 337 ASN A O 1
ATOM 2650 N N . LEU A 1 338 ? -0.661 -34.936 -44.467 1.00 51.22 338 LEU A N 1
ATOM 2651 C CA . LEU A 1 338 ? -0.082 -34.601 -45.787 1.00 51.22 338 LEU A CA 1
ATOM 2652 C C . LEU A 1 338 ? 1.309 -35.215 -46.065 1.00 51.22 338 LEU A C 1
ATOM 2654 O O . LEU A 1 338 ? 1.913 -34.914 -47.093 1.00 51.22 338 LEU A O 1
ATOM 2658 N N . GLY A 1 339 ? 1.815 -36.110 -45.203 1.00 47.72 339 GLY A N 1
ATOM 2659 C CA . GLY A 1 339 ? 3.195 -36.625 -45.295 1.00 47.72 339 GLY A CA 1
ATOM 2660 C C . GLY A 1 339 ? 3.403 -38.119 -45.584 1.00 47.72 339 GLY A C 1
ATOM 2661 O O . GLY A 1 339 ? 4.496 -38.493 -46.005 1.00 47.72 339 GLY A O 1
ATOM 2662 N N . ALA A 1 340 ? 2.415 -38.998 -45.395 1.00 46.84 340 ALA A N 1
ATOM 2663 C CA . ALA A 1 340 ? 2.625 -40.449 -45.493 1.00 46.84 340 ALA A CA 1
ATOM 2664 C C . ALA A 1 340 ? 1.897 -41.061 -46.698 1.00 46.84 340 ALA A C 1
ATOM 2666 O O . ALA A 1 340 ? 0.879 -41.740 -46.580 1.00 46.84 340 ALA A O 1
ATOM 2667 N N . ALA A 1 341 ? 2.445 -40.845 -47.892 1.00 49.53 341 ALA A N 1
ATOM 2668 C CA . ALA A 1 341 ? 2.089 -41.648 -49.051 1.00 49.53 341 ALA A CA 1
ATOM 2669 C C . ALA A 1 341 ? 2.679 -43.060 -48.887 1.00 49.53 341 ALA A C 1
ATOM 2671 O O . ALA A 1 341 ? 3.854 -43.245 -49.177 1.00 49.53 341 ALA A O 1
ATOM 2672 N N . HIS A 1 342 ? 1.887 -44.030 -48.409 1.00 47.78 342 HIS A N 1
ATOM 2673 C CA . HIS A 1 342 ? 1.865 -45.428 -48.880 1.00 47.78 342 HIS A CA 1
ATOM 2674 C C . HIS A 1 342 ? 0.867 -46.300 -48.087 1.00 47.78 342 HIS A C 1
ATOM 2676 O O . HIS A 1 342 ? 1.088 -46.581 -46.916 1.00 47.78 342 HIS A O 1
ATOM 2682 N N . GLY A 1 343 ? -0.134 -46.846 -48.792 1.00 50.50 343 GLY A N 1
ATOM 2683 C CA . GLY A 1 343 ? -0.570 -48.238 -48.599 1.00 50.50 343 GLY A CA 1
ATOM 2684 C C . GLY A 1 343 ? -1.849 -48.500 -47.797 1.00 50.50 343 GLY A C 1
ATOM 2685 O O . GLY A 1 343 ? -1.831 -48.503 -46.577 1.00 50.50 343 GLY A O 1
ATOM 2686 N N . ASP A 1 344 ? -2.887 -48.883 -48.544 1.00 51.00 344 ASP A N 1
ATOM 2687 C CA . ASP A 1 344 ? -4.045 -49.712 -48.180 1.00 51.00 344 ASP A CA 1
ATOM 2688 C C . ASP A 1 344 ? -5.181 -49.097 -47.344 1.00 51.00 344 ASP A C 1
ATOM 2690 O O . ASP A 1 344 ? -5.145 -48.937 -46.128 1.00 51.00 344 ASP A O 1
ATOM 2694 N N . GLY A 1 345 ? -6.256 -48.790 -48.078 1.00 54.09 345 GLY A N 1
ATOM 2695 C CA . GLY A 1 345 ? -7.467 -48.145 -47.605 1.00 54.09 345 GLY A CA 1
ATOM 2696 C C . GLY A 1 345 ? -8.316 -49.001 -46.669 1.00 54.09 345 GLY A C 1
ATOM 2697 O O . GLY A 1 345 ? -8.878 -50.026 -47.054 1.00 54.09 345 GLY A O 1
ATOM 2698 N N . ALA A 1 346 ? -8.525 -48.458 -45.479 1.00 53.56 346 ALA A N 1
ATOM 2699 C CA . ALA A 1 346 ? -9.759 -48.590 -44.728 1.00 53.56 346 ALA A CA 1
ATOM 2700 C C . ALA A 1 346 ? -10.140 -47.181 -44.251 1.00 53.56 346 ALA A C 1
ATOM 2702 O O . ALA A 1 346 ? -9.325 -46.499 -43.636 1.00 53.56 346 ALA A O 1
ATOM 2703 N N . ALA A 1 347 ? -11.346 -46.719 -44.591 1.00 54.09 347 ALA A N 1
ATOM 2704 C CA . ALA A 1 347 ? -11.844 -45.419 -44.150 1.00 54.09 347 ALA A CA 1
ATOM 2705 C C . ALA A 1 347 ? -12.025 -45.435 -42.617 1.00 54.09 347 ALA A C 1
ATOM 2707 O O . ALA A 1 347 ? -12.757 -46.302 -42.127 1.00 54.09 347 ALA A O 1
ATOM 2708 N N . PRO A 1 348 ? -11.376 -44.534 -41.857 1.00 54.78 348 PRO A N 1
ATOM 2709 C CA . PRO A 1 348 ? -11.573 -44.460 -40.417 1.00 54.78 348 PRO A CA 1
ATOM 2710 C C . PRO A 1 348 ? -12.974 -43.895 -40.111 1.00 54.78 348 PRO A C 1
ATOM 2712 O O . PRO A 1 348 ? -13.404 -42.941 -40.762 1.00 54.78 348 PRO A O 1
ATOM 2715 N N . PRO A 1 349 ? -13.723 -44.478 -39.159 1.00 53.62 349 PRO A N 1
ATOM 2716 C CA . PRO A 1 349 ? -14.981 -43.921 -38.695 1.00 53.62 349 PRO A CA 1
ATOM 2717 C C . PRO A 1 349 ? -14.723 -43.021 -37.482 1.00 53.62 349 PRO A C 1
ATOM 2719 O O . PRO A 1 349 ? -14.423 -43.522 -36.403 1.00 53.62 349 PRO A O 1
ATOM 2722 N N . GLY A 1 350 ? -14.887 -41.710 -37.635 1.00 60.62 350 GLY A N 1
ATOM 2723 C CA . GLY A 1 350 ? -14.877 -40.783 -36.504 1.00 60.62 350 GLY A CA 1
ATOM 2724 C C . GLY A 1 350 ? -14.460 -39.379 -36.908 1.00 60.62 350 GLY A C 1
ATOM 2725 O O . GLY A 1 350 ? -13.479 -39.208 -37.622 1.00 60.62 350 GLY A O 1
ATOM 2726 N N . ASP A 1 351 ? -15.224 -38.394 -36.448 1.00 66.31 351 ASP A N 1
ATOM 2727 C CA . ASP A 1 351 ? -14.934 -36.959 -36.533 1.00 66.31 351 ASP A CA 1
ATOM 2728 C C . ASP A 1 351 ? -13.822 -36.627 -35.515 1.00 66.31 351 ASP A C 1
ATOM 2730 O O . ASP A 1 351 ? -14.051 -35.982 -34.495 1.00 66.31 351 ASP A O 1
ATOM 2734 N N . GLU A 1 352 ? -12.645 -37.232 -35.697 1.00 74.81 352 GLU A N 1
ATOM 2735 C CA . GLU A 1 352 ? -11.502 -37.056 -34.801 1.00 74.81 352 GLU A CA 1
ATOM 2736 C C . GLU A 1 352 ? -10.796 -35.737 -35.143 1.00 74.81 352 GLU A C 1
ATOM 2738 O O . GLU A 1 352 ? -10.301 -35.539 -36.257 1.00 74.81 352 GLU A O 1
ATOM 2743 N N . THR A 1 353 ? -10.764 -34.817 -34.182 1.00 77.19 353 THR A N 1
ATOM 2744 C CA . THR A 1 353 ? -9.918 -33.622 -34.207 1.00 77.19 353 THR A CA 1
ATOM 2745 C C . THR A 1 353 ? -8.584 -33.920 -33.530 1.00 77.19 353 THR A C 1
ATOM 2747 O O . THR A 1 353 ? -8.477 -34.794 -32.668 1.00 77.19 353 THR A O 1
ATOM 2750 N N . VAL A 1 354 ? -7.544 -33.210 -33.954 1.00 81.12 354 VAL A N 1
ATOM 2751 C CA . VAL A 1 354 ? -6.206 -33.263 -33.368 1.00 81.12 354 VAL A CA 1
ATOM 2752 C C . VAL A 1 354 ? -5.833 -31.841 -32.987 1.00 81.12 354 VAL A C 1
ATOM 2754 O O . VAL A 1 354 ? -6.016 -30.917 -33.781 1.00 81.12 354 VAL A O 1
ATOM 2757 N N . GLU A 1 355 ? -5.328 -31.667 -31.775 1.00 84.12 355 GLU A N 1
ATOM 2758 C CA . GLU A 1 355 ? -4.742 -30.408 -31.327 1.00 84.12 355 GLU A CA 1
ATOM 2759 C C . GLU A 1 355 ? -3.379 -30.238 -32.008 1.00 84.12 355 GLU A C 1
ATOM 2761 O O . GLU A 1 355 ? -2.505 -31.101 -31.889 1.00 84.12 355 GLU A O 1
ATOM 2766 N N . ILE A 1 356 ? -3.208 -29.149 -32.756 1.00 83.81 356 ILE A N 1
ATOM 2767 C CA . ILE A 1 356 ? -1.908 -28.719 -33.272 1.00 83.81 356 ILE A CA 1
ATOM 2768 C C . ILE A 1 356 ? -1.523 -27.401 -32.613 1.00 83.81 356 ILE A C 1
ATOM 2770 O O . ILE A 1 356 ? -2.371 -26.552 -32.350 1.00 83.81 356 ILE A O 1
ATOM 2774 N N . GLU A 1 357 ? -0.237 -27.234 -32.348 1.00 85.62 357 GLU A N 1
ATOM 2775 C CA . GLU A 1 357 ? 0.326 -25.961 -31.917 1.00 85.62 357 GLU A CA 1
ATOM 2776 C C . GLU A 1 357 ? 0.687 -25.155 -33.170 1.00 85.62 357 GLU A C 1
ATOM 2778 O O . GLU A 1 357 ? 1.522 -25.585 -33.968 1.00 85.62 357 GLU A O 1
ATOM 2783 N N . GLU A 1 358 ? 0.028 -24.015 -33.372 1.00 86.00 358 GLU A N 1
ATOM 2784 C CA . GLU A 1 358 ? 0.394 -23.049 -34.407 1.00 86.00 358 GLU A CA 1
ATOM 2785 C C . GLU A 1 358 ? 1.047 -21.826 -33.758 1.00 86.00 358 GLU A C 1
ATOM 2787 O O . GLU A 1 358 ? 0.530 -21.271 -32.790 1.00 86.00 358 GLU A O 1
ATOM 2792 N N . GLU A 1 359 ? 2.187 -21.396 -34.296 1.00 84.44 359 GLU A N 1
ATOM 2793 C CA . GLU A 1 359 ? 2.862 -20.169 -33.873 1.00 84.44 359 GLU A CA 1
ATOM 2794 C C . GLU A 1 359 ? 2.445 -19.016 -34.784 1.00 84.44 359 GLU A C 1
ATOM 2796 O O . GLU A 1 359 ? 2.623 -19.079 -36.004 1.00 84.44 359 GLU A O 1
ATOM 2801 N N . HIS A 1 360 ? 1.913 -17.950 -34.193 1.00 83.62 360 HIS A N 1
ATOM 2802 C CA . HIS A 1 360 ? 1.564 -16.721 -34.903 1.00 83.62 360 HIS A CA 1
ATOM 2803 C C . HIS A 1 360 ? 2.262 -15.527 -34.249 1.00 83.62 360 HIS A C 1
ATOM 2805 O O . HIS A 1 360 ? 2.379 -15.453 -33.025 1.00 83.62 360 HIS A O 1
ATOM 2811 N N . GLU A 1 361 ? 2.726 -14.579 -35.062 1.00 81.88 361 GLU A N 1
ATOM 2812 C CA . GLU A 1 361 ? 3.262 -13.305 -34.575 1.00 81.88 361 GLU A CA 1
ATOM 2813 C C . GLU A 1 361 ? 2.103 -12.377 -34.201 1.00 81.88 361 GLU A C 1
ATOM 2815 O O . GLU A 1 361 ? 1.295 -11.982 -35.048 1.00 81.88 361 GLU A O 1
ATOM 2820 N N . VAL A 1 362 ? 2.018 -12.019 -32.922 1.00 83.06 362 VAL A N 1
ATOM 2821 C CA . VAL A 1 362 ? 1.043 -11.061 -32.401 1.00 83.06 362 VAL A CA 1
ATOM 2822 C C . VAL A 1 362 ? 1.788 -9.820 -31.927 1.00 83.06 362 VAL A C 1
ATOM 2824 O O . VAL A 1 362 ? 2.778 -9.919 -31.204 1.00 83.06 362 VAL A O 1
ATOM 2827 N N . ARG A 1 363 ? 1.299 -8.638 -32.316 1.00 84.50 363 ARG A N 1
ATOM 2828 C CA . ARG A 1 363 ? 1.770 -7.370 -31.750 1.00 84.50 363 ARG A CA 1
ATOM 2829 C C . ARG A 1 363 ? 1.173 -7.178 -30.369 1.00 84.50 363 ARG A C 1
ATOM 2831 O O . ARG A 1 363 ? -0.038 -6.996 -30.245 1.00 84.50 363 ARG A O 1
ATOM 2838 N N . GLU A 1 364 ? 2.022 -7.192 -29.352 1.00 85.88 364 GLU A N 1
ATOM 2839 C CA . GLU A 1 364 ? 1.641 -6.940 -27.963 1.00 85.88 364 GLU A CA 1
ATOM 2840 C C . GLU A 1 364 ? 2.558 -5.879 -27.346 1.00 85.88 364 GLU A C 1
ATOM 2842 O O . GLU A 1 364 ? 3.720 -5.731 -27.728 1.00 85.88 364 GLU A O 1
ATOM 2847 N N . ASN A 1 365 ? 2.045 -5.145 -26.358 1.00 87.31 365 ASN A N 1
ATOM 2848 C CA . ASN A 1 365 ? 2.890 -4.283 -25.537 1.00 87.31 365 ASN A CA 1
ATOM 2849 C C . ASN A 1 365 ? 3.834 -5.139 -24.685 1.00 87.31 365 ASN A C 1
ATOM 2851 O O . ASN A 1 365 ? 3.486 -6.234 -24.244 1.00 87.31 365 ASN A O 1
ATOM 2855 N N . CYS A 1 366 ? 5.039 -4.632 -24.434 1.00 88.44 366 CYS A N 1
ATOM 2856 C CA . CYS A 1 366 ? 6.022 -5.321 -23.606 1.00 88.44 366 CYS A CA 1
ATOM 2857 C C . CYS A 1 366 ? 5.526 -5.560 -22.167 1.00 88.44 366 CYS A C 1
ATOM 2859 O O . CYS A 1 366 ? 5.764 -6.632 -21.614 1.00 88.44 366 CYS A O 1
ATOM 2861 N N . ASP A 1 367 ? 4.859 -4.569 -21.562 1.00 87.62 367 ASP A N 1
ATOM 2862 C CA . ASP A 1 367 ? 4.345 -4.555 -20.179 1.00 87.62 367 ASP A CA 1
ATOM 2863 C C . ASP A 1 367 ? 5.408 -4.759 -19.079 1.00 87.62 367 ASP A C 1
ATOM 2865 O O . ASP A 1 367 ? 5.109 -4.824 -17.875 1.00 87.62 367 ASP A O 1
ATOM 2869 N N . GLY A 1 368 ? 6.678 -4.789 -19.488 1.00 87.56 368 GLY A N 1
ATOM 2870 C CA . GLY A 1 368 ? 7.820 -4.964 -18.615 1.00 87.56 368 GLY A CA 1
ATOM 2871 C C . GLY A 1 368 ? 7.994 -3.818 -17.625 1.00 87.56 368 GLY A C 1
ATOM 2872 O O . GLY A 1 368 ? 7.540 -2.683 -17.810 1.00 87.56 368 GLY A O 1
ATOM 2873 N N . ARG A 1 369 ? 8.655 -4.127 -16.510 1.00 90.62 369 ARG A N 1
ATOM 2874 C CA . ARG A 1 369 ? 8.857 -3.173 -15.415 1.00 90.62 369 ARG A CA 1
ATOM 2875 C C . ARG A 1 369 ? 9.832 -2.074 -15.825 1.00 90.62 369 ARG A C 1
ATOM 2877 O O . ARG A 1 369 ? 10.972 -2.374 -16.156 1.00 90.62 369 ARG A O 1
ATOM 2884 N N . LEU A 1 370 ? 9.447 -0.812 -15.650 1.00 91.56 370 LEU A N 1
ATOM 2885 C CA . LEU A 1 370 ? 10.383 0.307 -15.771 1.00 91.56 370 LEU A CA 1
ATOM 2886 C C . LEU A 1 370 ? 11.236 0.455 -14.499 1.00 91.56 370 LEU A C 1
ATOM 2888 O O . LEU A 1 370 ? 10.713 0.539 -13.381 1.00 91.56 370 LEU A O 1
ATOM 2892 N N . LEU A 1 371 ? 12.555 0.494 -14.671 1.00 91.56 371 LEU A N 1
ATOM 2893 C CA . LEU A 1 371 ? 13.558 0.641 -13.619 1.00 91.56 371 LEU A CA 1
ATOM 2894 C C . LEU A 1 371 ? 14.350 1.936 -13.797 1.00 91.56 371 LEU A C 1
ATOM 2896 O O . LEU A 1 371 ? 14.588 2.381 -14.915 1.00 91.56 371 LEU A O 1
ATOM 2900 N N . ASP A 1 372 ? 14.789 2.531 -12.685 1.00 91.44 372 ASP A N 1
ATOM 2901 C CA . ASP A 1 372 ? 15.723 3.658 -12.740 1.00 91.44 372 ASP A CA 1
ATOM 2902 C C . ASP A 1 372 ? 17.046 3.202 -13.363 1.00 91.44 372 ASP A C 1
ATOM 2904 O O . ASP A 1 372 ? 17.544 2.129 -13.006 1.00 91.44 372 ASP A O 1
ATOM 2908 N N . ILE A 1 373 ? 17.638 4.041 -14.220 1.00 94.19 373 ILE A N 1
ATOM 2909 C CA . ILE A 1 373 ? 18.891 3.750 -14.940 1.00 94.19 373 ILE A CA 1
ATOM 2910 C C . ILE A 1 373 ? 20.043 3.311 -14.021 1.00 94.19 373 ILE A C 1
ATOM 2912 O O . ILE A 1 373 ? 20.879 2.508 -14.408 1.00 94.19 373 ILE A O 1
ATOM 2916 N N . LYS A 1 374 ? 20.026 3.734 -12.750 1.00 92.94 374 LYS A N 1
ATOM 2917 C CA . LYS A 1 374 ? 20.957 3.295 -11.692 1.00 92.94 374 LYS A CA 1
ATOM 2918 C C . LYS A 1 374 ? 21.011 1.774 -11.500 1.00 92.94 374 LYS A C 1
ATOM 2920 O O . LYS A 1 374 ? 21.980 1.272 -10.943 1.00 92.94 374 LYS A O 1
ATOM 2925 N N . ASN A 1 375 ? 19.971 1.049 -11.916 1.00 94.25 375 ASN A N 1
ATOM 2926 C CA . ASN A 1 375 ? 19.904 -0.409 -11.830 1.00 94.25 375 ASN A CA 1
ATOM 2927 C C . ASN A 1 375 ? 20.450 -1.112 -13.082 1.00 94.25 375 ASN A C 1
ATOM 2929 O O . ASN A 1 375 ? 20.597 -2.330 -13.042 1.00 94.25 375 ASN A O 1
ATOM 2933 N N . ALA A 1 376 ? 20.764 -0.383 -14.160 1.00 95.88 376 ALA A N 1
ATOM 2934 C CA . ALA A 1 376 ? 21.250 -0.955 -15.416 1.00 95.88 376 ALA A CA 1
ATOM 2935 C C . ALA A 1 376 ? 22.473 -1.876 -15.239 1.00 95.88 376 ALA A C 1
ATOM 2937 O O . ALA A 1 376 ? 22.465 -2.948 -15.835 1.00 95.88 376 ALA A O 1
ATOM 2938 N N . PRO A 1 377 ? 23.468 -1.584 -14.366 1.00 96.44 377 PRO A N 1
ATOM 2939 C CA . PRO A 1 377 ? 24.622 -2.470 -14.193 1.00 96.44 377 PRO A CA 1
ATOM 2940 C C . PRO A 1 377 ? 24.275 -3.912 -13.811 1.00 96.44 377 PRO A C 1
ATOM 2942 O O . PRO A 1 377 ? 24.994 -4.826 -14.197 1.00 96.44 377 PRO A O 1
ATOM 2945 N N . ALA A 1 378 ? 23.187 -4.135 -13.068 1.00 95.31 378 ALA A N 1
ATOM 2946 C CA . ALA A 1 378 ? 22.774 -5.484 -12.677 1.00 95.31 378 ALA A CA 1
ATOM 2947 C C . ALA A 1 378 ? 22.241 -6.315 -13.858 1.00 95.31 378 ALA A C 1
ATOM 2949 O O . ALA A 1 378 ? 22.251 -7.534 -13.773 1.00 95.31 378 ALA A O 1
ATOM 2950 N N . PHE A 1 379 ? 21.787 -5.656 -14.927 1.00 96.00 379 PHE A N 1
ATOM 2951 C CA . PHE A 1 379 ? 21.271 -6.281 -16.147 1.00 96.00 379 PHE A CA 1
ATOM 2952 C C . PHE A 1 379 ? 22.351 -6.352 -17.227 1.00 96.00 379 PHE A C 1
ATOM 2954 O O . PHE A 1 379 ? 22.546 -7.392 -17.834 1.00 96.00 379 PHE A O 1
ATOM 2961 N N . LEU A 1 380 ? 23.143 -5.286 -17.381 1.00 96.56 380 LEU A N 1
ATOM 2962 C CA . LEU A 1 380 ? 24.264 -5.232 -18.328 1.00 96.56 380 LEU A CA 1
ATOM 2963 C C . LEU A 1 380 ? 25.416 -6.197 -17.982 1.00 96.56 380 LEU A C 1
ATOM 2965 O O . LEU A 1 380 ? 26.346 -6.354 -18.765 1.00 96.56 380 LEU A O 1
ATOM 2969 N N . THR A 1 381 ? 25.392 -6.809 -16.794 1.00 96.06 381 THR A N 1
ATOM 2970 C CA . THR A 1 381 ? 26.352 -7.848 -16.377 1.00 96.06 381 THR A CA 1
ATOM 2971 C C . THR A 1 381 ? 25.765 -9.261 -16.396 1.00 96.06 381 THR A C 1
ATOM 2973 O O . THR A 1 381 ? 26.470 -10.209 -16.051 1.00 96.06 381 THR A O 1
ATOM 2976 N N . ASP A 1 382 ? 24.494 -9.404 -16.771 1.00 96.12 382 ASP A N 1
ATOM 2977 C CA . ASP A 1 382 ? 23.805 -10.682 -16.917 1.00 96.12 382 ASP A CA 1
ATOM 2978 C C . ASP A 1 382 ? 23.837 -11.091 -18.397 1.00 96.12 382 ASP A C 1
ATOM 2980 O O . ASP A 1 382 ? 23.099 -10.547 -19.217 1.00 96.12 382 ASP A O 1
ATOM 2984 N N . ASP A 1 383 ? 24.735 -12.019 -18.741 1.00 96.00 383 ASP A N 1
ATOM 2985 C CA . ASP A 1 383 ? 24.954 -12.468 -20.123 1.00 96.00 383 ASP A CA 1
ATOM 2986 C C . ASP A 1 383 ? 23.687 -13.079 -20.750 1.00 96.00 383 ASP A C 1
ATOM 2988 O O . ASP A 1 383 ? 23.459 -12.906 -21.948 1.00 96.00 383 ASP A O 1
ATOM 2992 N N . ASP A 1 384 ? 22.862 -13.767 -19.951 1.00 95.69 384 ASP A N 1
ATOM 2993 C CA . ASP A 1 384 ? 21.622 -14.385 -20.430 1.00 95.69 384 ASP A CA 1
ATOM 2994 C C . ASP A 1 384 ? 20.601 -13.288 -20.761 1.00 95.69 384 ASP A C 1
ATOM 2996 O O . ASP A 1 384 ? 20.016 -13.274 -21.843 1.00 95.69 384 ASP A O 1
ATOM 3000 N N . TRP A 1 385 ? 20.448 -12.302 -19.871 1.00 95.19 385 TRP A N 1
ATOM 3001 C CA . TRP A 1 385 ? 19.569 -11.161 -20.129 1.00 95.19 385 TRP A CA 1
ATOM 3002 C C . TRP A 1 385 ? 20.033 -10.326 -21.326 1.00 95.19 385 TRP A C 1
ATOM 3004 O O . TRP A 1 385 ? 19.211 -9.934 -22.150 1.00 95.19 385 TRP A O 1
ATOM 3014 N N . MET A 1 386 ? 21.338 -10.068 -21.447 1.00 95.31 386 MET A N 1
ATOM 3015 C CA . MET A 1 386 ? 21.917 -9.321 -22.570 1.00 95.31 386 MET A CA 1
ATOM 3016 C C . MET A 1 386 ? 21.692 -10.023 -23.912 1.00 95.31 386 MET A C 1
ATOM 3018 O O . MET A 1 386 ? 21.535 -9.353 -24.930 1.00 95.31 386 MET A O 1
ATOM 3022 N N . ALA A 1 387 ? 21.677 -11.359 -23.926 1.00 93.56 387 ALA A N 1
ATOM 3023 C CA . ALA A 1 387 ? 21.380 -12.132 -25.126 1.00 93.56 387 ALA A CA 1
ATOM 3024 C C . ALA A 1 387 ? 19.891 -12.076 -25.514 1.00 93.56 387 ALA A C 1
ATOM 3026 O O . ALA A 1 387 ? 19.575 -12.103 -26.704 1.00 93.56 387 ALA A O 1
ATOM 3027 N N . ASP A 1 388 ? 18.997 -11.988 -24.525 1.00 92.50 388 ASP A N 1
ATOM 3028 C CA . ASP A 1 388 ? 17.545 -12.034 -24.723 1.00 92.50 388 ASP A CA 1
ATOM 3029 C C . ASP A 1 388 ? 16.899 -10.644 -24.917 1.00 92.50 388 ASP A C 1
ATOM 3031 O O . ASP A 1 388 ? 15.844 -10.526 -25.546 1.00 92.50 388 ASP A O 1
ATOM 3035 N N . ALA A 1 389 ? 17.489 -9.578 -24.371 1.00 93.31 389 ALA A N 1
ATOM 3036 C CA . ALA A 1 389 ? 16.903 -8.240 -24.375 1.00 93.31 389 ALA A CA 1
ATOM 3037 C C . ALA A 1 389 ? 17.133 -7.494 -25.703 1.00 93.31 389 ALA A C 1
ATOM 3039 O O . ALA A 1 389 ? 18.243 -7.076 -26.022 1.00 93.31 389 ALA A O 1
ATOM 3040 N N . GLU A 1 390 ? 16.043 -7.235 -26.433 1.00 94.38 390 GLU A N 1
ATOM 3041 C CA . GLU A 1 390 ? 16.040 -6.580 -27.756 1.00 94.38 390 GLU A CA 1
ATOM 3042 C C . GLU A 1 390 ? 16.773 -5.225 -27.805 1.00 94.38 390 GLU A C 1
ATOM 3044 O O . GLU A 1 390 ? 17.393 -4.893 -28.812 1.00 94.38 390 GLU A O 1
ATOM 3049 N N . HIS A 1 391 ? 16.736 -4.455 -26.714 1.00 95.62 391 HIS A N 1
ATOM 3050 C CA . HIS A 1 391 ? 17.338 -3.122 -26.605 1.00 95.62 391 HIS A CA 1
ATOM 3051 C C . HIS A 1 391 ? 18.489 -3.066 -25.589 1.00 95.62 391 HIS A C 1
ATOM 3053 O O . HIS A 1 391 ? 18.701 -2.037 -24.944 1.00 95.62 391 HIS A O 1
ATOM 3059 N N . ALA A 1 392 ? 19.222 -4.168 -25.405 1.00 95.94 392 ALA A N 1
ATOM 3060 C CA . ALA A 1 392 ? 20.388 -4.209 -24.522 1.00 95.94 392 ALA A CA 1
ATOM 3061 C C . ALA A 1 392 ? 21.460 -3.164 -24.905 1.00 95.94 392 ALA A C 1
ATOM 3063 O O . ALA A 1 392 ? 21.950 -2.441 -24.036 1.00 95.94 392 ALA A O 1
ATOM 3064 N N . ASP A 1 393 ? 21.758 -3.023 -26.201 1.00 96.00 393 ASP A N 1
ATOM 3065 C CA . ASP A 1 393 ? 22.756 -2.071 -26.716 1.00 96.00 393 ASP A CA 1
ATOM 3066 C C . ASP A 1 393 ? 22.346 -0.605 -26.465 1.00 96.00 393 ASP A C 1
ATOM 3068 O O . ASP A 1 393 ? 23.164 0.218 -26.043 1.00 96.00 393 ASP A O 1
ATOM 3072 N N . ASP A 1 394 ? 21.063 -0.275 -26.668 1.00 95.31 394 ASP A N 1
ATOM 3073 C CA . ASP A 1 394 ? 20.516 1.067 -26.408 1.00 95.31 394 ASP A CA 1
ATOM 3074 C C . ASP A 1 394 ? 20.625 1.425 -24.915 1.00 95.31 394 ASP A C 1
ATOM 3076 O O . ASP A 1 394 ? 20.958 2.561 -24.546 1.00 95.31 394 ASP A O 1
ATOM 3080 N N . LEU A 1 395 ? 20.370 0.445 -24.039 1.00 96.56 395 LEU A N 1
ATOM 3081 C CA . LEU A 1 395 ? 20.539 0.594 -22.597 1.00 96.56 395 LEU A CA 1
ATOM 3082 C C . LEU A 1 395 ? 22.007 0.809 -22.218 1.00 96.56 395 LEU A C 1
ATOM 3084 O O . LEU A 1 395 ? 22.293 1.679 -21.393 1.00 96.56 395 LEU A O 1
ATOM 3088 N N . GLU A 1 396 ? 22.932 0.042 -22.799 1.00 96.81 396 GLU A N 1
ATOM 3089 C CA . GLU A 1 396 ? 24.367 0.177 -22.533 1.00 96.81 396 GLU A CA 1
ATOM 3090 C C . GLU A 1 396 ? 24.872 1.575 -22.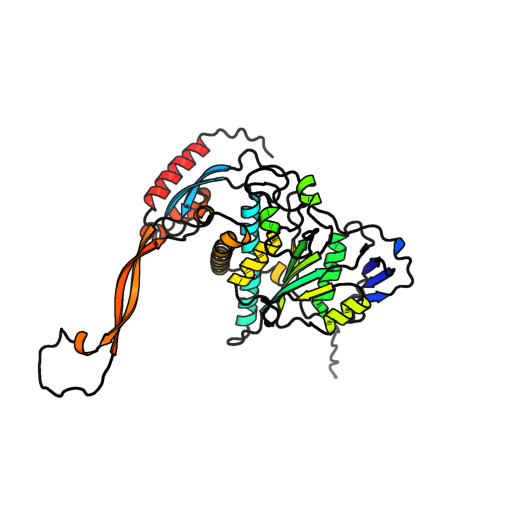913 1.00 96.81 396 GLU A C 1
ATOM 3092 O O . GLU A 1 396 ? 25.520 2.241 -22.097 1.00 96.81 396 GLU A O 1
ATOM 3097 N N . ALA A 1 397 ? 24.510 2.057 -24.107 1.00 96.31 397 ALA A N 1
ATOM 3098 C CA . ALA A 1 397 ? 24.861 3.396 -24.573 1.00 96.31 397 ALA A CA 1
ATOM 3099 C C . ALA A 1 397 ? 24.290 4.485 -23.650 1.00 96.31 397 ALA A C 1
ATOM 3101 O O . ALA A 1 397 ? 25.025 5.358 -23.184 1.00 96.31 397 ALA A O 1
ATOM 3102 N N . THR A 1 398 ? 23.001 4.389 -23.305 1.00 95.94 398 THR A N 1
ATOM 3103 C CA . THR A 1 398 ? 22.346 5.366 -22.419 1.00 95.94 398 THR A CA 1
ATOM 3104 C C . THR A 1 398 ? 22.962 5.367 -21.016 1.00 95.94 398 THR A C 1
ATOM 3106 O O . THR A 1 398 ? 23.131 6.421 -20.400 1.00 95.94 398 THR A O 1
ATOM 3109 N N . TRP A 1 399 ? 23.324 4.196 -20.485 1.00 95.94 399 TRP A N 1
ATOM 3110 C CA . TRP A 1 399 ? 24.008 4.091 -19.197 1.00 95.94 399 TRP A CA 1
ATOM 3111 C C . TRP A 1 399 ? 25.394 4.740 -19.228 1.00 95.94 399 TRP A C 1
ATOM 3113 O O . TRP A 1 399 ? 25.759 5.432 -18.273 1.00 95.94 399 TRP A O 1
ATOM 3123 N N . ALA A 1 400 ? 26.155 4.548 -20.309 1.00 95.19 400 ALA A N 1
ATOM 3124 C CA . ALA A 1 400 ? 27.465 5.167 -20.474 1.00 95.19 400 ALA A CA 1
ATOM 3125 C C . ALA A 1 400 ? 27.370 6.702 -20.461 1.00 95.19 400 ALA A C 1
ATOM 3127 O O . ALA A 1 400 ? 28.066 7.335 -19.666 1.00 95.19 400 ALA A O 1
ATOM 3128 N N . GLU A 1 401 ? 26.451 7.279 -21.244 1.00 93.62 401 GLU A N 1
ATOM 3129 C CA . GLU A 1 401 ? 26.196 8.729 -21.276 1.00 93.62 401 GLU A CA 1
ATOM 3130 C C . GLU A 1 401 ? 25.740 9.266 -19.912 1.00 93.62 401 GLU A C 1
ATOM 3132 O O . GLU A 1 401 ? 26.221 10.292 -19.424 1.00 93.62 401 GLU A O 1
ATOM 3137 N N . TRP A 1 402 ? 24.813 8.561 -19.256 1.00 90.56 402 TRP A N 1
ATOM 3138 C CA . TRP A 1 402 ? 24.297 8.971 -17.953 1.00 90.56 402 TRP A CA 1
ATOM 3139 C C . TRP A 1 402 ? 25.381 8.957 -16.868 1.00 90.56 402 TRP A C 1
ATOM 3141 O O . TRP A 1 402 ? 25.403 9.847 -16.015 1.00 90.56 402 TRP A O 1
ATOM 3151 N N . ARG A 1 403 ? 26.279 7.964 -16.896 1.00 92.12 403 ARG A N 1
ATOM 3152 C CA . ARG A 1 403 ? 27.397 7.848 -15.952 1.00 92.12 403 ARG A CA 1
ATOM 3153 C C . ARG A 1 403 ? 28.398 8.987 -16.133 1.00 92.12 403 ARG A C 1
ATOM 3155 O O . ARG A 1 403 ? 28.789 9.583 -15.136 1.00 92.12 403 ARG A O 1
ATOM 3162 N N . GLU A 1 404 ? 28.755 9.321 -17.374 1.00 89.69 404 GLU A N 1
ATOM 3163 C CA . GLU A 1 404 ? 29.648 10.453 -17.669 1.00 89.69 404 GLU A CA 1
ATOM 3164 C C . GLU A 1 404 ? 29.097 11.763 -17.097 1.00 89.69 404 GLU A C 1
ATOM 3166 O O . GLU A 1 404 ? 29.819 12.490 -16.423 1.00 89.69 404 GLU A O 1
ATOM 3171 N N . ARG A 1 405 ? 27.792 12.013 -17.255 1.00 85.19 405 ARG A N 1
ATOM 3172 C CA . ARG A 1 405 ? 27.143 13.211 -16.704 1.00 85.19 405 ARG A CA 1
ATOM 3173 C C . ARG A 1 405 ? 27.251 13.319 -15.180 1.00 85.19 405 ARG A C 1
ATOM 3175 O O . ARG A 1 405 ? 27.390 14.422 -14.669 1.00 85.19 405 ARG A O 1
ATOM 3182 N N . ILE A 1 406 ? 27.160 12.203 -14.455 1.00 82.62 406 ILE A N 1
ATOM 3183 C CA . ILE A 1 406 ? 27.295 12.208 -12.989 1.00 82.62 406 ILE A CA 1
ATOM 3184 C C . ILE A 1 406 ? 28.744 12.380 -12.558 1.00 82.62 406 ILE A C 1
ATOM 3186 O O . ILE A 1 406 ? 29.003 13.089 -11.591 1.00 82.62 406 ILE A O 1
ATOM 3190 N N . ASP A 1 407 ? 29.679 11.747 -13.262 1.00 76.31 407 ASP A N 1
ATOM 3191 C CA . ASP A 1 407 ? 31.102 11.853 -12.945 1.00 76.31 407 ASP A CA 1
ATOM 3192 C C . ASP A 1 407 ? 31.661 13.262 -13.256 1.00 76.31 407 ASP A C 1
ATOM 3194 O O . ASP A 1 407 ? 32.664 13.674 -12.668 1.00 76.31 407 ASP A O 1
ATOM 3198 N N . GLU A 1 408 ? 31.015 14.016 -14.156 1.00 73.19 408 GLU A N 1
ATOM 3199 C CA . GLU A 1 408 ? 31.362 15.400 -14.507 1.00 73.19 408 GLU A CA 1
ATOM 3200 C C . GLU A 1 408 ? 30.774 16.471 -13.571 1.00 73.19 408 GLU A C 1
ATOM 3202 O O . GLU A 1 408 ? 31.276 17.598 -13.572 1.00 73.19 408 GLU A O 1
ATOM 3207 N N . GLU A 1 409 ? 29.758 16.160 -12.757 1.00 62.72 409 GLU A N 1
ATOM 3208 C CA . GLU A 1 409 ? 29.251 17.085 -11.737 1.00 62.72 409 GLU A CA 1
ATOM 3209 C C . GLU A 1 409 ? 30.176 17.047 -10.505 1.00 62.72 409 GLU A C 1
ATOM 3211 O O . GLU A 1 409 ? 30.180 16.059 -9.766 1.00 62.72 409 GLU A O 1
ATOM 3216 N N . PRO A 1 410 ? 30.998 18.088 -10.249 1.00 51.44 410 PRO A N 1
ATOM 3217 C CA . PRO A 1 410 ? 31.818 18.120 -9.049 1.00 51.44 410 PRO A CA 1
ATOM 3218 C C . PRO A 1 410 ? 30.909 18.076 -7.819 1.00 51.44 410 PRO A C 1
ATOM 3220 O O . PRO A 1 410 ? 29.920 18.802 -7.740 1.00 51.44 410 PRO A O 1
ATOM 3223 N N . ASP A 1 411 ? 31.274 17.222 -6.865 1.00 50.81 411 ASP A N 1
ATOM 3224 C CA . ASP A 1 411 ? 30.589 17.010 -5.592 1.00 50.81 411 ASP A CA 1
ATOM 3225 C C . ASP A 1 411 ? 30.612 18.299 -4.743 1.00 50.81 411 ASP A C 1
ATOM 3227 O O . ASP A 1 411 ? 31.436 18.483 -3.849 1.00 50.81 411 ASP A O 1
ATOM 3231 N N . GLU A 1 412 ? 29.741 19.254 -5.072 1.00 46.62 412 GLU A N 1
ATOM 3232 C CA . GLU A 1 412 ? 29.468 20.452 -4.272 1.00 46.62 412 GLU A CA 1
ATOM 3233 C C . GLU A 1 412 ? 28.419 20.171 -3.182 1.00 46.62 412 GLU A C 1
ATOM 3235 O O . GLU A 1 412 ? 27.892 21.105 -2.570 1.00 46.62 412 GLU A O 1
ATOM 3240 N N . ARG A 1 413 ? 28.104 18.898 -2.890 1.00 46.66 413 ARG A N 1
ATOM 3241 C CA . ARG A 1 413 ? 27.255 18.574 -1.742 1.00 46.66 413 ARG A CA 1
ATOM 3242 C C . ARG A 1 413 ? 28.057 18.782 -0.457 1.00 46.66 413 ARG A C 1
ATOM 3244 O O . ARG A 1 413 ? 29.096 18.145 -0.270 1.00 46.66 413 ARG A O 1
ATOM 3251 N N . PRO A 1 414 ? 27.614 19.664 0.456 1.00 34.56 414 PRO A N 1
ATOM 3252 C CA . PRO A 1 414 ? 28.188 19.694 1.788 1.00 34.56 414 PRO A CA 1
ATOM 3253 C C . PRO A 1 414 ? 27.977 18.316 2.442 1.00 34.56 414 PRO A C 1
ATOM 3255 O O . PRO A 1 414 ? 26.925 17.711 2.240 1.00 34.56 414 PRO A O 1
ATOM 3258 N N . PRO A 1 415 ? 28.961 17.801 3.195 1.00 38.66 415 PRO A N 1
ATOM 3259 C CA . PRO A 1 415 ? 28.803 16.536 3.897 1.00 38.66 415 PRO A CA 1
ATOM 3260 C C . PRO A 1 415 ? 27.664 16.651 4.920 1.00 38.66 415 PRO A C 1
ATOM 3262 O O . PRO A 1 415 ? 27.671 17.585 5.727 1.00 38.66 415 PRO A O 1
ATOM 3265 N N . ASP A 1 416 ? 26.719 15.708 4.856 1.00 44.09 416 ASP A N 1
ATOM 3266 C CA . ASP A 1 416 ? 25.632 15.522 5.831 1.00 44.09 416 ASP A CA 1
ATOM 3267 C C . ASP A 1 416 ? 26.145 15.136 7.231 1.00 44.09 416 ASP A C 1
ATOM 3269 O O . ASP A 1 416 ? 27.098 14.318 7.330 1.00 44.09 416 ASP A O 1
#

Sequence (416 aa):
MSAGDSRRAPFRTEKSGIAYGSDDGSRQANPSNAIDVFEQTNGDGDRFTDTLPALPIPGHGTRDPECGDDVPRFCADCGHVSHVGSTCYSWECPRCWKGADRRRAKAVVSKLDALRRAKESKRPGWNGWKFHHLVLSPPDGFAVDSDDPLKRTLELVKEVLGELGVDTGAWFYHPWRGEDGDDRGFWKHLLPDGDSQDWTETREELSYSPHFHVVALSKNVDGGHVTRAVEDATGWLIERITKGDDSNVSIYNEFDLARVVTYCLSHTGVRDGSNQYGYWGEVHNFVPEPHIEREADAWVRSVSVNTLGLAYDSVACTLERDKLVTETVEVPAEKVNLGAAHGDGAAPPGDETVEIEEEHEVRENCDGRLLDIKNAPAFLTDDDWMADAEHADDLEATWAEWRERIDEEPDERPPD

Foldseek 3Di:
DDDDPPPDDPPPPFDFWFWKAAPVAIWTQGLPDLLNRIDRDPDGRVPFDADDDLFFFFQAADDDPQFFPWFWWAFLQFRDIDTTGHAPLFRNHLARNLVVLLVVLLLQLLLLVQVQVVVCVVPPPDNQKAKWKKKKFAHHPIGGPDPNGPVSVVVSVCSNQVSQQFFKWKKFKFQWAFPVNDNVCVLLVLRHHRDHDHRVVSCVRIDGGIMMITTTIGSGGDDDPSQVSCCVVGVIHMDIACPDPPDPHRQDDSLSSLLVSSLRRRRGGDDPSDGPMAIGGPSRPGDGDPVSSVVSSLSNLVNSCPRVVDDNVVFFAFDWDWDWDWDWDWDFPVVVPPPDPDDDDDDDDDRDTDTDTDIDTDTDGPRGGIGGLVCLVVQLPDPVSCVSHNCNVVSVVSNVVVVVVVVPPPPPDDDD